Protein AF-A0A4J1X2Y8-F1 (afdb_monomer_lite)

pLDDT: mean 79.1, std 25.43, range [24.62, 98.62]

Organism: Streptococcus pneumoniae (NCBI:txid1313)

Secondary structure (DSSP, 8-state):
-------------PPPPPPHHHHHHHHHHHB-SEEEE-HHHHHH--TTSSTTTTBSS-EEGGGTT-TT-HHHHTBGGGGGS---SSSTT-PPPP-TT-TT---TTTEEEEEEEPGGGTT--HHHHHHHHHHH-SEEEEEEEEEEEEETTEEEEEEEEEEEEEEEEEPPP--HHHHHHHHHHHB-SEEEE-HHHHHH--TTSGGGTTBSS-EEGGGTT-TT-HHHHTBGGGGGS---SSSTT-PPPP-TT-TT---TTTEEEEEEEPGGGTT--HHHHHHHHHHH-SEEEEEEEEEEEEETTEEEEEEEEEEEEEEEEEP--------S-------------------------------------------------------------PPPP-------------------------PPP------

Sequence (427 aa):
MDNIVATKKVTININGLISKETVQKAVADNVKDSIDVPAAYLEKAKGEGPFTAGVNHVIPYELFAGDGMLTRLLLKASDKAPWSDNGDAKNPALSPLGENVKTKGQYFYQVALDGNVAGKEKQALIDQFRANGTQTYSATVNVYGNKDGKPDLDNIVATKKVTININGLISKETVQKAVADNVKDSIDVPAAYLEKAKGEGPFTAGVNHVIPYELFAGDGMLTRLLLKASDKAPWSDNGDAKNPALSPLGENVKTKGQYFYQVALDGNVAGKEKQALIDQFRANGTQTYSATVNVYGNKDGKPDLDNIVATKKVTIKINVKETSDTANGSLSPSNSGSGVTPMNHNHATGTTDSMPADTMTSSTNTMAGENMVASANKMSDTMMSEDKAMLPNTGEAQTSMASIGFLGLALAGLLGGLGLKNKKEEN

Radius of gyration: 33.76 Å; chains: 1; bounding box: 85×74×116 Å

InterPro domains:
  IPR019931 LPXTG cell wall anchor motif [PF00746] (391-427)
  IPR019931 LPXTG cell wall anchor motif [PS50847] (391-427)
  IPR021021 Fibronectin-binding repeat, SSURE [PF11966] (21-169)
  IPR021021 Fibronectin-binding repeat, SSURE [PF11966] (173-320)

Foldseek 3Di:
DDPDPDDDDDDDDDADADDLVLVQCLCVPWFDQEFEAAQLLLVLAALVFQACPQELDKDQQLCALWASYVRVRRTPVSLQFFHASGRPVRGHGAHSSGPPRDCGLFKMKHKAWDDPLGNPGGHRNSVVPQVVAWDKTKIKIWMAGHDPSDGPPVGTSYIHIHIYTYHYDDDLVLVQCLCVPWFDQEFEADQVLLVLAALQFQQFAQELDKAFLLLALFASYVRVRRTPVSVVFDHDSRLQVQGHGDHSSGPPRDNGLFKIKHKAWDDPLGNPGGHRNSVVDQVVAFDKTKIKIWMAGDGSSDGPPVGTSYIHIHIYTHHHDDDPPPPDDDDDDDDDDDDDDDDDDDDDDDDDDDDDDDDDDDDDDDDDDDDDDDDDDDDDPPDPPPPLDDRRDSSHDPPPDSPSRPDDDDDDDDDDDDDDDDDDDDD

Structure (mmCIF, N/CA/C/O backbone):
data_AF-A0A4J1X2Y8-F1
#
_entry.id   AF-A0A4J1X2Y8-F1
#
loop_
_atom_site.group_PDB
_atom_site.id
_atom_site.type_symbol
_atom_site.label_atom_id
_atom_site.label_alt_id
_atom_site.label_comp_id
_atom_site.label_asym_id
_atom_site.label_entity_id
_atom_site.label_seq_id
_atom_site.pdbx_PDB_ins_code
_atom_site.Cartn_x
_atom_site.Cartn_y
_atom_site.Cartn_z
_atom_site.occupancy
_atom_site.B_iso_or_equiv
_atom_site.auth_seq_id
_atom_site.auth_comp_id
_atom_site.auth_asym_id
_atom_site.auth_atom_id
_atom_site.pdbx_PDB_model_num
ATOM 1 N N . MET A 1 1 ? -10.265 -32.147 66.195 1.00 46.28 1 MET A N 1
ATOM 2 C CA . MET A 1 1 ? -9.763 -32.603 64.885 1.00 46.28 1 MET A CA 1
ATOM 3 C C . MET A 1 1 ? -10.776 -32.147 63.859 1.00 46.28 1 MET A C 1
ATOM 5 O O . MET A 1 1 ? -11.924 -32.562 63.956 1.00 46.28 1 MET A O 1
ATOM 9 N N . ASP A 1 2 ? -10.387 -31.235 62.975 1.00 60.78 2 ASP A N 1
ATOM 10 C CA . ASP A 1 2 ? -11.302 -30.633 62.004 1.00 60.78 2 ASP A CA 1
ATOM 11 C C . ASP A 1 2 ? -11.503 -31.572 60.807 1.00 60.78 2 ASP A C 1
ATOM 13 O O . ASP A 1 2 ? -10.556 -31.907 60.096 1.00 60.78 2 ASP A O 1
ATOM 17 N N . ASN A 1 3 ? -12.749 -32.008 60.594 1.00 66.25 3 ASN A N 1
ATOM 18 C CA . ASN A 1 3 ? -13.173 -32.844 59.465 1.00 66.25 3 ASN A CA 1
ATOM 19 C C . ASN A 1 3 ? -13.341 -31.992 58.191 1.00 66.25 3 ASN A C 1
ATOM 21 O O . ASN A 1 3 ? -14.457 -31.708 57.757 1.00 66.25 3 ASN A O 1
ATOM 25 N N . ILE A 1 4 ? -12.233 -31.568 57.580 1.00 73.75 4 ILE A N 1
ATOM 26 C CA . ILE A 1 4 ? -12.248 -30.958 56.241 1.00 73.75 4 ILE A CA 1
ATOM 27 C C . ILE A 1 4 ? -12.295 -32.077 55.193 1.00 73.75 4 ILE A C 1
ATOM 29 O O . ILE A 1 4 ? -11.365 -32.871 55.083 1.00 73.75 4 ILE A O 1
ATOM 33 N N . VAL A 1 5 ? -13.381 -32.132 54.416 1.00 74.44 5 VAL A N 1
ATOM 34 C CA . VAL A 1 5 ? -13.665 -33.231 53.468 1.00 74.44 5 VAL A CA 1
ATOM 35 C C . VAL A 1 5 ? -13.173 -32.946 52.040 1.00 74.44 5 VAL A C 1
ATOM 37 O O . VAL A 1 5 ? -12.997 -33.874 51.256 1.00 74.44 5 VAL A O 1
ATOM 40 N N . ALA A 1 6 ? -12.927 -31.676 51.690 1.00 66.88 6 ALA A N 1
ATOM 41 C CA . ALA A 1 6 ? -12.302 -31.270 50.429 1.00 66.88 6 ALA A CA 1
ATOM 42 C C . ALA A 1 6 ? -11.780 -29.826 50.497 1.00 66.88 6 ALA A C 1
ATOM 44 O O . ALA A 1 6 ? -12.439 -28.944 51.046 1.00 66.88 6 ALA A O 1
ATOM 45 N N . THR A 1 7 ? -10.641 -29.571 49.849 1.00 74.19 7 THR A N 1
ATOM 46 C CA . THR A 1 7 ? -10.061 -28.229 49.704 1.00 74.19 7 THR A CA 1
ATOM 47 C C . THR A 1 7 ? -9.739 -27.975 48.237 1.00 74.19 7 THR A C 1
ATOM 49 O O . THR A 1 7 ? -9.026 -28.758 47.611 1.00 74.19 7 THR A O 1
ATOM 52 N N . LYS A 1 8 ? -10.219 -26.856 47.685 1.00 82.69 8 LYS A N 1
ATOM 53 C CA . LYS A 1 8 ? -9.840 -26.379 46.348 1.00 82.69 8 LYS A CA 1
ATOM 54 C C . LYS A 1 8 ? -9.042 -25.092 46.487 1.00 82.69 8 LYS A C 1
ATOM 56 O O . LYS A 1 8 ? -9.551 -24.098 46.995 1.00 82.69 8 LYS A O 1
ATOM 61 N N . LYS A 1 9 ? -7.796 -25.099 46.012 1.00 77.56 9 LYS A N 1
ATOM 62 C CA . LYS A 1 9 ? -7.013 -23.867 45.884 1.00 77.56 9 LYS A CA 1
ATOM 63 C C . LYS A 1 9 ? -7.588 -23.041 44.734 1.00 77.56 9 LYS A C 1
ATOM 65 O O . LYS A 1 9 ? -7.699 -23.534 43.613 1.00 77.56 9 LYS A O 1
ATOM 70 N N . VAL A 1 10 ? -7.966 -21.801 45.029 1.00 81.62 10 VAL A N 1
ATOM 71 C CA . VAL A 1 10 ? -8.429 -20.822 44.043 1.00 81.62 10 VAL A CA 1
ATOM 72 C C . VAL A 1 10 ? -7.386 -19.718 43.955 1.00 81.62 10 VAL A C 1
ATOM 74 O O . VAL A 1 10 ? -7.007 -19.139 44.970 1.00 81.62 10 VAL A O 1
ATOM 77 N N . THR A 1 11 ? -6.927 -19.423 42.744 1.00 78.31 11 THR A N 1
ATOM 78 C CA . THR A 1 11 ? -6.081 -18.259 42.469 1.00 78.31 11 THR A CA 1
ATOM 79 C C . THR A 1 11 ? -6.975 -17.105 42.033 1.00 78.31 11 THR A C 1
ATOM 81 O O . THR A 1 11 ? -7.679 -17.216 41.030 1.00 78.31 11 THR A O 1
ATOM 84 N N . ILE A 1 12 ? -6.953 -16.004 42.785 1.00 78.62 12 ILE A N 1
ATOM 85 C CA . ILE A 1 12 ? -7.685 -14.774 42.463 1.00 78.62 12 ILE A CA 1
ATOM 86 C C . ILE A 1 12 ? -6.682 -13.758 41.919 1.00 78.62 12 ILE A C 1
ATOM 88 O O . ILE A 1 12 ? -5.741 -13.383 42.612 1.00 78.62 12 ILE A O 1
ATOM 92 N N . ASN A 1 13 ? -6.894 -13.304 40.684 1.00 69.81 13 ASN A N 1
ATOM 93 C CA . ASN A 1 13 ? -6.105 -12.238 40.069 1.00 69.81 13 ASN A CA 1
ATOM 94 C C . ASN A 1 13 ? -6.901 -10.928 40.136 1.00 69.81 13 ASN A C 1
ATOM 96 O O . ASN A 1 13 ? -7.956 -10.828 39.510 1.00 69.81 13 ASN A O 1
ATOM 100 N N . ILE A 1 14 ? -6.399 -9.934 40.872 1.00 72.69 14 ILE A N 1
ATOM 101 C CA . ILE A 1 14 ? -7.014 -8.603 40.983 1.00 72.69 14 ILE A CA 1
ATOM 102 C C . ILE A 1 14 ? -6.279 -7.651 40.033 1.00 72.69 14 ILE A C 1
ATOM 104 O O . ILE A 1 14 ? -5.061 -7.506 40.118 1.00 72.69 14 ILE A O 1
ATOM 108 N N . ASN A 1 15 ? -7.008 -7.019 39.113 1.00 72.06 15 ASN A N 1
ATOM 109 C CA . ASN A 1 15 ? -6.450 -5.982 38.244 1.00 72.06 15 ASN A CA 1
ATOM 110 C C . ASN A 1 15 ? -6.452 -4.632 38.979 1.00 72.06 15 ASN A C 1
ATOM 112 O O . ASN A 1 15 ? -7.402 -4.328 39.698 1.00 72.06 15 ASN A O 1
ATOM 116 N N . GLY A 1 16 ? -5.412 -3.819 38.779 1.00 76.25 16 GLY A N 1
ATOM 117 C CA . GLY A 1 16 ? -5.372 -2.449 39.297 1.00 76.25 16 GLY A CA 1
ATOM 118 C C . GLY A 1 16 ? -6.396 -1.542 38.605 1.00 76.25 16 GLY A C 1
ATOM 119 O O . GLY A 1 16 ? -6.703 -1.735 37.426 1.00 76.25 16 GLY A O 1
ATOM 120 N N . LEU A 1 17 ? -6.914 -0.553 39.336 1.00 82.81 17 LEU A N 1
ATOM 121 C CA . LEU A 1 17 ? -7.827 0.451 38.791 1.00 82.81 17 LEU A CA 1
ATOM 122 C C . LEU A 1 17 ? -7.037 1.470 37.957 1.00 82.81 17 LEU A C 1
ATOM 124 O O . LEU A 1 17 ? -6.062 2.041 38.443 1.00 82.81 17 LEU A O 1
ATOM 128 N N . ILE A 1 18 ? -7.458 1.706 36.717 1.00 87.69 18 ILE A N 1
ATOM 129 C CA . ILE A 1 18 ? -6.877 2.742 35.853 1.00 87.69 18 ILE A CA 1
ATOM 130 C C . ILE A 1 18 ? -7.757 3.988 35.941 1.00 87.69 18 ILE A C 1
ATOM 132 O O . ILE A 1 18 ? -8.970 3.895 35.750 1.00 87.69 18 ILE A O 1
ATOM 136 N N . SER A 1 19 ? -7.165 5.149 36.229 1.00 90.38 19 SER A N 1
ATOM 137 C CA . SER A 1 19 ? -7.926 6.392 36.402 1.00 90.38 19 SER A CA 1
ATOM 138 C C . SER A 1 19 ? -8.450 6.939 35.069 1.00 90.38 19 SER A C 1
ATOM 140 O O . SER A 1 19 ? -7.876 6.682 34.004 1.00 90.38 19 SER A O 1
ATOM 142 N N . LYS A 1 20 ? -9.529 7.732 35.127 1.00 91.81 20 LYS A N 1
ATOM 143 C CA . LYS A 1 20 ? -10.104 8.393 33.944 1.00 91.81 20 LYS A CA 1
ATOM 144 C C . LYS A 1 20 ? -9.081 9.312 33.273 1.00 91.81 20 LYS A C 1
ATOM 146 O O . LYS A 1 20 ? -8.969 9.318 32.051 1.00 91.81 20 LYS A O 1
ATOM 151 N N . GLU A 1 21 ? -8.287 10.022 34.068 1.00 93.81 21 GLU A N 1
ATOM 152 C CA . GLU A 1 21 ? -7.248 10.951 33.614 1.00 93.81 21 GLU A CA 1
ATOM 153 C C . GLU A 1 21 ? -6.136 10.213 32.856 1.00 93.81 21 GLU A C 1
ATOM 155 O O . GLU A 1 21 ? -5.676 10.681 31.813 1.00 93.81 21 GLU A O 1
ATOM 160 N N . THR A 1 22 ? -5.734 9.024 33.327 1.00 93.38 22 THR A N 1
ATOM 161 C CA . THR A 1 22 ? -4.767 8.179 32.607 1.00 93.38 22 THR A CA 1
ATOM 162 C C . THR A 1 22 ? -5.311 7.759 31.242 1.00 93.38 22 THR A C 1
ATOM 164 O O . THR A 1 22 ? -4.593 7.835 30.245 1.00 93.38 22 THR A O 1
ATOM 167 N N . VAL A 1 23 ? -6.586 7.362 31.170 1.00 94.31 23 VAL A N 1
ATOM 168 C CA . VAL A 1 23 ? -7.240 6.980 29.908 1.00 94.31 23 VAL A CA 1
ATOM 169 C C . VAL A 1 23 ? -7.344 8.164 28.948 1.00 94.31 23 VAL A C 1
ATOM 171 O O . VAL A 1 23 ? -6.995 8.024 27.777 1.00 94.31 23 VAL A O 1
ATOM 174 N N . GLN A 1 24 ? -7.768 9.333 29.431 1.00 95.88 24 GLN A N 1
ATOM 175 C CA . GLN A 1 24 ? -7.845 10.564 28.639 1.00 95.88 24 GLN A CA 1
ATOM 176 C C . GLN A 1 24 ? -6.498 10.924 28.020 1.00 95.88 24 GLN A C 1
ATOM 178 O O . GLN A 1 24 ? -6.408 11.126 26.807 1.00 95.88 24 GLN A O 1
ATOM 183 N N . LYS A 1 25 ? -5.442 10.935 28.841 1.00 96.25 25 LYS A N 1
ATOM 184 C CA . LYS A 1 25 ? -4.084 11.223 28.382 1.00 96.25 25 LYS A CA 1
ATOM 185 C C . LYS A 1 25 ? -3.606 10.201 27.351 1.00 96.25 25 LYS A C 1
ATOM 187 O O . LYS A 1 25 ? -3.093 10.584 26.307 1.00 96.25 25 LYS A O 1
ATOM 192 N N . ALA A 1 26 ? -3.829 8.913 27.602 1.00 94.50 26 ALA A N 1
ATOM 193 C CA . ALA A 1 26 ? -3.446 7.846 26.684 1.00 94.50 26 ALA A CA 1
ATOM 194 C C . ALA A 1 26 ? -4.143 7.954 25.318 1.00 94.50 26 ALA A C 1
ATOM 196 O O . ALA A 1 26 ? -3.507 7.768 24.282 1.00 94.50 26 ALA A O 1
ATOM 197 N N . VAL A 1 27 ? -5.436 8.286 25.293 1.00 96.19 27 VAL A N 1
ATOM 198 C CA . VAL A 1 27 ? -6.179 8.497 24.041 1.00 96.19 27 VAL A CA 1
ATOM 199 C C . VAL A 1 27 ? -5.649 9.720 23.295 1.00 96.19 27 VAL A C 1
ATOM 201 O O . VAL A 1 27 ? -5.397 9.632 22.095 1.00 96.19 27 VAL A O 1
ATOM 204 N N . ALA A 1 28 ? -5.429 10.837 23.990 1.00 96.88 28 ALA A N 1
ATOM 205 C CA . ALA A 1 28 ? -4.898 12.052 23.377 1.00 96.88 28 ALA A CA 1
ATOM 206 C C . ALA A 1 28 ? -3.505 11.827 22.762 1.00 96.88 28 ALA A C 1
ATOM 208 O O . ALA A 1 28 ? -3.280 12.183 21.600 1.00 96.88 28 ALA A O 1
ATOM 209 N N . ASP A 1 29 ? -2.610 11.184 23.517 1.00 96.31 29 ASP A N 1
ATOM 210 C CA . ASP A 1 29 ? -1.196 11.049 23.171 1.00 96.31 29 ASP A CA 1
ATOM 211 C C . ASP A 1 29 ? -0.917 9.916 22.179 1.00 96.31 29 ASP A C 1
ATOM 213 O O . ASP A 1 29 ? -0.025 10.057 21.341 1.00 96.31 29 ASP A O 1
ATOM 217 N N . ASN A 1 30 ? -1.639 8.792 22.259 1.00 96.19 30 ASN A N 1
ATOM 218 C CA . ASN A 1 30 ? -1.248 7.556 21.564 1.00 96.19 30 ASN A CA 1
ATOM 219 C C . ASN A 1 30 ? -2.149 7.172 20.387 1.00 96.19 30 ASN A C 1
ATOM 221 O O . ASN A 1 30 ? -1.740 6.351 19.561 1.00 96.19 30 ASN A O 1
ATOM 225 N N . VAL A 1 31 ? -3.330 7.779 20.260 1.00 97.19 31 VAL A N 1
ATOM 226 C CA . VAL A 1 31 ? -4.158 7.667 19.052 1.00 97.19 31 VAL A CA 1
ATOM 227 C C . VAL A 1 31 ? -3.662 8.690 18.024 1.00 97.19 31 VAL A C 1
ATOM 229 O O . VAL A 1 31 ? -3.381 9.837 18.365 1.00 97.19 31 VAL A O 1
ATOM 232 N N . LYS A 1 32 ? -3.516 8.288 16.766 1.00 97.94 32 LYS A N 1
ATOM 233 C CA . LYS A 1 32 ? -3.126 9.145 15.640 1.00 97.94 32 LYS A CA 1
ATOM 234 C C . LYS A 1 32 ? -4.279 10.066 15.243 1.00 97.94 32 LYS A C 1
ATOM 236 O O . LYS A 1 32 ? -5.440 9.715 15.415 1.00 97.94 32 LYS A O 1
ATOM 241 N N . ASP A 1 33 ? -3.957 11.215 14.661 1.00 98.12 33 ASP A N 1
ATOM 242 C CA . ASP A 1 33 ? -4.977 12.147 14.156 1.00 98.12 33 ASP A CA 1
ATOM 243 C C . ASP A 1 33 ? -5.531 11.704 12.796 1.00 98.12 33 ASP A C 1
ATOM 245 O O . ASP A 1 33 ? -6.667 12.011 12.441 1.00 98.12 33 ASP A O 1
ATOM 249 N N . SER A 1 34 ? -4.742 10.944 12.031 1.00 97.88 34 SER A N 1
ATOM 250 C CA . SER A 1 34 ? -5.196 10.320 10.796 1.00 97.88 34 SER A CA 1
ATOM 251 C C . SER A 1 34 ? -4.519 8.979 10.541 1.00 97.88 34 SER A C 1
ATOM 253 O O . SER A 1 34 ? -3.422 8.714 11.040 1.00 97.88 34 SER A O 1
ATOM 255 N N . ILE A 1 35 ? -5.189 8.137 9.760 1.00 96.88 35 ILE A N 1
ATOM 256 C CA . ILE A 1 35 ? -4.650 6.880 9.245 1.00 96.88 35 ILE A CA 1
ATOM 257 C C . ILE A 1 35 ? -4.912 6.765 7.749 1.00 96.88 35 ILE A C 1
ATOM 259 O O . ILE A 1 35 ? -5.876 7.322 7.220 1.00 96.88 35 ILE A O 1
ATOM 263 N N . ASP A 1 36 ? -4.054 6.007 7.083 1.00 93.81 36 ASP A N 1
ATOM 264 C CA . ASP A 1 36 ? -4.176 5.675 5.672 1.00 93.81 36 ASP A CA 1
ATOM 265 C C . ASP A 1 36 ? -4.176 4.155 5.529 1.00 93.81 36 ASP A C 1
ATOM 267 O O . ASP A 1 36 ? -3.197 3.492 5.872 1.00 93.81 36 ASP A O 1
ATOM 271 N N . VAL A 1 37 ? -5.319 3.608 5.125 1.00 94.44 37 VAL A N 1
ATOM 272 C CA . VAL A 1 37 ? -5.617 2.177 5.163 1.00 94.44 37 VAL A CA 1
ATOM 273 C C . VAL A 1 37 ? -5.312 1.576 3.794 1.00 94.44 37 VAL A C 1
ATOM 275 O O . VAL A 1 37 ? -5.973 1.949 2.817 1.00 94.44 37 VAL A O 1
ATOM 278 N N . PRO A 1 38 ? -4.337 0.654 3.693 1.00 92.69 38 PRO A N 1
ATOM 279 C CA . PRO A 1 38 ? -4.014 -0.027 2.446 1.00 92.69 38 PRO A CA 1
ATOM 280 C C . PRO A 1 38 ? -5.225 -0.727 1.828 1.00 92.69 38 PRO A C 1
ATOM 282 O O . PRO A 1 38 ? -6.036 -1.334 2.532 1.00 92.69 38 PRO A O 1
ATOM 285 N N . ALA A 1 39 ? -5.310 -0.703 0.498 1.00 93.75 39 ALA A N 1
ATOM 286 C CA . ALA A 1 39 ? -6.395 -1.353 -0.234 1.00 93.75 39 ALA A CA 1
ATOM 287 C C . ALA A 1 39 ? -6.406 -2.879 -0.010 1.00 93.75 39 ALA A C 1
ATOM 289 O O . ALA A 1 39 ? -7.477 -3.469 0.126 1.00 93.75 39 ALA A O 1
ATOM 290 N N . ALA A 1 40 ? -5.234 -3.509 0.148 1.00 92.31 40 ALA A N 1
ATOM 291 C CA . ALA A 1 40 ? -5.126 -4.940 0.459 1.00 92.31 40 ALA A CA 1
ATOM 292 C C . ALA A 1 40 ? -5.901 -5.351 1.726 1.00 92.31 40 ALA A C 1
ATOM 294 O O . ALA A 1 40 ? -6.508 -6.421 1.756 1.00 92.31 40 ALA A O 1
ATOM 295 N N . TYR A 1 41 ? -5.960 -4.489 2.748 1.00 93.19 41 TYR A N 1
ATOM 296 C CA . TYR A 1 41 ? -6.674 -4.816 3.988 1.00 93.19 41 TYR A CA 1
ATOM 297 C C . TYR A 1 41 ? -8.187 -4.895 3.743 1.00 93.19 41 TYR A C 1
ATOM 299 O O . TYR A 1 41 ? -8.862 -5.787 4.254 1.00 93.19 41 TYR A O 1
ATOM 307 N N . LEU A 1 42 ? -8.723 -4.008 2.894 1.00 93.56 42 LEU A N 1
ATOM 308 C CA . LEU A 1 42 ? -10.126 -4.045 2.474 1.00 93.56 42 LEU A CA 1
ATOM 309 C C . LEU A 1 42 ? -10.423 -5.220 1.523 1.00 93.56 42 LEU A C 1
ATOM 311 O O . LEU A 1 42 ? -11.531 -5.769 1.535 1.00 93.56 42 LEU A O 1
ATOM 315 N N . GLU A 1 43 ? -9.447 -5.623 0.706 1.00 92.81 43 GLU A N 1
ATOM 316 C CA . GLU A 1 43 ? -9.570 -6.758 -0.216 1.00 92.81 43 GLU A CA 1
ATOM 317 C C . GLU A 1 43 ? -9.833 -8.058 0.548 1.00 92.81 43 GLU A C 1
ATOM 319 O O . GLU A 1 43 ? -10.725 -8.826 0.188 1.00 92.81 43 GLU A O 1
ATOM 324 N N . LYS A 1 44 ? -9.099 -8.276 1.645 1.00 89.75 44 LYS A N 1
ATOM 325 C CA . LYS A 1 44 ? -9.206 -9.488 2.469 1.00 89.75 44 LYS A CA 1
ATOM 326 C C . LYS A 1 44 ? -10.301 -9.422 3.537 1.00 89.75 44 LYS A C 1
ATOM 328 O O . LYS A 1 44 ? -10.682 -10.466 4.071 1.00 89.75 44 LYS A O 1
ATOM 333 N N . ALA A 1 45 ? -10.838 -8.235 3.827 1.00 93.44 45 ALA A N 1
ATOM 334 C CA . ALA A 1 45 ? -11.863 -8.043 4.846 1.00 93.44 45 ALA A CA 1
ATOM 335 C C . ALA A 1 45 ? -13.146 -8.852 4.567 1.00 93.44 45 ALA A C 1
ATOM 337 O O . ALA A 1 45 ? -13.678 -8.884 3.453 1.00 93.44 45 ALA A O 1
ATOM 338 N N . LYS A 1 46 ? -13.693 -9.464 5.619 1.00 94.00 46 LYS A N 1
ATOM 339 C CA . LYS A 1 46 ? -14.969 -10.196 5.611 1.00 94.00 46 LYS A CA 1
ATOM 340 C C . LYS A 1 46 ? -15.807 -9.762 6.808 1.00 94.00 46 LYS A C 1
ATOM 342 O O . LYS A 1 46 ? -15.244 -9.406 7.838 1.00 94.00 46 LYS A O 1
ATOM 347 N N . GLY A 1 47 ? -17.132 -9.824 6.701 1.00 93.44 47 GLY A N 1
ATOM 348 C CA . GLY A 1 47 ? -18.040 -9.378 7.762 1.00 93.44 47 GLY A CA 1
ATOM 349 C C . GLY A 1 47 ? -17.930 -10.154 9.077 1.00 93.44 47 GLY A C 1
ATOM 350 O O . GLY A 1 47 ? -18.202 -9.589 10.132 1.00 93.44 47 GLY A O 1
ATOM 351 N N . GLU A 1 48 ? -17.516 -11.420 9.025 1.00 92.62 48 GLU A N 1
ATOM 352 C CA . GLU A 1 48 ? -17.213 -12.233 10.215 1.00 92.62 48 GLU A CA 1
ATOM 353 C C . GLU A 1 48 ? -15.779 -12.025 10.732 1.00 92.62 48 GLU A C 1
ATOM 355 O O . GLU A 1 48 ? -15.440 -12.481 11.820 1.00 92.62 48 GLU A O 1
ATOM 360 N N . GLY A 1 49 ? -14.934 -11.350 9.949 1.00 92.94 49 GLY A N 1
ATOM 361 C CA . GLY A 1 49 ? -13.540 -11.084 10.280 1.00 92.94 49 GLY A CA 1
ATOM 362 C C . GLY A 1 49 ? -13.350 -9.868 11.195 1.00 92.94 49 GLY A C 1
ATOM 363 O O . GLY A 1 49 ? -14.285 -9.102 11.448 1.00 92.94 49 GLY A O 1
ATOM 364 N N . PRO A 1 50 ? -12.114 -9.642 11.672 1.00 94.69 50 PRO A N 1
ATOM 365 C CA . PRO A 1 50 ? -11.820 -8.621 12.676 1.00 94.69 50 PRO A CA 1
ATOM 366 C C . PRO A 1 50 ? -11.808 -7.192 12.122 1.00 94.69 50 PRO A C 1
ATOM 368 O O . PRO A 1 50 ? -11.859 -6.247 12.903 1.00 94.69 50 PRO A O 1
ATOM 371 N N . PHE A 1 51 ? -11.753 -7.003 10.799 1.00 96.19 51 PHE A N 1
ATOM 372 C CA . PHE A 1 51 ? -11.473 -5.703 10.175 1.00 96.19 51 PHE A CA 1
ATOM 373 C C . PHE A 1 51 ? -12.320 -4.549 10.725 1.00 96.19 51 PHE A C 1
ATOM 375 O O . PHE A 1 51 ? -11.783 -3.497 11.065 1.00 96.19 51 PHE A O 1
ATOM 382 N N . THR A 1 52 ? -13.629 -4.750 10.880 1.00 96.25 52 THR A N 1
ATOM 383 C CA . THR A 1 52 ? -14.547 -3.711 11.373 1.00 96.25 52 THR A CA 1
ATOM 384 C C . THR A 1 52 ? -14.828 -3.787 12.875 1.00 96.25 52 THR A C 1
ATOM 386 O O . THR A 1 52 ? -15.715 -3.082 13.349 1.00 96.25 52 THR A O 1
ATOM 389 N N . ALA A 1 53 ? -14.151 -4.652 13.637 1.00 94.44 53 ALA A N 1
ATOM 390 C CA . ALA A 1 53 ? -14.361 -4.767 15.080 1.00 94.44 53 ALA A CA 1
ATOM 391 C C . ALA A 1 53 ? -14.072 -3.425 15.788 1.00 94.44 53 ALA A C 1
ATOM 393 O O . ALA A 1 53 ? -13.115 -2.729 15.463 1.00 94.44 53 ALA A O 1
ATOM 394 N N . GLY A 1 54 ? -14.932 -3.027 16.725 1.00 92.94 54 GLY A N 1
ATOM 395 C CA . GLY A 1 54 ? -14.916 -1.720 17.385 1.00 92.94 54 GLY A CA 1
ATOM 396 C C . GLY A 1 54 ? -15.327 -0.528 16.514 1.00 92.94 54 GLY A C 1
ATOM 397 O O . GLY A 1 54 ? -15.268 0.600 16.997 1.00 92.94 54 GLY A O 1
ATOM 398 N N . VAL A 1 55 ? -15.725 -0.730 15.251 1.00 97.69 55 VAL A N 1
ATOM 399 C CA . VAL A 1 55 ? -16.157 0.345 14.342 1.00 97.69 55 VAL A CA 1
ATOM 400 C C . VAL A 1 55 ? -17.680 0.392 14.282 1.00 97.69 55 VAL A C 1
ATOM 402 O O . VAL A 1 55 ? -18.324 -0.623 14.023 1.00 97.69 55 VAL A O 1
ATOM 405 N N . ASN A 1 56 ? -18.255 1.563 14.555 1.00 97.25 56 ASN A N 1
ATOM 406 C CA . ASN A 1 56 ? -19.686 1.818 14.759 1.00 97.25 56 ASN A CA 1
ATOM 407 C C . ASN A 1 56 ? -20.354 1.019 15.890 1.00 97.25 56 ASN A C 1
ATOM 409 O O . ASN A 1 56 ? -21.493 1.313 16.231 1.00 97.25 56 ASN A O 1
ATOM 413 N N . HIS A 1 57 ? -19.629 0.132 16.569 1.00 93.75 57 HIS A N 1
ATOM 414 C CA . HIS A 1 57 ? -20.104 -0.628 17.720 1.00 93.75 57 HIS A CA 1
ATOM 415 C C . HIS A 1 57 ? -19.126 -0.558 18.887 1.00 93.75 57 HIS A C 1
ATOM 417 O O . HIS A 1 57 ? -17.918 -0.389 18.710 1.00 93.75 57 HIS A O 1
ATOM 423 N N . VAL A 1 58 ? -19.668 -0.705 20.091 1.00 95.38 58 VAL A N 1
ATOM 424 C CA . VAL A 1 58 ? -18.901 -0.637 21.332 1.00 95.38 58 VAL A CA 1
ATOM 425 C C . VAL A 1 58 ? -18.336 -2.016 21.678 1.00 95.38 58 VAL A C 1
ATOM 427 O O . VAL A 1 58 ? -19.069 -3.005 21.682 1.00 95.38 58 VAL A O 1
ATOM 430 N N . ILE A 1 59 ? -17.047 -2.083 22.009 1.00 94.31 59 ILE A N 1
ATOM 431 C CA . ILE A 1 59 ? -16.356 -3.300 22.461 1.00 94.31 59 ILE A CA 1
ATOM 432 C C . ILE A 1 59 ? -15.640 -3.073 23.799 1.00 94.31 59 ILE A C 1
ATOM 434 O O . ILE A 1 59 ? -15.306 -1.932 24.123 1.00 94.31 59 ILE A O 1
ATOM 438 N N . PRO A 1 60 ? -15.377 -4.127 24.591 1.00 93.38 60 PRO A N 1
ATOM 439 C CA . PRO A 1 60 ? -14.483 -4.033 25.740 1.00 93.38 60 PRO A CA 1
ATOM 440 C C . PRO A 1 60 ? -13.115 -3.475 25.339 1.00 93.38 60 PRO A C 1
ATOM 442 O O . PRO A 1 60 ? -12.575 -3.834 24.290 1.00 93.38 60 PRO A O 1
ATOM 445 N N . TYR A 1 61 ? -12.547 -2.605 26.174 1.00 89.19 61 TYR A N 1
ATOM 446 C CA . TYR A 1 61 ? -11.289 -1.916 25.873 1.00 89.19 61 TYR A CA 1
ATOM 447 C C . TYR A 1 61 ? -10.127 -2.885 25.613 1.00 89.19 61 TYR A C 1
ATOM 449 O O . TYR A 1 61 ? -9.273 -2.620 24.777 1.00 89.19 61 TYR A O 1
ATOM 457 N N . GLU A 1 62 ? -10.097 -4.031 26.292 1.00 86.75 62 GLU A N 1
ATOM 458 C CA . GLU A 1 62 ? -9.071 -5.064 26.117 1.00 86.75 62 GLU A CA 1
ATOM 459 C C . GLU A 1 62 ? -9.106 -5.770 24.751 1.00 86.75 62 GLU A C 1
ATOM 461 O O . GLU A 1 62 ? -8.146 -6.453 24.401 1.00 86.75 62 GLU A O 1
ATOM 466 N N . LEU A 1 63 ? -10.199 -5.628 23.995 1.00 90.50 63 LEU A N 1
ATOM 467 C CA . LEU A 1 63 ? -10.336 -6.158 22.636 1.00 90.50 63 LEU A CA 1
ATOM 468 C C . LEU A 1 63 ? -10.042 -5.095 21.569 1.00 90.50 63 LEU A C 1
ATOM 470 O O . LEU A 1 63 ? -10.076 -5.390 20.376 1.00 90.50 63 LEU A O 1
ATOM 474 N N . PHE A 1 64 ? -9.781 -3.851 21.979 1.00 91.56 64 PHE A N 1
ATOM 475 C CA . PHE A 1 64 ? -9.458 -2.772 21.061 1.00 91.56 64 PHE A CA 1
ATOM 476 C C . PHE A 1 64 ? -8.116 -3.023 20.369 1.00 91.56 64 PHE A C 1
ATOM 478 O O . PHE A 1 64 ? -7.175 -3.522 20.980 1.00 91.56 64 PHE A O 1
ATOM 485 N N . ALA A 1 65 ? -8.022 -2.641 19.091 1.00 94.31 65 ALA A N 1
ATOM 486 C CA . ALA A 1 65 ? -6.771 -2.701 18.328 1.00 94.31 65 ALA A CA 1
ATOM 487 C C . ALA A 1 65 ? -6.111 -4.101 18.294 1.00 94.31 65 ALA A C 1
ATOM 489 O O . ALA A 1 65 ? -4.880 -4.238 18.243 1.00 94.31 65 ALA A O 1
ATOM 490 N N . GLY A 1 66 ? -6.948 -5.141 18.284 1.00 94.19 66 GLY A N 1
ATOM 491 C CA . GLY A 1 66 ? -6.566 -6.520 17.997 1.00 94.19 66 GLY A CA 1
ATOM 492 C C . GLY A 1 66 ? -6.016 -6.712 16.582 1.00 94.19 66 GLY A C 1
ATOM 493 O O . GLY A 1 66 ? -5.981 -5.791 15.761 1.00 94.19 66 GLY A O 1
ATOM 494 N N . ASP A 1 67 ? -5.534 -7.919 16.313 1.00 94.12 67 ASP A N 1
ATOM 495 C CA . ASP A 1 67 ? -4.940 -8.272 15.027 1.00 94.12 67 ASP A CA 1
ATOM 496 C C . ASP A 1 67 ? -5.951 -8.176 13.872 1.00 94.12 67 ASP A C 1
ATOM 498 O O . ASP A 1 67 ? -7.112 -8.557 14.019 1.00 94.12 67 ASP A O 1
ATOM 502 N N . GLY A 1 68 ? -5.522 -7.620 12.739 1.00 92.88 68 GLY A N 1
ATOM 503 C CA . GLY A 1 68 ? -6.370 -7.395 11.562 1.00 92.88 68 GLY A CA 1
ATOM 504 C C . GLY A 1 68 ? -7.503 -6.371 11.722 1.00 92.88 68 GLY A C 1
ATOM 505 O O . GLY A 1 68 ? -8.312 -6.221 10.810 1.00 92.88 68 GLY A O 1
ATOM 506 N N . MET A 1 69 ? -7.597 -5.653 12.848 1.00 96.19 69 MET A N 1
ATOM 507 C CA . MET A 1 69 ? -8.640 -4.642 13.085 1.00 96.19 69 MET A CA 1
ATOM 508 C C . MET A 1 69 ? -8.253 -3.273 12.505 1.00 96.19 69 MET A C 1
ATOM 510 O O . MET A 1 69 ? -7.150 -2.788 12.754 1.00 96.19 69 MET A O 1
ATOM 514 N N . LEU A 1 70 ? -9.185 -2.565 11.854 1.00 96.31 70 LEU A N 1
ATOM 515 C CA . LEU A 1 70 ? -9.007 -1.164 11.426 1.00 96.31 70 LEU A CA 1
ATOM 516 C C . LEU A 1 70 ? -8.544 -0.277 12.592 1.00 96.31 70 LEU A C 1
ATOM 518 O O . LEU A 1 70 ? -7.664 0.571 12.448 1.00 96.31 70 LEU A O 1
ATOM 522 N N . THR A 1 71 ? -9.105 -0.509 13.779 1.00 96.38 71 THR A N 1
ATOM 523 C CA . THR A 1 71 ? -8.792 0.266 14.979 1.00 96.38 71 THR A CA 1
ATOM 524 C C . THR A 1 71 ? -7.346 0.103 15.444 1.00 96.38 71 THR A C 1
ATOM 526 O O . THR A 1 71 ? -6.843 0.963 16.161 1.00 96.38 71 THR A O 1
ATOM 529 N N . ARG A 1 72 ? -6.653 -0.973 15.042 1.00 95.81 72 ARG A N 1
ATOM 530 C CA . ARG A 1 72 ? -5.224 -1.172 15.325 1.00 95.81 72 ARG A CA 1
ATOM 531 C C . ARG A 1 72 ? -4.391 -0.059 14.716 1.00 95.81 72 ARG A C 1
ATOM 533 O O . ARG A 1 72 ? -3.513 0.480 15.383 1.00 95.81 72 ARG A O 1
ATOM 540 N N . LEU A 1 73 ? -4.724 0.331 13.487 1.00 96.12 73 LEU A N 1
ATOM 541 C CA . LEU A 1 73 ? -4.004 1.351 12.727 1.00 96.12 73 LEU A CA 1
ATOM 542 C C . LEU A 1 73 ? -4.078 2.730 13.385 1.00 96.12 73 LEU A C 1
ATOM 544 O O . LEU A 1 73 ? -3.167 3.537 13.200 1.00 96.12 73 LEU A O 1
ATOM 548 N N . LEU A 1 74 ? -5.121 2.985 14.186 1.00 97.12 74 LEU A N 1
ATOM 549 C CA . LEU A 1 74 ? -5.308 4.244 14.910 1.00 97.12 74 LEU A CA 1
ATOM 550 C C . LEU A 1 74 ? -4.231 4.493 15.965 1.00 97.12 74 LEU A C 1
ATOM 552 O O . LEU A 1 74 ? -4.072 5.632 16.385 1.00 97.12 74 LEU A O 1
ATOM 556 N N . LEU A 1 75 ? -3.486 3.482 16.415 1.00 96.31 75 LEU A N 1
ATOM 557 C CA . LEU A 1 75 ? -2.480 3.659 17.463 1.00 96.31 75 LEU A CA 1
ATOM 558 C C . LEU A 1 75 ? -1.096 3.920 16.886 1.00 96.31 75 LEU A C 1
ATOM 560 O O . LEU A 1 75 ? -0.673 3.236 15.960 1.00 96.31 75 LEU A O 1
ATOM 564 N N . LYS A 1 76 ? -0.334 4.844 17.484 1.00 95.12 76 LYS A N 1
ATOM 565 C CA . LYS A 1 76 ? 1.081 5.093 17.131 1.00 95.12 76 LYS A CA 1
ATOM 566 C C . LYS A 1 76 ? 1.938 3.824 17.214 1.00 95.12 76 LYS A C 1
ATOM 568 O O . LYS A 1 76 ? 2.809 3.605 16.385 1.00 95.12 76 LYS A O 1
ATOM 573 N N . ALA A 1 77 ? 1.635 2.938 18.163 1.00 92.88 77 ALA A N 1
ATOM 574 C CA . ALA A 1 77 ? 2.313 1.649 18.299 1.00 92.88 77 ALA A CA 1
ATOM 575 C C . ALA A 1 77 ? 2.158 0.734 17.065 1.00 92.88 77 ALA A C 1
ATOM 577 O O . ALA A 1 77 ? 2.992 -0.145 16.860 1.00 92.88 77 ALA A O 1
ATOM 578 N N . SER A 1 78 ? 1.133 0.945 16.226 1.00 93.69 78 SER A N 1
ATOM 579 C CA . SER A 1 78 ? 0.914 0.122 15.029 1.00 93.69 78 SER A CA 1
ATOM 580 C C . SER A 1 78 ? 1.998 0.269 13.969 1.00 93.69 78 SER A C 1
ATOM 582 O O . SER A 1 78 ? 2.207 -0.674 13.219 1.00 93.69 78 SER A O 1
ATOM 584 N N . ASP A 1 79 ? 2.749 1.375 13.957 1.00 90.88 79 ASP A N 1
ATOM 585 C CA . ASP A 1 79 ? 3.810 1.617 12.964 1.00 90.88 79 ASP A CA 1
ATOM 586 C C . ASP A 1 79 ? 4.943 0.581 13.040 1.00 90.88 79 ASP A C 1
ATOM 588 O O . ASP A 1 79 ? 5.704 0.400 12.092 1.00 90.88 79 ASP A O 1
ATOM 592 N N . LYS A 1 80 ? 5.060 -0.105 14.183 1.00 89.69 80 LYS A N 1
ATOM 593 C CA . LYS A 1 80 ? 6.064 -1.144 14.443 1.00 89.69 80 LYS A CA 1
ATOM 594 C C . LYS A 1 80 ? 5.444 -2.513 14.710 1.00 89.69 80 LYS A C 1
ATOM 596 O O . LYS A 1 80 ? 6.172 -3.461 14.990 1.00 89.69 80 LYS A O 1
ATOM 601 N N . ALA A 1 81 ? 4.118 -2.611 14.698 1.00 90.00 81 ALA A N 1
ATOM 602 C CA . ALA A 1 81 ? 3.425 -3.822 15.096 1.00 90.00 81 ALA A CA 1
ATOM 603 C C . ALA A 1 81 ? 3.103 -4.686 13.872 1.00 90.00 81 ALA A C 1
ATOM 605 O O . ALA A 1 81 ? 2.709 -4.146 12.838 1.00 90.00 81 ALA A O 1
ATOM 606 N N . PRO A 1 82 ? 3.194 -6.021 13.986 1.00 90.62 82 PRO A N 1
ATOM 607 C CA . PRO A 1 82 ? 2.750 -6.908 12.924 1.00 90.62 82 PRO A CA 1
ATOM 608 C C . PRO A 1 82 ? 1.265 -6.742 12.629 1.00 90.62 82 PRO A C 1
ATOM 610 O O . PRO A 1 82 ? 0.463 -6.384 13.504 1.00 90.62 82 PRO A O 1
ATOM 613 N N . TRP A 1 83 ? 0.944 -6.995 11.367 1.00 89.12 83 TRP A N 1
ATOM 614 C CA . TRP A 1 83 ? -0.393 -7.012 10.805 1.00 89.12 83 TRP A CA 1
ATOM 615 C C . TRP A 1 83 ? -0.675 -8.407 10.250 1.00 89.12 83 TRP A C 1
ATOM 617 O O . TRP A 1 83 ? 0.235 -9.057 9.735 1.00 89.12 83 TRP A O 1
ATOM 627 N N . SER A 1 84 ? -1.926 -8.848 10.344 1.00 89.62 84 SER A N 1
ATOM 628 C CA . SER A 1 84 ? -2.446 -9.953 9.547 1.00 89.62 84 SER A CA 1
ATOM 629 C C . SER A 1 84 ? -3.771 -9.557 8.921 1.00 89.62 84 SER A C 1
ATOM 631 O O . SER A 1 84 ? -4.592 -8.880 9.543 1.00 89.62 84 SER A O 1
ATOM 633 N N . ASP A 1 85 ? -3.990 -9.985 7.683 1.00 83.12 85 ASP A N 1
ATOM 634 C CA . ASP A 1 85 ? -5.146 -9.540 6.901 1.00 83.12 85 ASP A CA 1
ATOM 635 C C . ASP A 1 85 ? -6.496 -10.033 7.452 1.00 83.12 85 ASP A C 1
ATOM 637 O O . ASP A 1 85 ? -7.545 -9.455 7.165 1.00 83.12 85 ASP A O 1
ATOM 641 N N . ASN A 1 86 ? -6.485 -11.098 8.254 1.00 83.75 86 ASN A N 1
ATOM 642 C CA . ASN A 1 86 ? -7.687 -11.752 8.770 1.00 83.75 86 ASN A CA 1
ATOM 643 C C . ASN A 1 86 ? -7.648 -12.067 10.276 1.00 83.75 86 ASN A C 1
ATOM 645 O O . ASN A 1 86 ? -8.602 -12.650 10.787 1.00 83.75 86 ASN A O 1
ATOM 649 N N . GLY A 1 87 ? -6.594 -11.670 10.995 1.00 87.00 87 GLY A N 1
ATOM 650 C CA . GLY A 1 87 ? -6.431 -11.950 12.425 1.00 87.00 87 GLY A CA 1
ATOM 651 C C . GLY A 1 87 ? -5.875 -13.341 12.756 1.00 87.00 87 GLY A C 1
ATOM 652 O O . GLY A 1 87 ? -5.687 -13.647 13.936 1.00 87.00 87 GLY A O 1
ATOM 653 N N . ASP A 1 88 ? -5.582 -14.188 11.761 1.00 89.44 88 ASP A N 1
ATOM 654 C CA . ASP A 1 88 ? -5.145 -15.573 11.998 1.00 89.44 88 ASP A CA 1
ATOM 655 C C . ASP A 1 88 ? -3.744 -15.664 12.613 1.00 89.44 88 ASP A C 1
ATOM 657 O O . ASP A 1 88 ? -3.437 -16.640 13.304 1.00 89.44 88 ASP A O 1
ATOM 661 N N . ALA A 1 89 ? -2.908 -14.637 12.421 1.00 90.75 89 ALA A N 1
ATOM 662 C CA . ALA A 1 89 ? -1.587 -14.573 13.045 1.00 90.75 89 ALA A CA 1
ATOM 663 C C . ALA A 1 89 ? -1.661 -14.356 14.567 1.00 90.75 89 ALA A C 1
ATOM 665 O O . ALA A 1 89 ? -0.673 -14.588 15.264 1.00 90.75 89 ALA A O 1
ATOM 666 N N . LYS A 1 90 ? -2.830 -13.954 15.096 1.00 92.12 90 LYS A N 1
ATOM 667 C CA . LYS A 1 90 ? -3.095 -13.748 16.529 1.00 92.12 90 LYS A CA 1
ATOM 668 C C . LYS A 1 90 ? -2.065 -12.832 17.187 1.00 92.12 90 LYS A C 1
ATOM 670 O O . LYS A 1 90 ? -1.655 -13.061 18.329 1.00 92.12 90 LYS A O 1
ATOM 675 N N . ASN A 1 91 ? -1.655 -11.784 16.473 1.00 91.56 91 ASN A N 1
ATOM 676 C CA . ASN A 1 91 ? -0.768 -10.778 17.041 1.00 91.56 91 ASN A CA 1
ATOM 677 C C . ASN A 1 91 ? -1.411 -10.160 18.300 1.00 91.56 91 ASN A C 1
ATOM 679 O O . ASN A 1 91 ? -2.625 -9.929 18.319 1.00 91.56 91 ASN A O 1
ATOM 683 N N . PRO A 1 92 ? -0.629 -9.842 19.347 1.00 91.00 92 PRO A N 1
ATOM 684 C CA . PRO A 1 92 ? -1.170 -9.206 20.541 1.00 91.00 92 PRO A CA 1
ATOM 685 C C . PRO A 1 92 ? -1.922 -7.909 20.217 1.00 91.00 92 PRO A C 1
ATOM 687 O O . PRO A 1 92 ? -1.503 -7.125 19.352 1.00 91.00 92 PRO A O 1
ATOM 690 N N . ALA A 1 93 ? -3.030 -7.681 20.924 1.00 91.62 93 ALA A N 1
ATOM 691 C CA . ALA A 1 93 ? -3.767 -6.427 20.845 1.00 91.62 93 ALA A CA 1
ATOM 692 C C . ALA A 1 93 ? -2.890 -5.265 21.327 1.00 91.62 93 ALA A C 1
ATOM 694 O O . ALA A 1 93 ? -2.140 -5.394 22.298 1.00 91.62 93 ALA A O 1
ATOM 695 N N . LEU A 1 94 ? -2.982 -4.131 20.636 1.00 92.56 94 LEU A N 1
ATOM 696 C CA . LEU A 1 94 ? -2.304 -2.907 21.048 1.00 92.56 94 LEU A CA 1
ATOM 697 C C . LEU A 1 94 ? -3.190 -2.128 22.020 1.00 92.56 94 LEU A C 1
ATOM 699 O O . LEU A 1 94 ? -4.410 -2.129 21.903 1.00 92.56 94 LEU A O 1
ATOM 703 N N . SER A 1 95 ? -2.573 -1.411 22.953 1.00 91.31 95 SER A N 1
ATOM 704 C CA . SER A 1 95 ? -3.293 -0.581 23.917 1.00 91.31 95 SER A CA 1
ATOM 705 C C . SER A 1 95 ? -2.784 0.857 23.871 1.00 91.31 95 SER A C 1
ATOM 707 O O . SER A 1 95 ? -1.565 1.063 23.881 1.00 91.31 95 SER A O 1
ATOM 709 N N . PRO A 1 96 ? -3.673 1.872 23.893 1.00 88.44 96 PRO A N 1
ATOM 710 C CA . PRO A 1 96 ? -3.256 3.259 24.078 1.00 88.44 96 PRO A CA 1
ATOM 711 C C . PRO A 1 96 ? -2.547 3.472 25.421 1.00 88.44 96 PRO A C 1
ATOM 713 O O . PRO A 1 96 ? -1.793 4.425 25.561 1.00 88.44 96 PRO A O 1
ATOM 716 N N . LEU A 1 97 ? -2.782 2.607 26.411 1.00 89.00 97 LEU A N 1
ATOM 717 C CA . LEU A 1 97 ? -2.186 2.700 27.747 1.00 89.00 97 LEU A CA 1
ATOM 718 C C . LEU A 1 97 ? -0.782 2.082 27.827 1.00 89.00 97 LEU A C 1
ATOM 720 O O . LEU A 1 97 ? -0.155 2.139 28.881 1.00 89.00 97 LEU A O 1
ATOM 724 N N . GLY A 1 98 ? -0.285 1.505 26.731 1.00 83.38 98 GLY A N 1
ATOM 725 C CA . GLY A 1 98 ? 0.985 0.790 26.694 1.00 83.38 98 GLY A CA 1
ATOM 726 C C . GLY A 1 98 ? 0.850 -0.702 26.995 1.00 83.38 98 GLY A C 1
ATOM 727 O O . GLY A 1 98 ? -0.243 -1.243 27.181 1.00 83.38 98 GLY A O 1
ATOM 728 N N . GLU A 1 99 ? 1.989 -1.385 26.991 1.00 78.94 99 GLU A N 1
ATOM 729 C CA . GLU A 1 99 ? 2.057 -2.834 27.162 1.00 78.94 99 GLU A CA 1
ATOM 730 C C . GLU A 1 99 ? 1.705 -3.262 28.593 1.00 78.94 99 GLU A C 1
ATOM 732 O O . GLU A 1 99 ? 1.983 -2.562 29.564 1.00 78.94 99 GLU A O 1
ATOM 737 N N . ASN A 1 100 ? 1.112 -4.452 28.730 1.00 73.12 100 ASN A N 1
ATOM 738 C CA . ASN A 1 100 ? 0.793 -5.099 30.011 1.00 73.12 100 ASN A CA 1
ATOM 739 C C . ASN A 1 100 ? -0.208 -4.359 30.923 1.00 73.12 100 ASN A C 1
ATOM 741 O O . ASN A 1 100 ? -0.455 -4.807 32.047 1.00 73.12 100 ASN A O 1
ATOM 745 N N . VAL A 1 101 ? -0.848 -3.284 30.452 1.00 78.31 101 VAL A N 1
ATOM 746 C CA . VAL A 1 101 ? -1.915 -2.607 31.201 1.00 78.31 101 VAL A CA 1
ATOM 747 C C . VAL A 1 101 ? -3.225 -3.383 31.071 1.00 78.31 101 VAL A C 1
ATOM 749 O O . VAL A 1 101 ? -3.795 -3.507 29.989 1.00 78.31 101 VAL A O 1
ATOM 752 N N . LYS A 1 102 ? -3.727 -3.909 32.194 1.00 78.69 102 LYS A N 1
ATOM 753 C CA . LYS A 1 102 ? -4.972 -4.687 32.244 1.00 78.69 102 LYS A CA 1
ATOM 754 C C . LYS A 1 102 ? -6.171 -3.789 32.532 1.00 78.69 102 LYS A C 1
ATOM 756 O O . LYS A 1 102 ? -6.419 -3.424 33.676 1.00 78.69 102 LYS A O 1
ATOM 761 N N . THR A 1 103 ? -6.971 -3.519 31.510 1.00 80.56 103 THR A N 1
ATOM 762 C CA . THR A 1 103 ? -8.223 -2.747 31.612 1.00 80.56 103 THR A CA 1
ATOM 763 C C . THR A 1 103 ? -9.480 -3.607 31.607 1.00 80.56 103 THR A C 1
ATOM 765 O O . THR A 1 103 ? -10.577 -3.063 31.506 1.00 80.56 103 THR A O 1
ATOM 768 N N . LYS A 1 104 ? -9.337 -4.936 31.719 1.00 85.31 104 LYS A N 1
ATOM 769 C CA . LYS A 1 104 ? -10.450 -5.883 31.588 1.00 85.31 104 LYS A CA 1
ATOM 770 C C . LYS A 1 104 ? -11.640 -5.461 32.447 1.00 85.31 104 LYS A C 1
ATOM 772 O O . LYS A 1 104 ? -11.527 -5.424 33.673 1.00 85.31 104 LYS A O 1
ATOM 777 N N . GLY A 1 105 ? -12.759 -5.168 31.786 1.00 84.25 105 GLY A N 1
ATOM 778 C CA . GLY A 1 105 ? -13.997 -4.753 32.440 1.00 84.25 105 GLY A CA 1
ATOM 779 C C . GLY A 1 105 ? -13.931 -3.395 33.144 1.00 84.25 105 GLY A C 1
ATOM 780 O O . GLY A 1 105 ? -14.702 -3.179 34.067 1.00 84.25 105 GLY A O 1
ATOM 781 N N . GLN A 1 106 ? -13.032 -2.483 32.773 1.00 91.19 106 GLN A N 1
ATOM 782 C CA . GLN A 1 106 ? -13.009 -1.115 33.322 1.00 91.19 106 GLN A CA 1
ATOM 783 C C . GLN A 1 106 ? -13.572 -0.085 32.340 1.00 91.19 106 GLN A C 1
ATOM 785 O O . GLN A 1 106 ? -14.262 0.844 32.752 1.00 91.19 106 GLN A O 1
ATOM 790 N N . TYR A 1 107 ? -13.305 -0.272 31.046 1.00 94.69 107 TYR A N 1
ATOM 791 C CA . TYR A 1 107 ? -13.655 0.678 29.996 1.00 94.69 107 TYR A CA 1
ATOM 792 C C . TYR A 1 107 ? -14.128 -0.044 28.734 1.00 94.69 107 TYR A C 1
ATOM 794 O O . TYR A 1 107 ? -13.838 -1.224 28.524 1.00 94.69 107 TYR A O 1
ATOM 802 N N . PHE A 1 108 ? -14.815 0.698 27.874 1.00 96.00 108 PHE A N 1
ATOM 803 C CA . PHE A 1 108 ? -15.280 0.246 26.567 1.00 96.00 108 PHE A CA 1
ATOM 804 C C . PHE A 1 108 ? -14.908 1.262 25.492 1.00 96.00 108 PHE A C 1
ATOM 806 O O . PHE A 1 108 ? -14.721 2.437 25.794 1.00 96.00 108 PHE A O 1
ATOM 813 N N . TYR A 1 109 ? -14.802 0.818 24.244 1.00 95.25 109 TYR A N 1
ATOM 814 C CA . TYR A 1 109 ? -14.318 1.623 23.130 1.00 95.25 109 TYR A CA 1
ATOM 815 C C . TYR A 1 109 ? -15.240 1.526 21.919 1.00 95.25 109 TYR A C 1
ATOM 817 O O . TYR A 1 109 ? -15.764 0.453 21.627 1.00 95.25 109 TYR A O 1
ATOM 825 N N . GLN A 1 110 ? -15.376 2.625 21.185 1.00 96.62 110 GLN A N 1
ATOM 826 C CA . GLN A 1 110 ? -16.029 2.673 19.879 1.00 96.62 110 GLN A CA 1
ATOM 827 C C . GLN A 1 110 ? -15.279 3.641 18.968 1.00 96.62 110 GLN A C 1
ATOM 829 O O . GLN A 1 110 ? -14.840 4.705 19.400 1.00 96.62 110 GLN A O 1
ATOM 834 N N . VAL A 1 111 ? -15.179 3.296 17.691 1.00 98.06 111 VAL A N 1
ATOM 835 C CA . VAL A 1 111 ? -14.813 4.215 16.614 1.00 98.06 111 VAL A CA 1
ATOM 836 C C . VAL A 1 111 ? -16.072 4.479 15.802 1.00 98.06 111 VAL A C 1
ATOM 838 O O . VAL A 1 111 ? -16.467 3.656 14.982 1.00 98.06 111 VAL A O 1
ATOM 841 N N . ALA A 1 112 ? -16.743 5.593 16.068 1.00 98.00 112 ALA A N 1
ATOM 842 C CA . ALA A 1 112 ? -17.951 5.988 15.356 1.00 98.00 112 ALA A CA 1
ATOM 843 C C . ALA A 1 112 ? -17.565 6.693 14.051 1.00 98.00 112 ALA A C 1
ATOM 845 O O . ALA A 1 112 ? -16.916 7.734 14.092 1.00 98.00 112 ALA A O 1
ATOM 846 N N . LEU A 1 113 ? -17.927 6.115 12.908 1.00 98.31 113 LEU A N 1
ATOM 847 C CA . LEU A 1 113 ? -17.762 6.741 11.598 1.00 98.31 113 LEU A CA 1
ATOM 848 C C . LEU A 1 113 ? -18.936 7.676 11.303 1.00 98.31 113 LEU A C 1
ATOM 850 O O . LEU A 1 113 ? -20.087 7.346 11.588 1.00 98.31 113 LEU A O 1
ATOM 854 N N . ASP A 1 114 ? -18.638 8.794 10.650 1.00 97.19 114 ASP A N 1
ATOM 855 C CA . ASP A 1 114 ? -19.639 9.760 10.207 1.00 97.19 114 ASP A CA 1
ATOM 856 C C . ASP A 1 114 ? -20.129 9.469 8.770 1.00 97.19 114 ASP A C 1
ATOM 858 O O . ASP A 1 114 ? -19.580 8.642 8.036 1.00 97.19 114 ASP A O 1
ATOM 862 N N . GLY A 1 115 ? -21.161 10.191 8.326 1.00 95.94 115 GLY A N 1
ATOM 863 C CA . GLY A 1 115 ? -21.611 10.185 6.930 1.00 95.94 115 GLY A CA 1
ATOM 864 C C . GLY A 1 115 ? -22.363 8.917 6.508 1.00 95.94 115 GLY A C 1
ATOM 865 O O . GLY A 1 115 ? -23.118 8.333 7.281 1.00 95.94 115 GLY A O 1
ATOM 866 N N . ASN A 1 116 ? -22.190 8.491 5.251 1.00 95.75 116 ASN A N 1
ATOM 867 C CA . ASN A 1 116 ? -22.957 7.385 4.650 1.00 95.75 116 ASN A CA 1
ATOM 868 C C . ASN A 1 116 ? -22.597 5.984 5.187 1.00 95.75 116 ASN A C 1
ATOM 870 O O . ASN A 1 116 ? -23.270 5.005 4.861 1.00 95.75 116 ASN A O 1
ATOM 874 N N . VAL A 1 117 ? -21.546 5.888 5.999 1.00 97.25 117 VAL A N 1
ATOM 875 C CA . VAL A 1 117 ? -21.102 4.665 6.679 1.00 97.25 117 VAL A CA 1
ATOM 876 C C . VAL A 1 117 ? -21.516 4.627 8.152 1.00 97.25 117 VAL A C 1
ATOM 878 O O . VAL A 1 117 ? -21.292 3.611 8.809 1.00 97.25 117 VAL A O 1
ATOM 881 N N . ALA A 1 118 ? -22.131 5.693 8.676 1.00 97.31 118 ALA A N 1
ATOM 882 C CA . ALA A 1 118 ? -22.563 5.765 10.067 1.00 97.31 118 ALA A CA 1
ATOM 883 C C . ALA A 1 118 ? -23.535 4.628 10.414 1.00 97.31 118 ALA A C 1
ATOM 885 O O . ALA A 1 118 ? -24.453 4.312 9.654 1.00 97.31 118 ALA A O 1
ATOM 886 N N . GLY A 1 119 ? -23.303 3.979 11.557 1.00 95.62 119 GLY A N 1
ATOM 887 C CA . GLY A 1 119 ? -24.128 2.870 12.051 1.00 95.62 119 GLY A CA 1
ATOM 888 C C . GLY A 1 119 ? -24.065 1.575 11.228 1.00 95.62 119 GLY A C 1
ATOM 889 O O . GLY A 1 119 ? -24.692 0.591 11.610 1.00 95.62 119 GLY A O 1
ATOM 890 N N . LYS A 1 120 ? -23.317 1.528 10.115 1.00 97.94 120 LYS A N 1
ATOM 891 C CA . LYS A 1 120 ? -23.092 0.279 9.374 1.00 97.94 120 LYS A CA 1
ATOM 892 C C . LYS A 1 120 ? -22.034 -0.555 10.083 1.00 97.94 120 LYS A C 1
ATOM 894 O O . LYS A 1 120 ? -20.998 -0.034 10.487 1.00 97.94 120 LYS A O 1
ATOM 899 N N . GLU A 1 121 ? -22.254 -1.859 10.159 1.00 96.31 121 GLU A N 1
ATOM 900 C CA . GLU A 1 121 ? -21.334 -2.800 10.797 1.00 96.31 121 GLU A CA 1
ATOM 901 C C . GLU A 1 121 ? -21.014 -3.974 9.867 1.00 96.31 121 GLU A C 1
ATOM 903 O O . GLU A 1 121 ? -21.767 -4.277 8.935 1.00 96.31 121 GLU A O 1
ATOM 908 N N . LYS A 1 122 ? -19.911 -4.674 10.158 1.00 96.25 122 LYS A N 1
ATOM 909 C CA . LYS A 1 122 ? -19.554 -5.955 9.530 1.00 96.25 122 LYS A CA 1
ATOM 910 C C . LYS A 1 122 ? -19.572 -5.860 7.999 1.00 96.25 122 LYS A C 1
ATOM 912 O O . LYS A 1 122 ? -19.003 -4.936 7.420 1.00 96.25 122 LYS A O 1
ATOM 917 N N . GLN A 1 123 ? -20.235 -6.812 7.339 1.00 97.62 123 GLN A N 1
ATOM 918 C CA . GLN A 1 123 ? -20.269 -6.912 5.884 1.00 97.62 123 GLN A CA 1
ATOM 919 C C . GLN A 1 123 ? -20.874 -5.665 5.233 1.00 97.62 123 GLN A C 1
ATOM 921 O O . GLN A 1 123 ? -20.327 -5.178 4.253 1.00 97.62 123 GLN A O 1
ATOM 926 N N . ALA A 1 124 ? -21.922 -5.084 5.823 1.00 98.12 124 ALA A N 1
ATOM 927 C CA . ALA A 1 124 ? -22.563 -3.892 5.272 1.00 98.12 124 ALA A CA 1
ATOM 928 C C . ALA A 1 124 ? -21.627 -2.672 5.259 1.00 98.12 124 ALA A C 1
ATOM 930 O O . ALA A 1 124 ? -21.693 -1.853 4.342 1.00 98.12 124 ALA A O 1
ATOM 931 N N . LEU A 1 125 ? -20.748 -2.543 6.260 1.00 98.25 125 LEU A N 1
ATOM 932 C CA . LEU A 1 125 ? -19.727 -1.495 6.279 1.00 98.25 125 LEU A CA 1
ATOM 933 C C . LEU A 1 125 ? -18.633 -1.759 5.236 1.00 98.25 125 LEU A C 1
ATOM 935 O O . LEU A 1 125 ? -18.246 -0.851 4.504 1.00 98.25 125 LEU A O 1
ATOM 939 N N . ILE A 1 126 ? -18.167 -3.006 5.136 1.00 97.94 126 ILE A N 1
ATOM 940 C CA . ILE A 1 126 ? -17.145 -3.416 4.162 1.00 97.94 126 ILE A CA 1
ATOM 941 C C . ILE A 1 126 ? -17.634 -3.191 2.726 1.00 97.94 126 ILE A C 1
ATOM 943 O O . ILE A 1 126 ? -16.907 -2.627 1.910 1.00 97.94 126 ILE A O 1
ATOM 947 N N . ASP A 1 127 ? -18.865 -3.593 2.420 1.00 98.19 127 ASP A N 1
ATOM 948 C CA . ASP A 1 127 ? -19.462 -3.415 1.096 1.00 98.19 127 ASP A CA 1
ATOM 949 C C . ASP A 1 127 ? -19.596 -1.932 0.753 1.00 98.19 127 ASP A C 1
ATOM 951 O O . ASP A 1 127 ? -19.288 -1.529 -0.368 1.00 98.19 127 ASP A O 1
ATOM 955 N N . GLN A 1 128 ? -19.962 -1.098 1.734 1.00 98.31 128 GLN A N 1
ATOM 956 C CA . GLN A 1 128 ? -20.016 0.348 1.541 1.00 98.31 128 GLN A CA 1
ATOM 957 C C . GLN A 1 128 ? -18.628 0.944 1.266 1.00 98.31 128 GLN A C 1
ATOM 959 O O . GLN A 1 128 ? -18.506 1.786 0.379 1.00 98.31 128 GLN A O 1
ATOM 964 N N . PHE A 1 129 ? -17.576 0.507 1.968 1.00 97.50 129 PHE A N 1
ATOM 965 C CA . PHE A 1 129 ? -16.207 0.944 1.673 1.00 97.50 129 PHE A CA 1
ATOM 966 C C . PHE A 1 129 ? -15.775 0.567 0.255 1.00 97.50 129 PHE A C 1
ATOM 968 O O . PHE A 1 129 ? -15.218 1.401 -0.453 1.00 97.50 129 PHE A O 1
ATOM 975 N N . ARG A 1 130 ? -16.075 -0.660 -0.188 1.00 96.62 130 ARG A N 1
ATOM 976 C CA . ARG A 1 130 ? -15.767 -1.114 -1.553 1.00 96.62 130 ARG A CA 1
ATOM 977 C C . ARG A 1 130 ? -16.525 -0.309 -2.604 1.00 96.62 130 ARG A C 1
ATOM 979 O O . ARG A 1 130 ? -15.925 0.092 -3.594 1.00 96.62 130 ARG A O 1
ATOM 986 N N . ALA A 1 131 ? -17.809 -0.045 -2.371 1.00 97.19 131 ALA A N 1
ATOM 987 C CA . ALA A 1 131 ? -18.645 0.739 -3.274 1.00 97.19 131 ALA A CA 1
ATOM 988 C C . ALA A 1 131 ? -18.203 2.208 -3.368 1.00 97.19 131 ALA A C 1
ATOM 990 O O . ALA A 1 131 ? -18.241 2.789 -4.448 1.00 97.19 131 ALA A O 1
ATOM 991 N N . ASN A 1 132 ? -17.765 2.802 -2.254 1.00 95.94 132 ASN A N 1
ATOM 992 C CA . ASN A 1 132 ? -17.292 4.187 -2.228 1.00 95.94 132 ASN A CA 1
ATOM 993 C C . ASN A 1 132 ? -15.910 4.356 -2.889 1.00 95.94 132 ASN A C 1
ATOM 995 O O . ASN A 1 132 ? -15.561 5.464 -3.285 1.00 95.94 132 ASN A O 1
ATOM 999 N N . GLY A 1 133 ? -15.121 3.283 -3.003 1.00 93.69 133 GLY A N 1
ATOM 1000 C CA . GLY A 1 133 ? -13.754 3.349 -3.512 1.00 93.69 133 GLY A CA 1
ATOM 1001 C C . GLY A 1 133 ? -12.824 4.138 -2.583 1.00 93.69 133 GLY A C 1
ATOM 1002 O O . GLY A 1 133 ? -12.986 4.131 -1.361 1.00 93.69 133 GLY A O 1
ATOM 1003 N N . THR A 1 134 ? -11.821 4.803 -3.162 1.00 93.75 134 THR A N 1
ATOM 1004 C CA . THR A 1 134 ? -10.884 5.634 -2.394 1.00 93.75 134 THR A CA 1
ATOM 1005 C C . THR A 1 134 ? -11.611 6.845 -1.820 1.00 93.75 134 THR A C 1
ATOM 1007 O O . THR A 1 134 ? -11.997 7.742 -2.565 1.00 93.75 134 THR A O 1
ATOM 1010 N N . GLN A 1 135 ? -11.749 6.898 -0.497 1.00 95.12 135 GLN A N 1
ATOM 1011 C CA . GLN A 1 135 ? -12.506 7.942 0.186 1.00 95.12 135 GLN A CA 1
ATOM 1012 C C . GLN A 1 135 ? -11.941 8.211 1.582 1.00 95.12 135 GLN A C 1
ATOM 1014 O O . GLN A 1 135 ? -11.459 7.313 2.277 1.00 95.12 135 GLN A O 1
ATOM 1019 N N . THR A 1 136 ? -12.050 9.465 2.008 1.00 97.12 136 THR A N 1
ATOM 1020 C CA . THR A 1 136 ? -11.722 9.908 3.362 1.00 97.12 136 THR A CA 1
ATOM 1021 C C . THR A 1 136 ? -12.986 10.012 4.209 1.00 97.12 136 THR A C 1
ATOM 1023 O O . THR A 1 136 ? -13.987 10.577 3.763 1.00 97.12 136 THR A O 1
ATOM 1026 N N . TYR A 1 137 ? -12.917 9.506 5.438 1.00 98.12 137 TYR A N 1
ATOM 1027 C CA . TYR A 1 137 ? -13.988 9.533 6.430 1.00 98.12 137 TYR A CA 1
ATOM 1028 C C . TYR A 1 137 ? -13.531 10.270 7.686 1.00 98.12 137 TYR A C 1
ATOM 1030 O O . TYR A 1 137 ? -12.389 10.124 8.126 1.00 98.12 137 TYR A O 1
ATOM 1038 N N . SER A 1 138 ? -14.440 11.024 8.295 1.00 98.19 138 SER A N 1
ATOM 1039 C CA . SER A 1 138 ? -14.284 11.474 9.676 1.00 98.19 138 SER A CA 1
ATOM 1040 C C . SER A 1 138 ? -14.813 10.402 10.621 1.00 98.19 138 SER A C 1
ATOM 1042 O O . SER A 1 138 ? -15.811 9.736 10.331 1.00 98.19 138 SER A O 1
ATOM 1044 N N . ALA A 1 139 ? -14.113 10.213 11.735 1.00 98.44 139 ALA A N 1
ATOM 1045 C CA . ALA A 1 139 ? -14.539 9.321 12.795 1.00 98.44 139 ALA A CA 1
ATOM 1046 C C . ALA A 1 139 ? -14.269 9.939 14.166 1.00 98.44 139 ALA A C 1
ATOM 1048 O O . ALA A 1 139 ? -13.350 10.744 14.344 1.00 98.44 139 ALA A O 1
ATOM 1049 N N . THR A 1 140 ? -15.039 9.505 15.155 1.00 98.38 140 THR A N 1
ATOM 1050 C CA . THR A 1 140 ? -14.827 9.840 16.557 1.00 98.38 140 THR A CA 1
ATOM 1051 C C . THR A 1 140 ? -14.521 8.572 17.338 1.00 98.38 140 THR A C 1
ATOM 1053 O O . THR A 1 140 ? -15.316 7.638 17.417 1.00 98.38 140 THR A O 1
ATOM 1056 N N . VAL A 1 141 ? -13.337 8.552 17.927 1.00 98.25 141 VAL A N 1
ATOM 1057 C CA . VAL A 1 141 ? -12.916 7.595 18.938 1.00 98.25 141 VAL A CA 1
ATOM 1058 C C . VAL A 1 141 ? -13.576 7.979 20.260 1.00 98.25 141 VAL A C 1
ATOM 1060 O O . VAL A 1 141 ? -13.357 9.090 20.736 1.00 98.25 141 VAL A O 1
ATOM 1063 N N . ASN A 1 142 ? -14.339 7.071 20.865 1.00 97.50 142 ASN A N 1
ATOM 1064 C CA . ASN A 1 142 ? -14.979 7.257 22.166 1.00 97.50 142 ASN A CA 1
ATOM 1065 C C . ASN A 1 142 ? -14.555 6.158 23.138 1.00 97.50 142 ASN A C 1
ATOM 1067 O O . ASN A 1 142 ? -14.539 4.976 22.787 1.00 97.50 142 ASN A O 1
ATOM 1071 N N . VAL A 1 143 ? -14.270 6.558 24.377 1.00 97.25 143 VAL A N 1
ATOM 1072 C CA . VAL A 1 143 ? -14.053 5.649 25.503 1.00 97.25 143 VAL A CA 1
ATOM 1073 C C . VAL A 1 143 ? -15.137 5.870 26.537 1.00 97.25 143 VAL A C 1
ATOM 1075 O O . VAL A 1 143 ? -15.309 6.988 27.014 1.00 97.25 143 VAL A O 1
ATOM 1078 N N . TYR A 1 144 ? -15.825 4.801 26.910 1.00 97.31 144 TYR A N 1
ATOM 1079 C CA . TYR A 1 144 ? -16.914 4.812 27.879 1.00 97.31 144 TYR A CA 1
ATOM 1080 C C . TYR A 1 144 ? -16.479 4.149 29.182 1.00 97.31 144 TYR A C 1
ATOM 1082 O O . TYR A 1 144 ? -15.667 3.216 29.179 1.00 97.31 144 TYR A O 1
ATOM 1090 N N . GLY A 1 145 ? -17.037 4.617 30.297 1.00 95.69 145 GLY A N 1
ATOM 1091 C CA . GLY A 1 145 ? -16.935 3.922 31.578 1.00 95.69 145 GLY A CA 1
ATOM 1092 C C . GLY A 1 145 ? -17.698 2.594 31.585 1.00 95.69 145 GLY A C 1
ATOM 1093 O O . GLY A 1 145 ? -18.438 2.270 30.654 1.00 95.69 145 GLY A O 1
ATOM 1094 N N . ASN A 1 146 ? -17.523 1.821 32.654 1.00 94.19 146 ASN A N 1
ATOM 1095 C CA . ASN A 1 146 ? -18.307 0.616 32.912 1.00 94.19 146 ASN A CA 1
ATOM 1096 C C . ASN A 1 146 ? -19.470 0.918 33.872 1.00 94.19 146 ASN A C 1
ATOM 1098 O O . ASN A 1 146 ? -19.261 1.503 34.935 1.00 94.19 146 ASN A O 1
ATOM 1102 N N . LYS A 1 147 ? -20.664 0.437 33.519 1.00 94.12 147 LYS A N 1
ATOM 1103 C CA . LYS A 1 147 ? -21.814 0.273 34.407 1.00 94.12 147 LYS A CA 1
ATOM 1104 C C . LYS A 1 147 ? -22.295 -1.179 34.330 1.00 94.12 147 LYS A C 1
ATOM 1106 O O . LYS A 1 147 ? -22.729 -1.642 33.278 1.00 94.12 147 LYS A O 1
ATOM 1111 N N . ASP A 1 148 ? -22.179 -1.912 35.435 1.00 91.25 148 ASP A N 1
ATOM 1112 C CA . ASP A 1 148 ? -22.664 -3.296 35.583 1.00 91.25 148 ASP A CA 1
ATOM 1113 C C . ASP A 1 148 ? -22.132 -4.299 34.536 1.00 91.25 148 ASP A C 1
ATOM 1115 O O . ASP A 1 148 ? -22.842 -5.188 34.060 1.00 91.25 148 ASP A O 1
ATOM 1119 N N . GLY A 1 149 ? -20.861 -4.161 34.151 1.00 88.75 149 GLY A N 1
ATOM 1120 C CA . GLY A 1 149 ? -20.215 -5.009 33.143 1.00 88.75 149 GLY A CA 1
ATOM 1121 C C . GLY A 1 149 ? -20.540 -4.624 31.697 1.00 88.75 149 GLY A C 1
ATOM 1122 O O . GLY A 1 149 ? -20.217 -5.385 30.786 1.00 88.75 149 GLY A O 1
ATOM 1123 N N . LYS A 1 150 ? -21.173 -3.467 31.477 1.00 93.50 150 LYS A N 1
ATOM 1124 C CA . LYS A 1 150 ? -21.590 -2.944 30.170 1.00 93.50 150 LYS A CA 1
ATOM 1125 C C . LYS A 1 150 ? -21.066 -1.519 29.965 1.00 93.50 150 LYS A C 1
ATOM 1127 O O . LYS A 1 150 ? -20.723 -0.850 30.943 1.00 93.50 150 LYS A O 1
ATOM 1132 N N . PRO A 1 151 ? -20.993 -1.037 28.713 1.00 95.38 151 PRO A N 1
ATOM 1133 C CA . PRO A 1 151 ? -20.631 0.349 28.457 1.00 95.38 151 PRO A CA 1
ATOM 1134 C C . PRO A 1 151 ? -21.668 1.312 29.038 1.00 95.38 151 PRO A C 1
ATOM 1136 O O . PRO A 1 151 ? -22.868 1.162 28.810 1.00 95.38 151 PRO A O 1
ATOM 1139 N N . ASP A 1 152 ? -21.183 2.323 29.749 1.00 96.31 152 ASP A N 1
ATOM 1140 C CA . ASP A 1 152 ? -21.969 3.459 30.220 1.00 96.31 152 ASP A CA 1
ATOM 1141 C C . ASP A 1 152 ? -21.928 4.578 29.170 1.00 96.31 152 ASP A C 1
ATOM 1143 O O . ASP A 1 152 ? -21.000 5.389 29.146 1.00 96.31 152 ASP A O 1
ATOM 1147 N N . LEU A 1 153 ? -22.900 4.579 28.250 1.00 95.12 153 LEU A N 1
ATOM 1148 C CA . LEU A 1 153 ? -22.926 5.501 27.105 1.00 95.12 153 LEU A CA 1
ATOM 1149 C C . LEU A 1 153 ? -23.083 6.976 27.512 1.00 95.12 153 LEU A C 1
ATOM 1151 O O . LEU A 1 153 ? -22.689 7.853 26.745 1.00 95.12 153 LEU A O 1
ATOM 1155 N N . ASP A 1 154 ? -23.577 7.240 28.726 1.00 96.06 154 ASP A N 1
ATOM 1156 C CA . ASP A 1 154 ? -23.712 8.587 29.295 1.00 96.06 154 ASP A CA 1
ATOM 1157 C C . ASP A 1 154 ? -22.403 9.086 29.945 1.00 96.06 154 ASP A C 1
ATOM 1159 O O . ASP A 1 154 ? -22.252 10.269 30.250 1.00 96.06 154 ASP A O 1
ATOM 1163 N N . ASN A 1 155 ? -21.424 8.198 30.145 1.00 95.88 155 ASN A N 1
ATOM 1164 C CA . ASN A 1 155 ? -20.149 8.477 30.807 1.00 95.88 155 ASN A CA 1
ATOM 1165 C C . ASN A 1 155 ? -18.987 8.306 29.822 1.00 95.88 155 ASN A C 1
ATOM 1167 O O . ASN A 1 155 ? -18.212 7.343 29.881 1.00 95.88 155 ASN A O 1
ATOM 1171 N N . ILE A 1 156 ? -18.860 9.276 28.916 1.00 96.88 156 ILE A N 1
ATOM 1172 C CA . ILE A 1 156 ? -17.708 9.391 28.020 1.00 96.88 156 ILE A CA 1
ATOM 1173 C C . ILE A 1 156 ? -16.492 9.828 28.840 1.00 96.88 156 ILE A C 1
ATOM 1175 O O . ILE A 1 156 ? -16.427 10.933 29.375 1.00 96.88 156 ILE A O 1
ATOM 1179 N N . VAL A 1 157 ? -15.509 8.941 28.925 1.00 96.81 157 VAL A N 1
ATOM 1180 C CA . VAL A 1 157 ? -14.245 9.152 29.631 1.00 96.81 157 VAL A CA 1
ATOM 1181 C C . VAL A 1 157 ? -13.273 9.921 28.753 1.00 96.81 157 VAL A C 1
ATOM 1183 O O . VAL A 1 157 ? -12.625 10.841 29.238 1.00 96.81 157 VAL A O 1
ATOM 1186 N N . ALA A 1 158 ? -13.171 9.567 27.472 1.00 97.31 158 ALA A N 1
ATOM 1187 C CA . ALA A 1 158 ? -12.273 10.216 26.525 1.00 97.31 158 ALA A CA 1
ATOM 1188 C C . ALA A 1 158 ? -12.884 10.231 25.124 1.00 97.31 158 ALA A C 1
ATOM 1190 O O . ALA A 1 158 ? -13.618 9.316 24.749 1.00 97.31 158 ALA A O 1
ATOM 1191 N N . THR A 1 159 ? -12.540 11.253 24.342 1.00 97.88 159 THR A N 1
ATOM 1192 C CA . THR A 1 159 ? -12.949 11.365 22.943 1.00 97.88 159 THR A CA 1
ATOM 1193 C C . THR A 1 159 ? -11.819 11.933 22.093 1.00 97.88 159 THR A C 1
ATOM 1195 O O . THR A 1 159 ? -11.038 12.762 22.569 1.00 97.88 159 THR A O 1
ATOM 1198 N N . LYS A 1 160 ? -11.711 11.485 20.842 1.00 98.19 160 LYS A N 1
ATOM 1199 C CA . LYS A 1 160 ? -10.768 12.038 19.866 1.00 98.19 160 LYS A CA 1
ATOM 1200 C C . LYS A 1 160 ? -11.329 11.939 18.452 1.00 98.19 160 LYS A C 1
ATOM 1202 O O . LYS A 1 160 ? -11.777 10.878 18.031 1.00 98.19 160 LYS A O 1
ATOM 1207 N N . LYS A 1 161 ? -11.270 13.035 17.695 1.00 98.19 161 LYS A N 1
ATOM 1208 C CA . LYS A 1 161 ? -11.578 13.012 16.260 1.00 98.19 161 LYS A CA 1
ATOM 1209 C C . LYS A 1 161 ? -10.381 12.497 15.477 1.00 98.19 161 LYS A C 1
ATOM 1211 O O . LYS A 1 161 ? -9.250 12.879 15.769 1.00 98.19 161 LYS A O 1
ATOM 1216 N N . VAL A 1 162 ? -10.647 11.659 14.485 1.00 98.25 162 VAL A N 1
ATOM 1217 C CA . VAL A 1 162 ? -9.635 11.084 13.603 1.00 98.25 162 VAL A CA 1
ATOM 1218 C C . VAL A 1 162 ? -10.120 11.090 12.157 1.00 98.25 162 VAL A C 1
ATOM 1220 O O . VAL A 1 162 ? -11.319 10.999 11.883 1.00 98.25 162 VAL A O 1
ATOM 1223 N N . THR A 1 163 ? -9.176 11.170 11.228 1.00 98.50 163 THR A N 1
ATOM 1224 C CA . THR A 1 163 ? -9.432 11.064 9.789 1.00 98.50 163 THR A CA 1
ATOM 1225 C C . THR A 1 163 ? -8.981 9.696 9.283 1.00 98.50 163 THR A C 1
ATOM 1227 O O . THR A 1 163 ? -7.838 9.296 9.495 1.00 98.50 163 THR A O 1
ATOM 1230 N N . ILE A 1 164 ? -9.857 8.967 8.597 1.00 98.12 164 ILE A N 1
ATOM 1231 C CA . ILE A 1 164 ? -9.575 7.627 8.072 1.00 98.12 164 ILE A CA 1
ATOM 1232 C C . ILE A 1 164 ? -9.623 7.680 6.549 1.00 98.12 164 ILE A C 1
ATOM 1234 O O . ILE A 1 164 ? -10.689 7.862 5.965 1.00 98.12 164 ILE A O 1
ATOM 1238 N N . ASN A 1 165 ? -8.474 7.504 5.901 1.00 96.69 165 ASN A N 1
ATOM 1239 C CA . ASN A 1 165 ? -8.396 7.369 4.450 1.00 96.69 165 ASN A CA 1
ATOM 1240 C C . ASN A 1 165 ? -8.474 5.884 4.092 1.00 96.69 165 ASN A C 1
ATOM 1242 O O . ASN A 1 165 ? -7.594 5.115 4.470 1.00 96.69 165 ASN A O 1
ATOM 1246 N N . ILE A 1 166 ? -9.524 5.472 3.384 1.00 95.56 166 ILE A N 1
ATOM 1247 C CA . ILE A 1 166 ? -9.653 4.117 2.840 1.00 95.56 166 ILE A CA 1
ATOM 1248 C C . ILE A 1 166 ? -9.231 4.162 1.376 1.00 95.56 166 ILE A C 1
ATOM 1250 O O . ILE A 1 166 ? -9.791 4.943 0.607 1.00 95.56 166 ILE A O 1
ATOM 1254 N N . ASN A 1 167 ? -8.264 3.332 0.982 1.00 93.81 167 ASN A N 1
ATOM 1255 C CA . ASN A 1 167 ? -7.902 3.167 -0.425 1.00 93.81 167 ASN A CA 1
ATOM 1256 C C . ASN A 1 167 ? -8.810 2.119 -1.083 1.00 93.81 167 ASN A C 1
ATOM 1258 O O . ASN A 1 167 ? -9.012 1.029 -0.546 1.00 93.81 167 ASN A O 1
ATOM 1262 N N . GLY A 1 168 ? -9.371 2.469 -2.241 1.00 93.12 168 GLY A N 1
ATOM 1263 C CA . GLY A 1 168 ? -10.252 1.603 -3.017 1.00 93.12 168 GLY A CA 1
ATOM 1264 C C . GLY A 1 168 ? -9.503 0.459 -3.697 1.00 93.12 168 GLY A C 1
ATOM 1265 O O . GLY A 1 168 ? -8.299 0.533 -3.934 1.00 93.12 168 GLY A O 1
ATOM 1266 N N . LEU A 1 169 ? -10.237 -0.604 -4.024 1.00 94.31 169 LEU A N 1
ATOM 1267 C CA . LEU A 1 169 ? -9.687 -1.777 -4.699 1.00 94.31 169 LEU A CA 1
ATOM 1268 C C . LEU A 1 169 ? -9.567 -1.531 -6.203 1.00 94.31 169 LEU A C 1
ATOM 1270 O O . LEU A 1 169 ? -10.513 -1.065 -6.835 1.00 94.31 169 LEU A O 1
ATOM 1274 N N . ILE A 1 170 ? -8.441 -1.935 -6.783 1.00 93.62 170 ILE A N 1
ATOM 1275 C CA . ILE A 1 170 ? -8.254 -2.048 -8.228 1.00 93.62 170 ILE A CA 1
ATOM 1276 C C . ILE A 1 170 ? -8.254 -3.532 -8.591 1.00 93.62 170 ILE A C 1
ATOM 1278 O O . ILE A 1 170 ? -7.555 -4.333 -7.971 1.00 93.62 170 ILE A O 1
ATOM 1282 N N . SER A 1 171 ? -9.058 -3.916 -9.583 1.00 93.81 171 SER A N 1
ATOM 1283 C CA . SER A 1 171 ? -9.170 -5.319 -9.996 1.00 93.81 171 SER A CA 1
ATOM 1284 C C . SER A 1 171 ? -7.891 -5.823 -10.674 1.00 93.81 171 SER A C 1
ATOM 1286 O O . SER A 1 171 ? -7.162 -5.046 -11.302 1.00 93.81 171 SER A O 1
ATOM 1288 N N . LYS A 1 172 ? -7.641 -7.135 -10.592 1.00 94.88 172 LYS A N 1
ATOM 1289 C CA . LYS A 1 172 ? -6.495 -7.772 -11.259 1.00 94.88 172 LYS A CA 1
ATOM 1290 C C . LYS A 1 172 ? -6.563 -7.575 -12.772 1.00 94.88 172 LYS A C 1
ATOM 1292 O O . LYS A 1 172 ? -5.549 -7.300 -13.406 1.00 94.88 172 LYS A O 1
ATOM 1297 N N . GLU A 1 173 ? -7.764 -7.639 -13.334 1.00 96.25 173 GLU A N 1
ATOM 1298 C CA . GLU A 1 173 ? -8.047 -7.456 -14.754 1.00 96.25 173 GLU A CA 1
ATOM 1299 C C . GLU A 1 173 ? -7.692 -6.032 -15.208 1.00 96.25 173 GLU A C 1
ATOM 1301 O O . GLU A 1 173 ? -7.084 -5.842 -16.263 1.00 96.25 173 GLU A O 1
ATOM 1306 N N . THR A 1 174 ? -8.005 -5.020 -14.389 1.00 95.56 174 THR A N 1
ATOM 1307 C CA . THR A 1 174 ? -7.604 -3.628 -14.648 1.00 95.56 174 THR A CA 1
ATOM 1308 C C . THR A 1 174 ? -6.083 -3.487 -14.674 1.00 95.56 174 THR A C 1
ATOM 1310 O O . THR A 1 174 ? -5.551 -2.841 -15.576 1.00 95.56 174 THR A O 1
ATOM 1313 N N . VAL A 1 175 ? -5.376 -4.115 -13.729 1.00 96.38 175 VAL A N 1
ATOM 1314 C CA . VAL A 1 175 ? -3.905 -4.098 -13.675 1.00 96.38 175 VAL A CA 1
ATOM 1315 C C . VAL A 1 175 ? -3.293 -4.799 -14.885 1.00 96.38 175 VAL A C 1
ATOM 1317 O O . VAL A 1 175 ? -2.419 -4.234 -15.539 1.00 96.38 175 VAL A O 1
ATOM 1320 N N . GLN A 1 176 ? -3.775 -5.994 -15.230 1.00 97.50 176 GLN A N 1
ATOM 1321 C CA . GLN A 1 176 ? -3.325 -6.748 -16.404 1.00 97.50 176 GLN A CA 1
ATOM 1322 C C . GLN A 1 176 ? -3.454 -5.931 -17.686 1.00 97.50 176 GLN A C 1
ATOM 1324 O O . GLN A 1 176 ? -2.485 -5.793 -18.435 1.00 97.50 176 GLN A O 1
ATOM 1329 N N . LYS A 1 177 ? -4.632 -5.338 -17.904 1.00 97.75 177 LYS A N 1
ATOM 1330 C CA . LYS A 1 177 ? -4.896 -4.492 -19.067 1.00 97.75 177 LYS A CA 1
ATOM 1331 C C . LYS A 1 177 ? -3.982 -3.266 -19.089 1.00 97.75 177 LYS A C 1
ATOM 1333 O O . LYS A 1 177 ? -3.399 -2.959 -20.120 1.00 97.75 177 LYS A O 1
ATOM 1338 N N . ALA A 1 178 ? -3.816 -2.593 -17.953 1.00 96.31 178 ALA A N 1
ATOM 1339 C CA . ALA A 1 178 ? -2.952 -1.424 -17.838 1.00 96.31 178 ALA A CA 1
ATOM 1340 C C . ALA A 1 178 ? -1.482 -1.736 -18.151 1.00 96.31 178 ALA A C 1
ATOM 1342 O O . ALA A 1 178 ? -0.834 -0.982 -18.875 1.00 96.31 178 ALA A O 1
ATOM 1343 N N . VAL A 1 179 ? -0.954 -2.860 -17.660 1.00 97.25 179 VAL A N 1
ATOM 1344 C CA . VAL A 1 179 ? 0.412 -3.297 -17.979 1.00 97.25 179 VAL A CA 1
ATOM 1345 C C . VAL A 1 179 ? 0.544 -3.616 -19.467 1.00 97.25 179 VAL A C 1
ATOM 1347 O O . VAL A 1 179 ? 1.477 -3.137 -20.108 1.00 97.25 179 VAL A O 1
ATOM 1350 N N . ALA A 1 180 ? -0.393 -4.378 -20.034 1.00 98.00 180 ALA A N 1
ATOM 1351 C CA . ALA A 1 180 ? -0.367 -4.732 -21.450 1.00 98.00 180 ALA A CA 1
ATOM 1352 C C . ALA A 1 180 ? -0.396 -3.489 -22.356 1.00 98.00 180 ALA A C 1
ATOM 1354 O O . ALA A 1 180 ? 0.432 -3.366 -23.267 1.00 98.00 180 ALA A O 1
ATOM 1355 N N . ASP A 1 181 ? -1.300 -2.553 -22.058 1.00 97.62 181 ASP A N 1
ATOM 1356 C CA . ASP A 1 181 ? -1.596 -1.409 -22.914 1.00 97.62 181 ASP A CA 1
ATOM 1357 C C . ASP A 1 181 ? -0.623 -0.242 -22.730 1.00 97.62 181 ASP A C 1
ATOM 1359 O O . ASP A 1 181 ? -0.350 0.462 -23.703 1.00 97.62 181 ASP A O 1
ATOM 1363 N N . ASN A 1 182 ? -0.097 -0.011 -21.522 1.00 97.44 182 ASN A N 1
ATOM 1364 C CA . ASN A 1 182 ? 0.615 1.235 -21.198 1.00 97.44 182 ASN A CA 1
ATOM 1365 C C . ASN A 1 182 ? 2.122 1.074 -20.979 1.00 97.44 182 ASN A C 1
ATOM 1367 O O . ASN A 1 182 ? 2.846 2.073 -21.021 1.00 97.44 182 ASN A O 1
ATOM 1371 N N . VAL A 1 183 ? 2.620 -0.152 -20.809 1.00 98.19 183 VAL A N 1
ATOM 1372 C CA . VAL A 1 183 ? 4.061 -0.438 -20.830 1.00 98.19 183 VAL A CA 1
ATOM 1373 C C . VAL A 1 183 ? 4.512 -0.599 -22.288 1.00 98.19 183 VAL A C 1
ATOM 1375 O O . VAL A 1 183 ? 3.821 -1.219 -23.095 1.00 98.19 183 VAL A O 1
ATOM 1378 N N . LYS A 1 184 ? 5.652 -0.018 -22.660 1.00 98.44 184 LYS A N 1
ATOM 1379 C CA . LYS A 1 184 ? 6.270 -0.127 -23.991 1.00 98.44 184 LYS A CA 1
ATOM 1380 C C . LYS A 1 184 ? 6.905 -1.504 -24.183 1.00 98.44 184 LYS A C 1
ATOM 1382 O O . LYS A 1 184 ? 7.340 -2.121 -23.218 1.00 98.44 184 LYS A O 1
ATOM 1387 N N . ASP A 1 185 ? 7.012 -1.957 -25.427 1.00 98.50 185 ASP A N 1
ATOM 1388 C CA . ASP A 1 185 ? 7.683 -3.228 -25.743 1.00 98.50 185 ASP A CA 1
ATOM 1389 C C . ASP A 1 185 ? 9.212 -3.077 -25.766 1.00 98.50 185 ASP A C 1
ATOM 1391 O O . ASP A 1 185 ? 9.948 -4.021 -25.478 1.00 98.50 185 ASP A O 1
ATOM 1395 N N . SER A 1 186 ? 9.705 -1.872 -26.062 1.00 98.31 186 SER A N 1
ATOM 1396 C CA . SER A 1 186 ? 11.126 -1.548 -26.010 1.00 98.31 186 SER A CA 1
ATOM 1397 C C . SER A 1 186 ? 11.386 -0.090 -25.656 1.00 98.31 186 SER A C 1
ATOM 1399 O O . SER A 1 186 ? 10.582 0.783 -25.988 1.00 98.31 186 SER A O 1
ATOM 1401 N N . ILE A 1 187 ? 12.539 0.176 -25.047 1.00 98.44 187 ILE A N 1
ATOM 1402 C CA . ILE A 1 187 ? 13.039 1.527 -24.773 1.00 98.44 187 ILE A CA 1
ATOM 1403 C C . ILE A 1 187 ? 14.504 1.657 -25.194 1.00 98.44 187 ILE A C 1
ATOM 1405 O O . ILE A 1 187 ? 15.262 0.688 -25.121 1.00 98.44 187 ILE A O 1
ATOM 1409 N N . ASP A 1 188 ? 14.895 2.862 -25.608 1.00 98.12 188 ASP A N 1
ATOM 1410 C CA . ASP A 1 188 ? 16.283 3.229 -25.898 1.00 98.12 188 ASP A CA 1
ATOM 1411 C C . ASP A 1 188 ? 16.728 4.297 -24.890 1.00 98.12 188 ASP A C 1
ATOM 1413 O O . ASP A 1 188 ? 16.227 5.421 -24.899 1.00 98.12 188 ASP A O 1
ATOM 1417 N N . VAL A 1 189 ? 17.595 3.914 -23.953 1.00 97.75 189 VAL A N 1
ATOM 1418 C CA . VAL A 1 189 ? 17.993 4.735 -22.805 1.00 97.75 189 VAL A CA 1
ATOM 1419 C C . VAL A 1 189 ? 19.217 5.573 -23.177 1.00 97.75 189 VAL A C 1
ATOM 1421 O O . VAL A 1 189 ? 20.276 5.004 -23.467 1.00 97.75 189 VAL A O 1
ATOM 1424 N N . PRO A 1 190 ? 19.126 6.915 -23.149 1.00 96.00 190 PRO A N 1
ATOM 1425 C CA . PRO A 1 190 ? 20.246 7.792 -23.473 1.00 96.00 190 PRO A CA 1
ATOM 1426 C C . PRO A 1 190 ? 21.474 7.562 -22.585 1.00 96.00 190 PRO A C 1
ATOM 1428 O O . PRO A 1 190 ? 21.356 7.396 -21.371 1.00 96.00 190 PRO A O 1
ATOM 1431 N N . ALA A 1 191 ? 22.668 7.671 -23.175 1.00 96.06 191 ALA A N 1
ATOM 1432 C CA . ALA A 1 191 ? 23.934 7.528 -22.450 1.00 96.06 191 ALA A CA 1
ATOM 1433 C C . ALA A 1 191 ? 24.088 8.523 -21.289 1.00 96.06 191 ALA A C 1
ATOM 1435 O O . ALA A 1 191 ? 24.639 8.179 -20.244 1.00 96.06 191 ALA A O 1
ATOM 1436 N N . ALA A 1 192 ? 23.536 9.731 -21.446 1.00 95.19 192 ALA A N 1
ATOM 1437 C CA . ALA A 1 192 ? 23.559 10.770 -20.419 1.00 95.19 192 ALA A CA 1
ATOM 1438 C C . ALA A 1 192 ? 22.872 10.342 -19.108 1.00 95.19 192 ALA A C 1
ATOM 1440 O O . ALA A 1 192 ? 23.268 10.798 -18.036 1.00 95.19 192 ALA A O 1
ATOM 1441 N N . TYR A 1 193 ? 21.869 9.457 -19.174 1.00 95.50 193 TYR A N 1
ATOM 1442 C CA . TYR A 1 193 ? 21.153 9.001 -17.980 1.00 95.50 193 TYR A CA 1
ATOM 1443 C C . TYR A 1 193 ? 22.023 8.038 -17.165 1.00 95.50 193 TYR A C 1
ATOM 1445 O O . TYR A 1 193 ? 22.151 8.196 -15.953 1.00 95.50 193 TYR A O 1
ATOM 1453 N N . LEU A 1 194 ? 22.706 7.093 -17.825 1.00 95.31 194 LEU A N 1
ATOM 1454 C CA . LEU A 1 194 ? 23.639 6.181 -17.155 1.00 95.31 194 LEU A CA 1
ATOM 1455 C C . LEU A 1 194 ? 24.912 6.897 -16.657 1.00 95.31 194 LEU A C 1
ATOM 1457 O O . LEU A 1 194 ? 25.457 6.535 -15.610 1.00 95.31 194 LEU A O 1
ATOM 1461 N N . GLU A 1 195 ? 25.386 7.917 -17.383 1.00 94.06 195 GLU A N 1
ATOM 1462 C CA . GLU A 1 195 ? 26.536 8.748 -16.983 1.00 94.06 195 GLU A CA 1
ATOM 1463 C C . GLU A 1 195 ? 26.293 9.409 -15.619 1.00 94.06 195 GLU A C 1
ATOM 1465 O O . GLU A 1 195 ? 27.182 9.430 -14.770 1.00 94.06 195 GLU A O 1
ATOM 1470 N N . LYS A 1 196 ? 25.065 9.878 -15.372 1.00 92.81 196 LYS A N 1
ATOM 1471 C CA . LYS A 1 196 ? 24.683 10.563 -14.129 1.00 92.81 196 LYS A CA 1
ATOM 1472 C C . LYS A 1 196 ? 24.129 9.634 -13.046 1.00 92.81 196 LYS A C 1
ATOM 1474 O O . LYS A 1 196 ? 24.028 10.051 -11.891 1.00 92.81 196 LYS A O 1
ATOM 1479 N N . ALA A 1 197 ? 23.811 8.385 -13.389 1.00 94.25 197 ALA A N 1
ATOM 1480 C CA . ALA A 1 197 ? 23.297 7.400 -12.447 1.00 94.25 197 ALA A CA 1
ATOM 1481 C C . ALA A 1 197 ? 24.310 7.078 -11.333 1.00 94.25 197 ALA A C 1
ATOM 1483 O O . ALA A 1 197 ? 25.508 6.881 -11.567 1.00 94.25 197 ALA A O 1
ATOM 1484 N N . LYS A 1 198 ? 23.806 6.969 -10.104 1.00 92.50 198 LYS A N 1
ATOM 1485 C CA . LYS A 1 198 ? 24.563 6.589 -8.902 1.00 92.50 198 LYS A CA 1
ATOM 1486 C C . LYS A 1 198 ? 23.798 5.505 -8.153 1.00 92.50 198 LYS A C 1
ATOM 1488 O O . LYS A 1 198 ? 22.573 5.488 -8.212 1.00 92.50 198 LYS A O 1
ATOM 1493 N N . GLY A 1 199 ? 24.496 4.638 -7.423 1.00 89.56 199 GLY A N 1
ATOM 1494 C CA . GLY A 1 199 ? 23.879 3.519 -6.705 1.00 89.56 199 GLY A CA 1
ATOM 1495 C C . GLY A 1 199 ? 22.877 3.919 -5.621 1.00 89.56 199 GLY A C 1
ATOM 1496 O O . GLY A 1 199 ? 21.946 3.166 -5.361 1.00 89.56 199 GLY A O 1
ATOM 1497 N N . GLU A 1 200 ? 23.042 5.099 -5.019 1.00 88.69 200 GLU A N 1
ATOM 1498 C CA . GLU A 1 200 ? 22.080 5.681 -4.064 1.00 88.69 200 GLU A CA 1
ATOM 1499 C C . GLU A 1 200 ? 20.944 6.464 -4.752 1.00 88.69 200 GLU A C 1
ATOM 1501 O O . GLU A 1 200 ? 19.975 6.873 -4.110 1.00 88.69 200 GLU A O 1
ATOM 1506 N N . GLY A 1 201 ? 21.075 6.702 -6.060 1.00 90.56 201 GLY A N 1
ATOM 1507 C CA . GLY A 1 201 ? 20.095 7.411 -6.874 1.00 90.56 201 GLY A CA 1
ATOM 1508 C C . GLY A 1 201 ? 18.948 6.511 -7.349 1.00 90.56 201 GLY A C 1
ATOM 1509 O O . GLY A 1 201 ? 19.016 5.284 -7.242 1.00 90.56 201 GLY A O 1
ATOM 1510 N N . PRO A 1 202 ? 17.893 7.105 -7.929 1.00 94.31 202 PRO A N 1
ATOM 1511 C CA . PRO A 1 202 ? 16.661 6.392 -8.265 1.00 94.31 202 PRO A CA 1
ATOM 1512 C C . PRO A 1 202 ? 16.769 5.511 -9.515 1.00 94.31 202 PRO A C 1
ATOM 1514 O O . PRO A 1 202 ? 15.899 4.678 -9.750 1.00 94.31 202 PRO A O 1
ATOM 1517 N N . PHE A 1 203 ? 17.827 5.656 -10.321 1.00 96.25 203 PHE A N 1
ATOM 1518 C CA . PHE A 1 203 ? 17.923 5.050 -11.654 1.00 96.25 203 PHE A CA 1
ATOM 1519 C C . PHE A 1 203 ? 17.589 3.553 -11.691 1.00 96.25 203 PHE A C 1
ATOM 1521 O O . PHE A 1 203 ? 16.845 3.111 -12.563 1.00 96.25 203 PHE A O 1
ATOM 1528 N N . THR A 1 204 ? 18.077 2.770 -10.728 1.00 95.00 204 THR A N 1
ATOM 1529 C CA . THR A 1 204 ? 17.844 1.316 -10.670 1.00 95.00 204 THR A CA 1
ATOM 1530 C C . THR A 1 204 ? 16.711 0.900 -9.727 1.00 95.00 204 THR A C 1
ATOM 1532 O O . THR A 1 204 ? 16.547 -0.290 -9.466 1.00 95.00 204 THR A O 1
ATOM 1535 N N . ALA A 1 205 ? 15.943 1.835 -9.163 1.00 92.25 205 ALA A N 1
ATOM 1536 C CA . ALA A 1 205 ? 14.866 1.499 -8.236 1.00 92.25 205 ALA A CA 1
ATOM 1537 C C . ALA A 1 205 ? 13.776 0.663 -8.937 1.00 92.25 205 ALA A C 1
ATOM 1539 O O . ALA A 1 205 ? 13.326 0.988 -10.037 1.00 92.25 205 ALA A O 1
ATOM 1540 N N . GLY A 1 206 ? 13.370 -0.445 -8.307 1.00 89.94 206 GLY A N 1
ATOM 1541 C CA . GLY A 1 206 ? 12.414 -1.402 -8.880 1.00 89.94 206 GLY A CA 1
ATOM 1542 C C . GLY A 1 206 ? 12.978 -2.305 -9.987 1.00 89.94 206 GLY A C 1
ATOM 1543 O O . GLY A 1 206 ? 12.225 -3.074 -10.586 1.00 89.94 206 GLY A O 1
ATOM 1544 N N . VAL A 1 207 ? 14.281 -2.224 -10.281 1.00 96.12 207 VAL A N 1
ATOM 1545 C CA . VAL A 1 207 ? 14.974 -3.113 -11.223 1.00 96.12 207 VAL A CA 1
ATOM 1546 C C . VAL A 1 207 ? 15.647 -4.230 -10.433 1.00 96.12 207 VAL A C 1
ATOM 1548 O O . VAL A 1 207 ? 16.367 -3.956 -9.478 1.00 96.12 207 VAL A O 1
ATOM 1551 N N . ASN A 1 208 ? 15.370 -5.483 -10.791 1.00 95.38 208 ASN A N 1
ATOM 1552 C CA . ASN A 1 208 ? 15.718 -6.713 -10.066 1.00 95.38 208 ASN A CA 1
ATOM 1553 C C . ASN A 1 208 ? 15.181 -6.817 -8.625 1.00 95.38 208 ASN A C 1
ATOM 1555 O O . ASN A 1 208 ? 15.174 -7.910 -8.071 1.00 95.38 208 ASN A O 1
ATOM 1559 N N . HIS A 1 209 ? 14.597 -5.750 -8.083 1.00 91.75 209 HIS A N 1
ATOM 1560 C CA . HIS A 1 209 ? 13.999 -5.672 -6.754 1.00 91.75 209 HIS A CA 1
ATOM 1561 C C . HIS A 1 209 ? 12.495 -5.386 -6.852 1.00 91.75 209 HIS A C 1
ATOM 1563 O O . HIS A 1 209 ? 12.059 -4.543 -7.636 1.00 91.75 209 HIS A O 1
ATOM 1569 N N . VAL A 1 210 ? 11.698 -6.088 -6.049 1.00 93.75 210 VAL A N 1
ATOM 1570 C CA . VAL A 1 210 ? 10.254 -5.879 -5.921 1.00 93.75 210 VAL A CA 1
ATOM 1571 C C . VAL A 1 210 ? 9.959 -4.670 -5.027 1.00 93.75 210 VAL A C 1
ATOM 1573 O O . VAL A 1 210 ? 10.400 -4.623 -3.882 1.00 93.75 210 VAL A O 1
ATOM 1576 N N . ILE A 1 211 ? 9.172 -3.716 -5.521 1.00 92.75 211 ILE A N 1
ATOM 1577 C CA . ILE A 1 211 ? 8.771 -2.500 -4.796 1.00 92.75 211 ILE A CA 1
ATOM 1578 C C . ILE A 1 211 ? 7.244 -2.360 -4.758 1.00 92.75 211 ILE A C 1
ATOM 1580 O O . ILE A 1 211 ? 6.568 -2.928 -5.617 1.00 92.75 211 ILE A O 1
ATOM 1584 N N . PRO A 1 212 ? 6.664 -1.618 -3.797 1.00 92.81 212 PRO A N 1
ATOM 1585 C CA . PRO A 1 212 ? 5.250 -1.250 -3.847 1.00 92.81 212 PRO A CA 1
ATOM 1586 C C . PRO A 1 212 ? 4.892 -0.594 -5.183 1.00 92.81 212 PRO A C 1
ATOM 1588 O O . PRO A 1 212 ? 5.657 0.217 -5.705 1.00 92.81 212 PRO A O 1
ATOM 1591 N N . TYR A 1 213 ? 3.737 -0.946 -5.745 1.00 92.19 213 TYR A N 1
ATOM 1592 C CA . TYR A 1 213 ? 3.332 -0.483 -7.074 1.00 92.19 213 TYR A CA 1
ATOM 1593 C C . TYR A 1 213 ? 3.200 1.043 -7.147 1.00 92.19 213 TYR A C 1
ATOM 1595 O O . TYR A 1 213 ? 3.505 1.643 -8.171 1.00 92.19 213 TYR A O 1
ATOM 1603 N N . GLU A 1 214 ? 2.791 1.688 -6.056 1.00 88.31 214 GLU A N 1
ATOM 1604 C CA . GLU A 1 214 ? 2.690 3.146 -5.949 1.00 88.31 214 GLU A CA 1
ATOM 1605 C C . GLU A 1 214 ? 4.036 3.880 -6.029 1.00 88.31 214 GLU A C 1
ATOM 1607 O O . GLU A 1 214 ? 4.040 5.084 -6.238 1.00 88.31 214 GLU A O 1
ATOM 1612 N N . LEU A 1 215 ? 5.154 3.168 -5.865 1.00 90.25 215 LEU A N 1
ATOM 1613 C CA . LEU A 1 215 ? 6.512 3.706 -5.985 1.00 90.25 215 LEU A CA 1
ATOM 1614 C C . LEU A 1 215 ? 7.118 3.460 -7.376 1.00 90.25 215 LEU A C 1
ATOM 1616 O O . LEU A 1 215 ? 8.299 3.718 -7.610 1.00 90.25 215 LEU A O 1
ATOM 1620 N N . PHE A 1 216 ? 6.347 2.867 -8.287 1.00 90.88 216 PHE A N 1
ATOM 1621 C CA . PHE A 1 216 ? 6.804 2.555 -9.629 1.00 90.88 216 PHE A CA 1
ATOM 1622 C C . PHE A 1 216 ? 6.940 3.823 -10.479 1.00 90.88 216 PHE A C 1
ATOM 1624 O O . PHE A 1 216 ? 6.102 4.716 -10.410 1.00 90.88 216 PHE A O 1
ATOM 1631 N N . ALA A 1 217 ? 7.961 3.864 -11.343 1.00 93.69 217 ALA A N 1
ATOM 1632 C CA . ALA A 1 217 ? 8.135 4.925 -12.338 1.00 93.69 217 ALA A CA 1
ATOM 1633 C C . ALA A 1 217 ? 8.177 6.363 -11.766 1.00 93.69 217 ALA A C 1
ATOM 1635 O O . ALA A 1 217 ? 7.786 7.333 -12.435 1.00 93.69 217 ALA A O 1
ATOM 1636 N N . GLY A 1 218 ? 8.716 6.497 -10.554 1.00 93.38 218 GLY A N 1
ATOM 1637 C CA . GLY A 1 218 ? 9.143 7.756 -9.953 1.00 93.38 218 GLY A CA 1
ATOM 1638 C C . GLY A 1 218 ? 10.230 8.477 -10.758 1.00 93.38 218 GLY A C 1
ATOM 1639 O O . GLY A 1 218 ? 10.692 8.018 -11.812 1.00 93.38 218 GLY A O 1
ATOM 1640 N N . ASP A 1 219 ? 10.600 9.668 -10.302 1.00 94.50 219 ASP A N 1
ATOM 1641 C CA . ASP A 1 219 ? 11.488 10.560 -11.043 1.00 94.50 219 ASP A CA 1
ATOM 1642 C C . ASP A 1 219 ? 12.914 10.000 -11.163 1.00 94.50 219 ASP A C 1
ATOM 1644 O O . ASP A 1 219 ? 13.509 9.523 -10.198 1.00 94.50 219 ASP A O 1
ATOM 1648 N N . GLY A 1 220 ? 13.468 10.046 -12.374 1.00 94.25 220 GLY A N 1
ATOM 1649 C CA . GLY A 1 220 ? 14.804 9.526 -12.679 1.00 94.25 220 GLY A CA 1
ATOM 1650 C C . GLY A 1 220 ? 14.978 8.009 -12.625 1.00 94.25 220 GLY A C 1
ATOM 1651 O O . GLY A 1 220 ? 16.099 7.525 -12.776 1.00 94.25 220 GLY A O 1
ATOM 1652 N N . MET A 1 221 ? 13.905 7.235 -12.443 1.00 96.19 221 MET A N 1
ATOM 1653 C CA . MET A 1 221 ? 13.955 5.769 -12.469 1.00 96.19 221 MET A CA 1
ATOM 1654 C C . MET A 1 221 ? 13.983 5.232 -13.910 1.00 96.19 221 MET A C 1
ATOM 1656 O O . MET A 1 221 ? 13.208 5.675 -14.757 1.00 96.19 221 MET A O 1
ATOM 1660 N N . LEU A 1 222 ? 14.776 4.190 -14.192 1.00 96.88 222 LEU A N 1
ATOM 1661 C CA . LEU A 1 222 ? 14.739 3.462 -15.475 1.00 96.88 222 LEU A CA 1
ATOM 1662 C C . LEU A 1 222 ? 13.325 2.952 -15.789 1.00 96.88 222 LEU A C 1
ATOM 1664 O O . LEU A 1 222 ? 12.867 2.986 -16.930 1.00 96.88 222 LEU A O 1
ATOM 1668 N N . THR A 1 223 ? 12.612 2.518 -14.753 1.00 96.19 223 THR A N 1
ATOM 1669 C CA . THR A 1 223 ? 11.241 2.018 -14.852 1.00 96.19 223 THR A CA 1
ATOM 1670 C C . THR A 1 223 ? 10.248 3.064 -15.362 1.00 96.19 223 THR A C 1
ATOM 1672 O O . THR A 1 223 ? 9.279 2.703 -16.027 1.00 96.19 223 THR A O 1
ATOM 1675 N N . ARG A 1 224 ? 10.518 4.361 -15.152 1.00 96.12 224 ARG A N 1
ATOM 1676 C CA . ARG A 1 224 ? 9.724 5.468 -15.703 1.00 96.12 224 ARG A CA 1
ATOM 1677 C C . ARG A 1 224 ? 9.693 5.438 -17.220 1.00 96.12 224 ARG A C 1
ATOM 1679 O O . ARG A 1 224 ? 8.634 5.625 -17.810 1.00 96.12 224 ARG A O 1
ATOM 1686 N N . LEU A 1 225 ? 10.834 5.150 -17.846 1.00 97.31 225 LEU A N 1
ATOM 1687 C CA . LEU A 1 225 ? 10.982 5.138 -19.302 1.00 97.31 225 LEU A CA 1
ATOM 1688 C C . LEU A 1 225 ? 10.169 4.022 -19.964 1.00 97.31 225 LEU A C 1
ATOM 1690 O O . LEU A 1 225 ? 9.792 4.159 -21.128 1.00 97.31 225 LEU A O 1
ATOM 1694 N N . LEU A 1 226 ? 9.858 2.949 -19.225 1.00 97.75 226 LEU A N 1
ATOM 1695 C CA . LEU A 1 226 ? 9.051 1.830 -19.715 1.00 97.75 226 LEU A CA 1
ATOM 1696 C C . LEU A 1 226 ? 7.600 2.219 -20.010 1.00 97.75 226 LEU A C 1
ATOM 1698 O O . LEU A 1 226 ? 6.916 1.478 -20.709 1.00 97.75 226 LEU A O 1
ATOM 1702 N N . LEU A 1 227 ? 7.102 3.349 -19.507 1.00 97.44 227 LEU A N 1
ATOM 1703 C CA . LEU A 1 227 ? 5.714 3.755 -19.712 1.00 97.44 227 LEU A CA 1
ATOM 1704 C C . LEU A 1 227 ? 5.543 4.633 -20.947 1.00 97.44 227 LEU A C 1
ATOM 1706 O O . LEU A 1 227 ? 6.324 5.547 -21.188 1.00 97.44 227 LEU A O 1
ATOM 1710 N N . LYS A 1 228 ? 4.454 4.427 -21.696 1.00 96.94 228 LYS A N 1
ATOM 1711 C CA . LYS A 1 228 ? 4.043 5.310 -22.808 1.00 96.94 228 LYS A CA 1
ATOM 1712 C C . LYS A 1 228 ? 3.867 6.763 -22.361 1.00 96.94 228 LYS A C 1
ATOM 1714 O O . LYS A 1 228 ? 4.223 7.684 -23.085 1.00 96.94 228 LYS A O 1
ATOM 1719 N N . ALA A 1 229 ? 3.387 6.975 -21.136 1.00 95.06 229 ALA A N 1
ATOM 1720 C CA . ALA A 1 229 ? 3.253 8.309 -20.553 1.00 95.06 229 ALA A CA 1
ATOM 1721 C C . ALA A 1 229 ? 4.599 9.048 -20.402 1.00 95.06 229 ALA A C 1
ATOM 1723 O O . ALA A 1 229 ? 4.613 10.277 -20.352 1.00 95.06 229 ALA A O 1
ATOM 1724 N N . SER A 1 230 ? 5.730 8.329 -20.372 1.00 95.81 230 SER A N 1
ATOM 1725 C CA . SER A 1 230 ? 7.050 8.936 -20.194 1.00 95.81 230 SER A CA 1
ATOM 1726 C C . SER A 1 230 ? 7.468 9.821 -21.364 1.00 95.81 230 SER A C 1
ATOM 1728 O O . SER A 1 230 ? 8.286 10.708 -21.169 1.00 95.81 230 SER A O 1
ATOM 1730 N N . ASP A 1 231 ? 6.907 9.617 -22.560 1.00 95.12 231 ASP A N 1
ATOM 1731 C CA . ASP A 1 231 ? 7.279 10.370 -23.770 1.00 95.12 231 ASP A CA 1
ATOM 1732 C C . ASP A 1 231 ? 6.946 11.865 -23.664 1.00 95.12 231 ASP A C 1
ATOM 1734 O O . ASP A 1 231 ? 7.494 12.687 -24.393 1.00 95.12 231 ASP A O 1
ATOM 1738 N N . LYS A 1 232 ? 6.033 12.219 -22.754 1.00 93.69 232 LYS A N 1
ATOM 1739 C CA . LYS A 1 232 ? 5.599 13.598 -22.495 1.00 93.69 232 LYS A CA 1
ATOM 1740 C C . LYS A 1 232 ? 5.974 14.083 -21.099 1.00 93.69 232 LYS A C 1
ATOM 1742 O O . LYS A 1 232 ? 5.679 15.224 -20.753 1.00 93.69 232 LYS A O 1
ATOM 1747 N N . ALA A 1 233 ? 6.558 13.213 -20.283 1.00 93.31 233 ALA A N 1
ATOM 1748 C CA . ALA A 1 233 ? 6.842 13.514 -18.896 1.00 93.31 233 ALA A CA 1
ATOM 1749 C C . ALA A 1 233 ? 8.246 14.120 -18.754 1.00 93.31 233 ALA A C 1
ATOM 1751 O O . ALA A 1 233 ? 9.166 13.711 -19.464 1.00 93.31 233 ALA A O 1
ATOM 1752 N N . PRO A 1 234 ? 8.448 15.053 -17.811 1.00 93.81 234 PRO A N 1
ATOM 1753 C CA . PRO A 1 234 ? 9.785 15.514 -17.473 1.00 93.81 234 PRO A CA 1
ATOM 1754 C C . PRO A 1 234 ? 10.634 14.369 -16.901 1.00 93.81 234 PRO A C 1
ATOM 1756 O O . PRO A 1 234 ? 10.115 13.400 -16.323 1.00 93.81 234 PRO A O 1
ATOM 1759 N N . TRP A 1 235 ? 11.946 14.522 -17.074 1.00 93.69 235 TRP A N 1
ATOM 1760 C CA . TRP A 1 235 ? 12.986 13.627 -16.579 1.00 93.69 235 TRP A CA 1
ATOM 1761 C C . TRP A 1 235 ? 13.919 14.377 -15.624 1.00 93.69 235 TRP A C 1
ATOM 1763 O O . TRP A 1 235 ? 14.265 15.533 -15.871 1.00 93.69 235 TRP A O 1
ATOM 1773 N N . SER A 1 236 ? 14.361 13.697 -14.569 1.00 92.62 236 SER A N 1
ATOM 1774 C CA . SER A 1 236 ? 15.459 14.118 -13.703 1.00 92.62 236 SER A CA 1
ATOM 1775 C C . SER A 1 236 ? 16.540 13.051 -13.692 1.00 92.62 236 SER A C 1
ATOM 1777 O O . SER A 1 236 ? 16.242 11.872 -13.580 1.00 92.62 236 SER A O 1
ATOM 1779 N N . ASP A 1 237 ? 17.806 13.447 -13.747 1.00 88.94 237 ASP A N 1
ATOM 1780 C CA . ASP A 1 237 ? 18.907 12.479 -13.751 1.00 88.94 237 ASP A CA 1
ATOM 1781 C C . ASP A 1 237 ? 19.159 11.830 -12.381 1.00 88.94 237 ASP A C 1
ATOM 1783 O O . ASP A 1 237 ? 19.783 10.774 -12.295 1.00 88.94 237 ASP A O 1
ATOM 1787 N N . ASN A 1 238 ? 18.693 12.460 -11.301 1.00 85.00 238 ASN A N 1
ATOM 1788 C CA . ASN A 1 238 ? 18.929 12.023 -9.926 1.00 85.00 238 ASN A CA 1
ATOM 1789 C C . ASN A 1 238 ? 17.676 12.057 -9.034 1.00 85.00 238 ASN A C 1
ATOM 1791 O O . ASN A 1 238 ? 17.776 11.739 -7.852 1.00 85.00 238 ASN A O 1
ATOM 1795 N N . GLY A 1 239 ? 16.514 12.415 -9.588 1.00 87.00 239 GLY A N 1
ATOM 1796 C CA . GLY A 1 239 ? 15.256 12.531 -8.848 1.00 87.00 239 GLY A CA 1
ATOM 1797 C C . GLY A 1 239 ? 15.102 13.834 -8.057 1.00 87.00 239 GLY A C 1
ATOM 1798 O O . GLY A 1 239 ? 14.094 14.024 -7.387 1.00 87.00 239 GLY A O 1
ATOM 1799 N N . ASP A 1 240 ? 16.051 14.772 -8.131 1.00 89.88 240 ASP A N 1
ATOM 1800 C CA . ASP A 1 240 ? 15.960 16.020 -7.358 1.00 89.88 240 ASP A CA 1
ATOM 1801 C C . ASP A 1 240 ? 14.847 16.949 -7.858 1.00 89.88 240 ASP A C 1
ATOM 1803 O O . ASP A 1 240 ? 14.359 17.791 -7.100 1.00 89.88 240 ASP A O 1
ATOM 1807 N N . ALA A 1 241 ? 14.419 16.792 -9.117 1.00 91.44 241 ALA A N 1
ATOM 1808 C CA . ALA A 1 241 ? 13.317 17.578 -9.669 1.00 91.44 241 ALA A CA 1
ATOM 1809 C C . ALA A 1 241 ? 11.956 17.164 -9.088 1.00 91.44 241 ALA A C 1
ATOM 1811 O O . ALA A 1 241 ? 11.003 17.939 -9.177 1.00 91.44 241 ALA A O 1
ATOM 1812 N N . LYS A 1 242 ? 11.872 15.983 -8.455 1.00 90.62 242 LYS A N 1
ATOM 1813 C CA . LYS A 1 242 ? 10.677 15.474 -7.774 1.00 90.62 242 LYS A CA 1
ATOM 1814 C C . LYS A 1 242 ? 9.440 15.482 -8.661 1.00 90.62 242 LYS A C 1
ATOM 1816 O O . LYS A 1 242 ? 8.337 15.801 -8.207 1.00 90.62 242 LYS A O 1
ATOM 1821 N N . ASN A 1 243 ? 9.624 15.131 -9.933 1.00 91.81 243 ASN A N 1
ATOM 1822 C CA . ASN A 1 243 ? 8.507 14.976 -10.850 1.00 91.81 243 ASN A CA 1
ATOM 1823 C C . ASN A 1 243 ? 7.539 13.900 -10.320 1.00 91.81 243 ASN A C 1
ATOM 1825 O O . ASN A 1 243 ? 7.992 12.893 -9.773 1.00 91.81 243 ASN A O 1
ATOM 1829 N N . PRO A 1 244 ? 6.217 14.059 -10.504 1.00 90.56 244 PRO A N 1
ATOM 1830 C CA . PRO A 1 244 ? 5.258 13.047 -10.077 1.00 90.56 244 PRO A CA 1
ATOM 1831 C C . PRO A 1 244 ? 5.539 11.668 -10.687 1.00 90.56 244 PRO A C 1
ATOM 1833 O O . PRO A 1 244 ? 5.962 11.562 -11.850 1.00 90.56 244 PRO A O 1
ATOM 1836 N N . ALA A 1 245 ? 5.258 10.622 -9.907 1.00 90.62 245 ALA A N 1
ATOM 1837 C CA . ALA A 1 245 ? 5.265 9.236 -10.360 1.00 90.62 245 ALA A CA 1
ATOM 1838 C C . ALA A 1 245 ? 4.360 9.056 -11.582 1.00 90.62 245 ALA A C 1
ATOM 1840 O O . ALA A 1 245 ? 3.275 9.642 -11.658 1.00 90.62 245 ALA A O 1
ATOM 1841 N N . LEU A 1 246 ? 4.776 8.210 -12.520 1.00 92.56 246 LEU A N 1
ATOM 1842 C CA . LEU A 1 246 ? 3.889 7.739 -13.580 1.00 92.56 246 LEU A CA 1
ATOM 1843 C C . LEU A 1 246 ? 3.293 6.389 -13.186 1.00 92.56 246 LEU A C 1
ATOM 1845 O O . LEU A 1 246 ? 3.951 5.566 -12.565 1.00 92.56 246 LEU A O 1
ATOM 1849 N N . SER A 1 247 ? 2.061 6.122 -13.609 1.00 92.25 247 SER A N 1
ATOM 1850 C CA . SER A 1 247 ? 1.409 4.837 -13.360 1.00 92.25 247 SER A CA 1
ATOM 1851 C C . SER A 1 247 ? 0.888 4.234 -14.660 1.00 92.25 247 SER A C 1
ATOM 1853 O O . SER A 1 247 ? 0.269 4.951 -15.455 1.00 92.25 247 SER A O 1
ATOM 1855 N N . PRO A 1 248 ? 1.041 2.909 -14.876 1.00 91.12 248 PRO A N 1
ATOM 1856 C CA . PRO A 1 248 ? 0.353 2.221 -15.966 1.00 91.12 248 PRO A CA 1
ATOM 1857 C C . PRO A 1 248 ? -1.169 2.360 -15.868 1.00 91.12 248 PRO A C 1
ATOM 1859 O O . PRO A 1 248 ? -1.856 2.227 -16.872 1.00 91.12 248 PRO A O 1
ATOM 1862 N N . LEU A 1 249 ? -1.710 2.607 -14.671 1.00 90.94 249 LEU A N 1
ATOM 1863 C CA . LEU A 1 249 ? -3.150 2.724 -14.432 1.00 90.94 249 LEU A CA 1
ATOM 1864 C C . LEU A 1 249 ? -3.705 4.117 -14.768 1.00 90.94 249 LEU A C 1
ATOM 1866 O O . LEU A 1 249 ? -4.914 4.314 -14.704 1.00 90.94 249 LEU A O 1
ATOM 1870 N N . GLY A 1 250 ? -2.842 5.062 -15.148 1.00 85.62 250 GLY A N 1
ATOM 1871 C CA . GLY A 1 250 ? -3.207 6.453 -15.391 1.00 85.62 250 GLY A CA 1
ATOM 1872 C C . GLY A 1 250 ? -3.037 7.341 -14.160 1.00 85.62 250 GLY A C 1
ATOM 1873 O O . GLY A 1 250 ? -2.591 6.911 -13.095 1.00 85.62 250 GLY A O 1
ATOM 1874 N N . GLU A 1 251 ? -3.362 8.618 -14.329 1.00 80.50 251 GLU A N 1
ATOM 1875 C CA . GLU A 1 251 ? -3.205 9.631 -13.287 1.00 80.50 251 GLU A CA 1
ATOM 1876 C C . GLU A 1 251 ? -4.215 9.438 -12.149 1.00 80.50 251 GLU A C 1
ATOM 1878 O O . GLU A 1 251 ? -5.359 9.042 -12.368 1.00 80.50 251 GLU A O 1
ATOM 1883 N N . ASN A 1 252 ? -3.800 9.760 -10.920 1.00 71.81 252 ASN A N 1
ATOM 1884 C CA . ASN A 1 252 ? -4.635 9.745 -9.709 1.00 71.81 252 ASN A CA 1
ATOM 1885 C C . ASN A 1 252 ? -5.205 8.375 -9.290 1.00 71.81 252 ASN A C 1
ATOM 1887 O O . ASN A 1 252 ? -5.997 8.308 -8.346 1.00 71.81 252 ASN A O 1
ATOM 1891 N N . VAL A 1 253 ? -4.787 7.272 -9.919 1.00 78.88 253 VAL A N 1
ATOM 1892 C CA . VAL A 1 253 ? -5.154 5.926 -9.464 1.00 78.88 253 VAL A CA 1
ATOM 1893 C C . VAL A 1 253 ? -4.269 5.522 -8.289 1.00 78.88 253 VAL A C 1
ATOM 1895 O O . VAL A 1 253 ? -3.064 5.333 -8.435 1.00 78.88 253 VAL A O 1
ATOM 1898 N N . LYS A 1 254 ? -4.879 5.371 -7.109 1.00 77.75 254 LYS A N 1
ATOM 1899 C CA . LYS A 1 254 ? -4.194 4.917 -5.893 1.00 77.75 254 LYS A CA 1
ATOM 1900 C C . LYS A 1 254 ? -4.310 3.404 -5.754 1.00 77.75 254 LYS A C 1
ATOM 1902 O O . LYS A 1 254 ? -5.410 2.881 -5.632 1.00 77.75 254 LYS A O 1
ATOM 1907 N N . THR A 1 255 ? -3.172 2.723 -5.704 1.00 79.25 255 THR A N 1
ATOM 1908 C CA . THR A 1 255 ? -3.067 1.270 -5.473 1.00 79.25 255 THR A CA 1
ATOM 1909 C C . THR A 1 255 ? -2.396 0.943 -4.147 1.00 79.25 255 THR A C 1
ATOM 1911 O O . THR A 1 255 ? -1.820 -0.135 -4.007 1.00 79.25 255 THR A O 1
ATOM 1914 N N . LYS A 1 256 ? -2.398 1.888 -3.197 1.00 87.81 256 LYS A N 1
ATOM 1915 C CA . LYS A 1 256 ? -1.519 1.844 -2.027 1.00 87.81 256 LYS A CA 1
ATOM 1916 C C . LYS A 1 256 ? -1.601 0.500 -1.305 1.00 87.81 256 LYS A C 1
ATOM 1918 O O . LYS A 1 256 ? -2.662 0.112 -0.802 1.00 87.81 256 LYS A O 1
ATOM 1923 N N . GLY A 1 257 ? -0.464 -0.191 -1.274 1.00 88.38 257 GLY A N 1
ATOM 1924 C CA . GLY A 1 257 ? -0.303 -1.492 -0.640 1.00 88.38 257 GLY A CA 1
ATOM 1925 C C . GLY A 1 257 ? -1.093 -2.650 -1.259 1.00 88.38 257 GLY A C 1
ATOM 1926 O O . GLY A 1 257 ? -1.113 -3.708 -0.646 1.00 88.38 257 GLY A O 1
ATOM 1927 N N . GLN A 1 258 ? -1.745 -2.513 -2.420 1.00 93.88 258 GLN A N 1
ATOM 1928 C CA . GLN A 1 258 ? -2.474 -3.627 -3.048 1.00 93.88 258 GLN A CA 1
ATOM 1929 C C . GLN A 1 258 ? -1.586 -4.517 -3.922 1.00 93.88 258 GLN A C 1
ATOM 1931 O O . GLN A 1 258 ? -1.737 -5.738 -3.923 1.00 93.88 258 GLN A O 1
ATOM 1936 N N . TYR A 1 259 ? -0.663 -3.904 -4.658 1.00 95.62 259 TYR A N 1
ATOM 1937 C CA . TYR A 1 259 ? 0.181 -4.588 -5.631 1.00 95.62 259 TYR A CA 1
ATOM 1938 C C . TYR A 1 259 ? 1.642 -4.192 -5.455 1.00 95.62 259 TYR A C 1
ATOM 1940 O O . TYR A 1 259 ? 1.960 -3.140 -4.897 1.00 95.62 259 TYR A O 1
ATOM 1948 N N . PHE A 1 260 ? 2.526 -5.027 -5.985 1.00 95.56 260 PHE A N 1
ATOM 1949 C CA . PHE A 1 260 ? 3.963 -4.788 -6.043 1.00 95.56 260 PHE A CA 1
ATOM 1950 C C . PHE A 1 260 ? 4.468 -4.970 -7.466 1.00 95.56 260 PHE A C 1
ATOM 1952 O O . PHE A 1 260 ? 3.871 -5.708 -8.244 1.00 95.56 260 PHE A O 1
ATOM 1959 N N . TYR A 1 261 ? 5.571 -4.318 -7.805 1.00 94.50 261 TYR A N 1
ATOM 1960 C CA . TYR A 1 261 ? 6.131 -4.299 -9.147 1.00 94.50 261 TYR A CA 1
ATOM 1961 C C . TYR A 1 261 ? 7.619 -4.650 -9.132 1.00 94.50 261 TYR A C 1
ATOM 1963 O O . TYR A 1 261 ? 8.341 -4.265 -8.214 1.00 94.50 261 TYR A O 1
ATOM 1971 N N . GLN A 1 262 ? 8.089 -5.336 -10.171 1.00 95.62 262 GLN A N 1
ATOM 1972 C CA . GLN A 1 262 ? 9.509 -5.571 -10.436 1.00 95.62 262 GLN A CA 1
ATOM 1973 C C . GLN A 1 262 ? 9.792 -5.516 -11.939 1.00 95.62 262 GLN A C 1
ATOM 1975 O O . GLN A 1 262 ? 9.015 -6.031 -12.742 1.00 95.62 262 GLN A O 1
ATOM 1980 N N . VAL A 1 263 ? 10.941 -4.958 -12.316 1.00 97.69 263 VAL A N 1
ATOM 1981 C CA . VAL A 1 263 ? 11.548 -5.152 -13.639 1.00 97.69 263 VAL A CA 1
ATOM 1982 C C . VAL A 1 263 ? 12.725 -6.104 -13.485 1.00 97.69 263 VAL A C 1
ATOM 1984 O O . VAL A 1 263 ? 13.800 -5.692 -13.064 1.00 97.69 263 VAL A O 1
ATOM 1987 N N . ALA A 1 264 ? 12.527 -7.382 -13.785 1.00 97.75 264 ALA A N 1
ATOM 1988 C CA . ALA A 1 264 ? 13.583 -8.386 -13.725 1.00 97.75 264 ALA A CA 1
ATOM 1989 C C . ALA A 1 264 ? 14.397 -8.358 -15.023 1.00 97.75 264 ALA A C 1
ATOM 1991 O O . ALA A 1 264 ? 13.845 -8.596 -16.093 1.00 97.75 264 ALA A O 1
ATOM 1992 N N . LEU A 1 265 ? 15.689 -8.046 -14.938 1.00 98.19 265 LEU A N 1
ATOM 1993 C CA . LEU A 1 265 ? 16.613 -8.136 -16.066 1.00 98.19 265 LEU A CA 1
ATOM 1994 C C . LEU A 1 265 ? 17.154 -9.561 -16.197 1.00 98.19 265 LEU A C 1
ATOM 1996 O O . LEU A 1 265 ? 17.468 -10.206 -15.198 1.00 98.19 265 LEU A O 1
ATOM 2000 N N . ASP A 1 266 ? 17.333 -10.009 -17.435 1.00 97.06 266 ASP A N 1
ATOM 2001 C CA . ASP A 1 266 ? 17.910 -11.316 -17.741 1.00 97.06 266 ASP A CA 1
ATOM 2002 C C . ASP A 1 266 ? 19.444 -11.247 -17.911 1.00 97.06 266 ASP A C 1
ATOM 2004 O O . ASP A 1 266 ? 20.050 -10.179 -18.030 1.00 97.06 266 ASP A O 1
ATOM 2008 N N . GLY A 1 267 ? 20.098 -12.410 -17.983 1.00 95.88 267 GLY A N 1
ATOM 2009 C CA . GLY A 1 267 ? 21.516 -12.515 -18.345 1.00 95.88 267 GLY A CA 1
ATOM 2010 C C . GLY A 1 267 ? 22.486 -12.097 -17.235 1.00 95.88 267 GLY A C 1
ATOM 2011 O O . GLY A 1 267 ? 22.254 -12.356 -16.057 1.00 95.88 267 GLY A O 1
ATOM 2012 N N . ASN A 1 268 ? 23.613 -11.476 -17.603 1.00 95.38 268 ASN A N 1
ATOM 2013 C CA . ASN A 1 268 ? 24.706 -11.160 -16.668 1.00 95.38 268 ASN A CA 1
ATOM 2014 C C . ASN A 1 268 ? 24.403 -10.004 -15.692 1.00 95.38 268 ASN A C 1
ATOM 2016 O O . ASN A 1 268 ? 25.191 -9.751 -14.781 1.00 95.38 268 ASN A O 1
ATOM 2020 N N . VAL A 1 269 ? 23.275 -9.314 -15.876 1.00 96.62 269 VAL A N 1
ATOM 2021 C CA . VAL A 1 269 ? 22.772 -8.245 -15.000 1.00 96.62 269 VAL A CA 1
ATOM 2022 C C . VAL A 1 269 ? 21.655 -8.719 -14.065 1.00 96.62 269 VAL A C 1
ATOM 2024 O O . VAL A 1 269 ? 21.219 -7.950 -13.209 1.00 96.62 269 VAL A O 1
ATOM 2027 N N . ALA A 1 270 ? 21.199 -9.970 -14.194 1.00 96.62 270 ALA A N 1
ATOM 2028 C CA . ALA A 1 270 ? 20.150 -10.532 -13.350 1.00 96.62 270 ALA A CA 1
ATOM 2029 C C . ALA A 1 270 ? 20.541 -10.488 -11.865 1.00 96.62 270 ALA A C 1
ATOM 2031 O O . ALA A 1 270 ? 21.674 -10.800 -11.493 1.00 96.62 270 ALA A O 1
ATOM 2032 N N . GLY A 1 271 ? 19.603 -10.065 -11.014 1.00 94.12 271 GLY A N 1
ATOM 2033 C CA . GLY A 1 271 ? 19.801 -9.965 -9.563 1.00 94.12 271 GLY A CA 1
ATOM 2034 C C . GLY A 1 271 ? 20.804 -8.897 -9.103 1.00 94.12 271 GLY A C 1
ATOM 2035 O O . GLY A 1 271 ? 20.997 -8.736 -7.902 1.00 94.12 271 GLY A O 1
ATOM 2036 N N . LYS A 1 272 ? 21.449 -8.152 -10.013 1.00 96.62 272 LYS A N 1
ATOM 2037 C CA . LYS A 1 272 ? 22.297 -7.012 -9.636 1.00 96.62 272 LYS A CA 1
ATOM 2038 C C . LYS A 1 272 ? 21.421 -5.805 -9.334 1.00 96.62 272 LYS A C 1
ATOM 2040 O O . LYS A 1 272 ? 20.504 -5.500 -10.093 1.00 96.62 272 LYS A O 1
ATOM 2045 N N . GLU A 1 273 ? 21.751 -5.080 -8.275 1.00 94.00 273 GLU A N 1
ATOM 2046 C CA . GLU A 1 273 ? 21.026 -3.884 -7.844 1.00 94.00 273 GLU A CA 1
ATOM 2047 C C . GLU A 1 273 ? 21.982 -2.707 -7.628 1.00 94.00 273 GLU A C 1
ATOM 2049 O O . GLU A 1 273 ? 23.199 -2.885 -7.499 1.00 94.0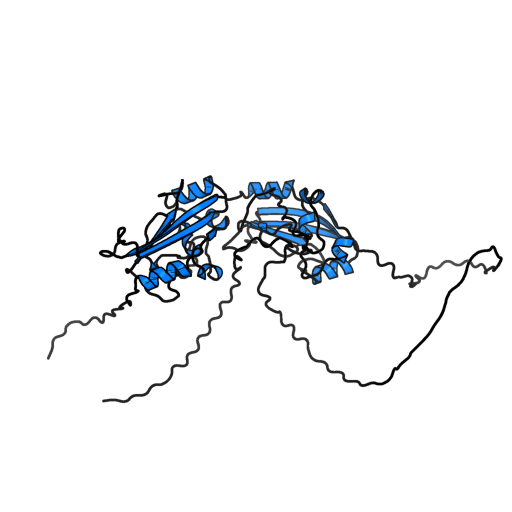0 273 GLU A O 1
ATOM 2054 N N . LYS A 1 274 ? 21.421 -1.494 -7.548 1.00 94.06 274 LYS A N 1
ATOM 2055 C CA . LYS A 1 274 ? 22.135 -0.267 -7.161 1.00 94.06 274 LYS A CA 1
ATOM 2056 C C . LYS A 1 274 ? 23.428 -0.081 -7.977 1.00 94.06 274 LYS A C 1
ATOM 2058 O O . LYS A 1 274 ? 23.432 -0.222 -9.202 1.00 94.06 274 LYS A O 1
ATOM 2063 N N . GLN A 1 275 ? 24.537 0.228 -7.301 1.00 95.81 275 GLN A N 1
ATOM 2064 C CA . GLN A 1 275 ? 25.826 0.511 -7.930 1.00 95.81 275 GLN A CA 1
ATOM 2065 C C . GLN A 1 275 ? 26.351 -0.674 -8.749 1.00 95.81 275 GLN A C 1
ATOM 2067 O O . GLN A 1 275 ? 26.854 -0.471 -9.848 1.00 95.81 275 GLN A O 1
ATOM 2072 N N . ALA A 1 276 ? 26.156 -1.908 -8.273 1.00 97.06 276 ALA A N 1
ATOM 2073 C CA . ALA A 1 276 ? 26.631 -3.100 -8.971 1.00 97.06 276 ALA A CA 1
ATOM 2074 C C . ALA A 1 276 ? 25.950 -3.292 -10.335 1.00 97.06 276 ALA A C 1
ATOM 2076 O O . ALA A 1 276 ? 26.586 -3.749 -11.285 1.00 97.06 276 ALA A O 1
ATOM 2077 N N . LEU A 1 277 ? 24.666 -2.936 -10.450 1.00 97.44 277 LEU A N 1
ATOM 2078 C CA . LEU A 1 277 ? 23.959 -2.957 -11.731 1.00 97.44 277 LEU A CA 1
ATOM 2079 C C . LEU A 1 277 ? 24.460 -1.850 -12.666 1.00 97.44 277 LEU A C 1
ATOM 2081 O O . LEU A 1 277 ? 24.717 -2.103 -13.841 1.00 97.44 277 LEU A O 1
ATOM 2085 N N . ILE A 1 278 ? 24.636 -0.638 -12.137 1.00 97.12 278 ILE A N 1
ATOM 2086 C CA . ILE A 1 278 ? 25.131 0.514 -12.903 1.00 97.12 278 ILE A CA 1
ATOM 2087 C C . ILE A 1 278 ? 26.534 0.240 -13.459 1.00 97.12 278 ILE A C 1
ATOM 2089 O O . ILE A 1 278 ? 26.787 0.485 -14.639 1.00 97.12 278 ILE A O 1
ATOM 2093 N N . ASP A 1 279 ? 27.436 -0.291 -12.637 1.00 97.69 279 ASP A N 1
ATOM 2094 C CA . ASP A 1 279 ? 28.801 -0.616 -13.052 1.00 97.69 279 ASP A CA 1
ATOM 2095 C C . ASP A 1 279 ? 28.810 -1.714 -14.115 1.00 97.69 279 ASP A C 1
ATOM 2097 O O . ASP A 1 279 ? 29.554 -1.615 -15.089 1.00 97.69 279 ASP A O 1
ATOM 2101 N N . GLN A 1 280 ? 27.927 -2.713 -13.992 1.00 98.00 280 GLN A N 1
ATOM 2102 C CA . GLN A 1 280 ? 27.783 -3.747 -15.014 1.00 98.00 280 GLN A CA 1
ATOM 2103 C C . GLN A 1 280 ? 27.283 -3.171 -16.345 1.00 98.00 280 GLN A C 1
ATOM 2105 O O . GLN A 1 280 ? 27.813 -3.539 -17.391 1.00 98.00 280 GLN A O 1
ATOM 2110 N N . PHE A 1 281 ? 26.315 -2.247 -16.332 1.00 97.44 281 PHE A N 1
ATOM 2111 C CA . PHE A 1 281 ? 25.875 -1.566 -17.554 1.00 97.44 281 PHE A CA 1
ATOM 2112 C C . PHE A 1 281 ? 27.012 -0.794 -18.222 1.00 97.44 281 PHE A C 1
ATOM 2114 O O . PHE A 1 281 ? 27.169 -0.877 -19.437 1.00 97.44 281 PHE A O 1
ATOM 2121 N N . ARG A 1 282 ? 27.833 -0.083 -17.439 1.00 96.69 282 ARG A N 1
ATOM 2122 C CA . ARG A 1 282 ? 29.004 0.644 -17.955 1.00 96.69 282 ARG A CA 1
ATOM 2123 C C . ARG A 1 282 ? 30.044 -0.307 -18.543 1.00 96.69 282 ARG A C 1
ATOM 2125 O O . ARG A 1 282 ? 30.537 -0.055 -19.635 1.00 96.69 282 ARG A O 1
ATOM 2132 N N . ALA A 1 283 ? 30.337 -1.405 -17.847 1.00 96.88 283 ALA A N 1
ATOM 2133 C CA . ALA A 1 283 ? 31.316 -2.402 -18.276 1.00 96.88 283 ALA A CA 1
ATOM 2134 C C . ALA A 1 283 ? 30.893 -3.154 -19.548 1.00 96.88 283 ALA A C 1
ATOM 2136 O O . ALA A 1 283 ? 31.739 -3.483 -20.374 1.00 96.88 283 ALA A O 1
ATOM 2137 N N . ASN A 1 284 ? 29.595 -3.413 -19.720 1.00 96.31 284 ASN A N 1
ATOM 2138 C CA . ASN A 1 284 ? 29.067 -4.091 -20.905 1.00 96.31 284 ASN A CA 1
ATOM 2139 C C . ASN A 1 284 ? 29.071 -3.200 -22.164 1.00 96.31 284 ASN A C 1
ATOM 2141 O O . ASN A 1 284 ? 28.956 -3.722 -23.273 1.00 96.31 284 ASN A O 1
ATOM 2145 N N . GLY A 1 285 ? 29.188 -1.876 -22.014 1.00 95.62 285 GLY A N 1
ATOM 2146 C CA . GLY A 1 285 ? 29.037 -0.933 -23.121 1.00 95.62 285 GLY A CA 1
ATOM 2147 C C . GLY A 1 285 ? 27.592 -0.841 -23.628 1.00 95.62 285 GLY A C 1
ATOM 2148 O O . GLY A 1 285 ? 26.648 -1.307 -22.984 1.00 95.62 285 GLY A O 1
ATOM 2149 N N . THR A 1 286 ? 27.406 -0.208 -24.790 1.00 97.50 286 THR A N 1
ATOM 2150 C CA . THR A 1 286 ? 26.078 -0.090 -25.408 1.00 97.50 286 THR A CA 1
ATOM 2151 C C . THR A 1 286 ? 25.540 -1.474 -25.762 1.00 97.50 286 THR A C 1
ATOM 2153 O O . THR A 1 286 ? 26.062 -2.148 -26.648 1.00 97.50 286 THR A O 1
ATOM 2156 N N . GLN A 1 287 ? 24.474 -1.895 -25.081 1.00 97.00 287 GLN A N 1
ATOM 2157 C CA . GLN A 1 287 ? 23.907 -3.233 -25.229 1.00 97.00 287 GLN A CA 1
ATOM 2158 C C . GLN A 1 287 ? 22.394 -3.225 -25.013 1.00 97.00 287 GLN A C 1
ATOM 2160 O O . GLN A 1 287 ? 21.824 -2.349 -24.364 1.00 97.00 287 GLN A O 1
ATOM 2165 N N . THR A 1 288 ? 21.740 -4.232 -25.584 1.00 98.31 288 THR A N 1
ATOM 2166 C CA . THR A 1 288 ? 20.317 -4.498 -25.407 1.00 98.31 288 THR A CA 1
ATOM 2167 C C . THR A 1 288 ? 20.100 -5.663 -24.447 1.00 98.31 288 THR A C 1
ATOM 2169 O O . THR A 1 288 ? 20.699 -6.724 -24.613 1.00 98.31 288 THR A O 1
ATOM 2172 N N . TYR A 1 289 ? 19.217 -5.466 -23.472 1.00 98.44 289 TYR A N 1
ATOM 2173 C CA . TYR A 1 289 ? 18.854 -6.432 -22.441 1.00 98.44 289 TYR A CA 1
ATOM 2174 C C . TYR A 1 289 ? 17.397 -6.862 -22.604 1.00 98.44 289 TYR A C 1
ATOM 2176 O O . TYR A 1 289 ? 16.525 -6.039 -22.891 1.00 98.44 289 TYR A O 1
ATOM 2184 N N . SER A 1 290 ? 17.132 -8.146 -22.380 1.00 98.19 290 SER A N 1
ATOM 2185 C CA . SER A 1 290 ? 15.775 -8.640 -22.143 1.00 98.19 290 SER A CA 1
ATOM 2186 C C . SER A 1 290 ? 15.406 -8.383 -20.686 1.00 98.19 290 SER A C 1
ATOM 2188 O O . SER A 1 290 ? 16.236 -8.558 -19.788 1.00 98.19 290 SER A O 1
ATOM 2190 N N . ALA A 1 291 ? 14.173 -7.945 -20.457 1.00 98.44 291 ALA A N 1
ATOM 2191 C CA . ALA A 1 291 ? 13.620 -7.791 -19.127 1.00 98.44 291 ALA A CA 1
ATOM 2192 C C . ALA A 1 291 ? 12.166 -8.259 -19.082 1.00 98.44 291 ALA A C 1
ATOM 2194 O O . ALA A 1 291 ? 11.436 -8.217 -20.076 1.00 98.44 291 ALA A O 1
ATOM 2195 N N . THR A 1 292 ? 11.724 -8.648 -17.895 1.00 98.38 292 THR A N 1
ATOM 2196 C CA . THR A 1 292 ? 10.333 -8.976 -17.610 1.00 98.38 292 THR A CA 1
ATOM 2197 C C . THR A 1 292 ? 9.798 -8.031 -16.545 1.00 98.38 292 THR A C 1
ATOM 2199 O O . THR A 1 292 ? 10.290 -7.974 -15.421 1.00 98.38 292 THR A O 1
ATOM 2202 N N . VAL A 1 293 ? 8.765 -7.287 -16.912 1.00 98.19 293 VAL A N 1
ATOM 2203 C CA . VAL A 1 293 ? 7.897 -6.557 -15.996 1.00 98.19 293 VAL A CA 1
ATOM 2204 C C . VAL A 1 293 ? 6.977 -7.561 -15.312 1.00 98.19 293 VAL A C 1
ATOM 2206 O O . VAL A 1 293 ? 6.234 -8.257 -16.002 1.00 98.19 293 VAL A O 1
ATOM 2209 N N . ASN A 1 294 ? 6.982 -7.598 -13.982 1.00 97.62 294 ASN A N 1
ATOM 2210 C CA . ASN A 1 294 ? 6.075 -8.411 -13.178 1.00 97.62 294 ASN A CA 1
ATOM 2211 C C . ASN A 1 294 ? 5.300 -7.537 -12.195 1.00 97.62 294 ASN A C 1
ATOM 2213 O O . ASN A 1 294 ? 5.870 -6.659 -11.544 1.00 97.62 294 ASN A O 1
ATOM 2217 N N . VAL A 1 295 ? 4.007 -7.829 -12.059 1.00 97.69 295 VAL A N 1
ATOM 2218 C CA . VAL A 1 295 ? 3.150 -7.285 -11.005 1.00 97.69 295 VAL A CA 1
ATOM 2219 C C . VAL A 1 295 ? 2.684 -8.425 -10.121 1.00 97.69 295 VAL A C 1
ATOM 2221 O O . VAL A 1 295 ? 2.121 -9.395 -10.623 1.00 97.69 295 VAL A O 1
ATOM 2224 N N . TYR A 1 296 ? 2.883 -8.288 -8.818 1.00 97.31 296 TYR A N 1
ATOM 2225 C CA . TYR A 1 296 ? 2.527 -9.274 -7.804 1.00 97.31 296 TYR A CA 1
ATOM 2226 C C . TYR A 1 296 ? 1.383 -8.757 -6.932 1.00 97.31 296 TYR A C 1
ATOM 2228 O O . TYR A 1 296 ? 1.235 -7.546 -6.735 1.00 97.31 296 TYR A O 1
ATOM 2236 N N . GLY A 1 297 ? 0.581 -9.672 -6.390 1.00 95.31 297 GLY A N 1
ATOM 2237 C CA . GLY A 1 297 ? -0.391 -9.351 -5.345 1.00 95.31 297 GLY A CA 1
ATOM 2238 C C . GLY A 1 297 ? 0.263 -9.049 -3.992 1.00 95.31 297 GLY A C 1
ATOM 2239 O O . GLY A 1 297 ? 1.481 -9.140 -3.831 1.00 95.31 297 GLY A O 1
ATOM 2240 N N . ASN A 1 298 ? -0.566 -8.710 -3.006 1.00 92.56 298 ASN A N 1
ATOM 2241 C CA . ASN A 1 298 ? -0.159 -8.524 -1.614 1.00 92.56 298 ASN A CA 1
ATOM 2242 C C . ASN A 1 298 ? -0.540 -9.735 -0.746 1.00 92.56 298 ASN A C 1
ATOM 2244 O O . ASN A 1 298 ? -1.624 -10.311 -0.900 1.00 92.56 298 ASN A O 1
ATOM 2248 N N . LYS A 1 299 ? 0.342 -10.064 0.199 1.00 88.38 299 LYS A N 1
ATOM 2249 C CA . LYS A 1 299 ? 0.083 -10.951 1.331 1.00 88.38 299 LYS A CA 1
ATOM 2250 C C . LYS A 1 299 ? 0.688 -10.345 2.597 1.00 88.38 299 LYS A C 1
ATOM 2252 O O . LYS A 1 299 ? 1.905 -10.174 2.670 1.00 88.38 299 LYS A O 1
ATOM 2257 N N . ASP A 1 300 ? -0.151 -10.009 3.579 1.00 83.25 300 ASP A N 1
ATOM 2258 C CA . ASP A 1 300 ? 0.266 -9.468 4.882 1.00 83.25 300 ASP A CA 1
ATOM 2259 C C . ASP A 1 300 ? 1.200 -8.242 4.773 1.00 83.25 300 ASP A C 1
ATOM 2261 O O . ASP A 1 300 ? 2.194 -8.106 5.493 1.00 83.25 300 ASP A O 1
ATOM 2265 N N . GLY A 1 301 ? 0.918 -7.348 3.820 1.00 82.50 301 GLY A N 1
ATOM 2266 C CA . GLY A 1 301 ? 1.718 -6.141 3.596 1.00 82.50 301 GLY A CA 1
ATOM 2267 C C . GLY A 1 301 ? 3.001 -6.360 2.784 1.00 82.50 301 GLY A C 1
ATOM 2268 O O . GLY A 1 301 ? 3.778 -5.420 2.639 1.00 82.50 301 GLY A O 1
ATOM 2269 N N . LYS A 1 302 ? 3.239 -7.564 2.253 1.00 87.25 302 LYS A N 1
ATOM 2270 C CA . LYS A 1 302 ? 4.430 -7.941 1.469 1.00 87.25 302 LYS A CA 1
ATOM 2271 C C . LYS A 1 302 ? 4.048 -8.432 0.068 1.00 87.25 302 LYS A C 1
ATOM 2273 O O . LYS A 1 302 ? 2.897 -8.822 -0.139 1.00 87.25 302 LYS A O 1
ATOM 2278 N N . PRO A 1 303 ? 4.988 -8.430 -0.896 1.00 92.25 303 PRO A N 1
ATOM 2279 C CA . PRO A 1 303 ? 4.737 -9.017 -2.205 1.00 92.25 303 PRO A CA 1
ATOM 2280 C C . PRO A 1 303 ? 4.484 -10.521 -2.094 1.00 92.25 303 PRO A C 1
ATOM 2282 O O . PRO A 1 303 ? 5.258 -11.254 -1.479 1.00 92.25 303 PRO A O 1
ATOM 2285 N N . ASP A 1 304 ? 3.413 -10.975 -2.733 1.00 93.88 304 ASP A N 1
ATOM 2286 C CA . ASP A 1 304 ? 3.084 -12.387 -2.896 1.00 93.88 304 ASP A CA 1
ATOM 2287 C C . ASP A 1 304 ? 3.685 -12.893 -4.215 1.00 93.88 304 ASP A C 1
ATOM 2289 O O . ASP A 1 304 ? 3.061 -12.795 -5.274 1.00 93.88 304 ASP A O 1
ATOM 2293 N N . LEU A 1 305 ? 4.934 -13.372 -4.161 1.00 94.75 305 LEU A N 1
ATOM 2294 C CA . LEU A 1 305 ? 5.701 -13.779 -5.350 1.00 94.75 305 LEU A CA 1
ATOM 2295 C C . LEU A 1 305 ? 5.082 -14.972 -6.096 1.00 94.75 305 LEU A C 1
ATOM 2297 O O . LEU A 1 305 ? 5.350 -15.148 -7.283 1.00 94.75 305 LEU A O 1
ATOM 2301 N N . ASP A 1 306 ? 4.213 -15.737 -5.431 1.00 95.69 306 ASP A N 1
ATOM 2302 C CA . ASP A 1 306 ? 3.470 -16.853 -6.026 1.00 95.69 306 ASP A CA 1
ATOM 2303 C C . ASP A 1 306 ? 2.195 -16.386 -6.762 1.00 95.69 306 ASP A C 1
ATOM 2305 O O . ASP A 1 306 ? 1.594 -17.134 -7.533 1.00 95.69 306 ASP A O 1
ATOM 2309 N N . ASN A 1 307 ? 1.772 -15.135 -6.555 1.00 95.19 307 ASN A N 1
ATOM 2310 C CA . ASN A 1 307 ? 0.563 -14.543 -7.126 1.00 95.19 307 ASN A CA 1
ATOM 2311 C C . ASN A 1 307 ? 0.931 -13.432 -8.117 1.00 95.19 307 ASN A C 1
ATOM 2313 O O . ASN A 1 307 ? 0.747 -12.238 -7.858 1.00 95.19 307 ASN A O 1
ATOM 2317 N N . ILE A 1 308 ? 1.442 -13.844 -9.277 1.00 96.94 308 ILE A N 1
ATOM 2318 C CA . ILE A 1 308 ? 1.687 -12.945 -10.407 1.00 96.94 308 ILE A CA 1
ATOM 2319 C C . ILE A 1 308 ? 0.342 -12.511 -10.995 1.00 96.94 308 ILE A C 1
ATOM 2321 O O . ILE A 1 308 ? -0.444 -13.315 -11.492 1.00 96.94 308 ILE A O 1
ATOM 2325 N N . VAL A 1 309 ? 0.092 -11.208 -10.947 1.00 97.50 309 VAL A N 1
ATOM 2326 C CA . VAL A 1 309 ? -1.109 -10.558 -11.469 1.00 97.50 309 VAL A CA 1
ATOM 2327 C C . VAL A 1 309 ? -0.932 -10.226 -12.942 1.00 97.50 309 VAL A C 1
ATOM 2329 O O . VAL A 1 309 ? -1.825 -10.511 -13.729 1.00 97.50 309 VAL A O 1
ATOM 2332 N N . ALA A 1 310 ? 0.207 -9.651 -13.328 1.00 98.06 310 ALA A N 1
ATOM 2333 C CA . ALA A 1 310 ? 0.494 -9.277 -14.709 1.00 98.06 310 ALA A CA 1
ATOM 2334 C C . ALA A 1 310 ? 1.968 -9.509 -15.040 1.00 98.06 310 ALA A C 1
ATOM 2336 O O . ALA A 1 310 ? 2.834 -9.366 -14.176 1.00 98.06 310 ALA 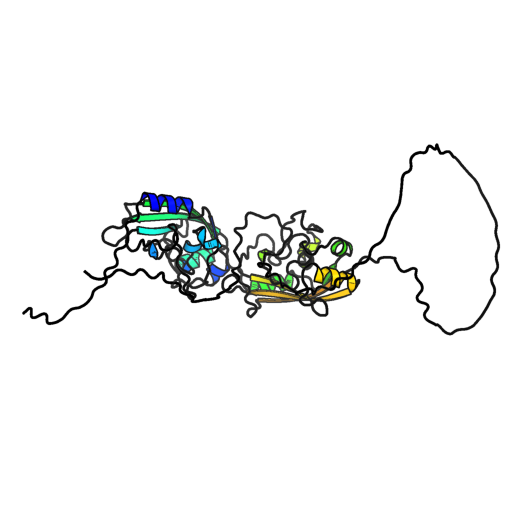A O 1
ATOM 2337 N N . THR A 1 311 ? 2.250 -9.825 -16.302 1.00 98.12 311 THR A N 1
ATOM 2338 C CA . THR A 1 311 ? 3.616 -9.966 -16.806 1.00 98.12 311 THR A CA 1
ATOM 2339 C C . THR A 1 311 ? 3.732 -9.389 -18.211 1.00 98.12 311 THR A C 1
ATOM 2341 O O . THR A 1 311 ? 2.805 -9.511 -19.016 1.00 98.12 311 THR A O 1
ATOM 2344 N N . LYS A 1 312 ? 4.860 -8.743 -18.512 1.00 98.38 312 LYS A N 1
ATOM 2345 C CA . LYS A 1 312 ? 5.171 -8.254 -19.857 1.00 98.38 312 LYS A CA 1
ATOM 2346 C C . LYS A 1 312 ? 6.671 -8.311 -20.123 1.00 98.38 312 LYS A C 1
ATOM 2348 O O . LYS A 1 312 ? 7.465 -7.790 -19.347 1.00 98.38 312 LYS A O 1
ATOM 2353 N N . LYS A 1 313 ? 7.062 -8.912 -21.246 1.00 98.31 313 LYS A N 1
ATOM 2354 C CA . LYS A 1 313 ? 8.450 -8.868 -21.719 1.00 98.31 313 LYS A CA 1
ATOM 2355 C C . LYS A 1 313 ? 8.729 -7.539 -22.403 1.00 98.31 313 LYS A C 1
ATOM 2357 O O . LYS A 1 313 ? 7.902 -7.065 -23.180 1.00 98.31 313 LYS A O 1
ATOM 2362 N N . VAL A 1 314 ? 9.896 -6.975 -22.126 1.00 98.50 314 VAL A N 1
ATOM 2363 C CA . VAL A 1 314 ? 10.358 -5.715 -22.701 1.00 98.50 314 VAL A CA 1
ATOM 2364 C C . VAL A 1 314 ? 11.830 -5.816 -23.083 1.00 98.50 314 VAL A C 1
ATOM 2366 O O . VAL A 1 314 ? 12.587 -6.610 -22.525 1.00 98.50 314 VAL A O 1
ATOM 2369 N N . THR A 1 315 ? 12.238 -4.993 -24.039 1.00 98.56 315 THR A N 1
ATOM 2370 C CA . THR A 1 315 ? 13.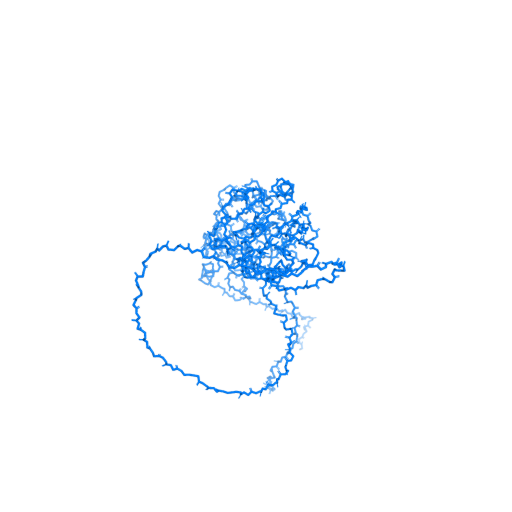628 -4.890 -24.489 1.00 98.56 315 THR A CA 1
ATOM 2371 C C . THR A 1 315 ? 14.201 -3.532 -24.096 1.00 98.56 315 THR A C 1
ATOM 2373 O O . THR A 1 315 ? 13.642 -2.493 -24.439 1.00 98.56 315 THR A O 1
ATOM 2376 N N . ILE A 1 316 ? 15.317 -3.512 -23.375 1.00 98.62 316 ILE A N 1
ATOM 2377 C CA . ILE A 1 316 ? 15.930 -2.281 -22.869 1.00 98.62 316 ILE A CA 1
ATOM 2378 C C . ILE A 1 316 ? 17.297 -2.120 -23.515 1.00 98.62 316 ILE A C 1
ATOM 2380 O O . ILE A 1 316 ? 18.226 -2.861 -23.200 1.00 98.62 316 ILE A O 1
ATOM 2384 N N . LYS A 1 317 ? 17.441 -1.139 -24.403 1.00 98.56 317 LYS A N 1
ATOM 2385 C CA . LYS A 1 317 ? 18.749 -0.739 -24.916 1.00 98.56 317 LYS A CA 1
ATOM 2386 C C . LYS A 1 317 ? 19.342 0.315 -23.990 1.00 98.56 317 LYS A C 1
ATOM 2388 O O . LYS A 1 317 ? 18.748 1.369 -23.793 1.00 98.56 317 LYS A O 1
ATOM 2393 N N . ILE A 1 318 ? 20.499 0.020 -23.410 1.00 98.19 318 ILE A N 1
ATOM 2394 C CA . ILE A 1 318 ? 21.270 0.962 -22.600 1.00 98.19 318 ILE A CA 1
ATOM 2395 C C . ILE A 1 318 ? 22.424 1.458 -23.457 1.00 98.19 318 ILE A C 1
ATOM 2397 O O . ILE A 1 318 ? 23.259 0.656 -23.871 1.00 98.19 318 ILE A O 1
ATOM 2401 N N . ASN A 1 319 ? 22.479 2.763 -23.722 1.00 97.50 319 ASN A N 1
ATOM 2402 C CA . ASN A 1 319 ? 23.643 3.362 -24.365 1.00 97.50 319 ASN A CA 1
ATOM 2403 C C . ASN A 1 319 ? 24.673 3.764 -23.310 1.00 97.50 319 ASN A C 1
ATOM 2405 O O . ASN A 1 319 ? 24.325 4.266 -22.241 1.00 97.50 319 ASN A O 1
ATOM 2409 N N . VAL A 1 320 ? 25.946 3.592 -23.639 1.00 94.25 320 VAL A N 1
ATOM 2410 C CA . VAL A 1 320 ? 27.075 4.090 -22.852 1.00 94.25 320 VAL A CA 1
ATOM 2411 C C . VAL A 1 320 ? 27.793 5.132 -23.699 1.00 94.25 320 VAL A C 1
ATOM 2413 O O . VAL A 1 320 ? 27.899 4.984 -24.915 1.00 94.25 320 VAL A O 1
ATOM 2416 N N . LYS A 1 321 ? 28.244 6.220 -23.073 1.00 88.00 321 LYS A N 1
ATOM 2417 C CA . LYS A 1 321 ? 29.023 7.248 -23.764 1.00 88.00 321 LYS A CA 1
ATOM 2418 C C . LYS A 1 321 ? 30.321 6.610 -2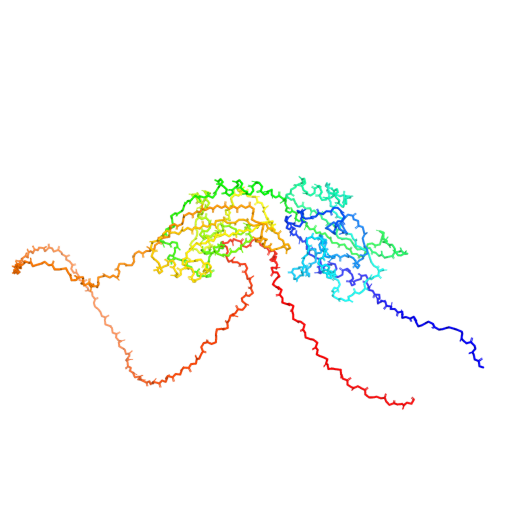4.240 1.00 88.00 321 LYS A C 1
ATOM 2420 O O . LYS A 1 321 ? 31.050 6.053 -23.422 1.00 88.00 321 LYS A O 1
ATOM 2425 N N . GLU A 1 322 ? 30.604 6.687 -25.535 1.00 75.88 322 GLU A N 1
ATOM 2426 C CA . GLU A 1 322 ? 31.899 6.251 -26.041 1.00 75.88 322 GLU A CA 1
ATOM 2427 C C . GLU A 1 322 ? 32.981 7.149 -25.437 1.00 75.88 322 GLU A C 1
ATOM 2429 O O . GLU A 1 322 ? 33.036 8.353 -25.691 1.00 75.88 322 GLU A O 1
ATOM 2434 N N . THR A 1 323 ? 33.827 6.574 -24.589 1.00 60.25 323 THR A N 1
ATOM 2435 C CA . THR A 1 323 ? 35.088 7.202 -24.218 1.00 60.25 323 THR A CA 1
ATOM 2436 C C . THR A 1 323 ? 36.030 6.990 -25.390 1.00 60.25 323 THR A C 1
ATOM 2438 O O . THR A 1 323 ? 36.466 5.867 -25.642 1.00 60.25 323 THR A O 1
ATOM 2441 N N . SER A 1 324 ? 36.323 8.054 -26.131 1.00 52.25 324 SER A N 1
ATOM 2442 C CA . SER A 1 324 ? 37.322 8.067 -27.199 1.00 52.25 324 SER A CA 1
ATOM 2443 C C . SER A 1 324 ? 38.746 7.976 -26.633 1.00 52.25 324 SER A C 1
ATOM 2445 O O . SER A 1 324 ? 39.576 8.828 -26.923 1.00 52.25 324 SER A O 1
ATOM 2447 N N . ASP A 1 325 ? 39.030 6.960 -25.823 1.00 49.94 325 ASP A N 1
ATOM 2448 C CA . ASP A 1 325 ? 40.346 6.703 -25.243 1.00 49.94 325 ASP A CA 1
ATOM 2449 C C . ASP A 1 325 ? 40.793 5.286 -25.597 1.00 49.94 325 ASP A C 1
ATOM 2451 O O . ASP A 1 325 ? 40.924 4.400 -24.756 1.00 49.94 325 ASP A O 1
ATOM 2455 N N . THR A 1 326 ? 41.029 5.058 -26.891 1.00 41.59 326 THR A N 1
ATOM 2456 C CA . THR A 1 326 ? 42.057 4.111 -27.351 1.00 41.59 326 THR A CA 1
ATOM 2457 C C . THR A 1 326 ? 42.532 4.466 -28.762 1.00 41.59 326 THR A C 1
ATOM 2459 O O . THR A 1 326 ? 42.431 3.691 -29.707 1.00 41.59 326 THR A O 1
ATOM 2462 N N . ALA A 1 327 ? 43.173 5.628 -28.897 1.00 45.94 327 ALA A N 1
ATOM 2463 C CA . ALA A 1 327 ? 44.370 5.682 -29.728 1.00 45.94 327 ALA A CA 1
ATOM 2464 C C . ALA A 1 327 ? 45.501 4.990 -28.948 1.00 45.94 327 ALA A C 1
ATOM 2466 O O . ALA A 1 327 ? 46.376 5.637 -28.385 1.00 45.94 327 ALA A O 1
ATOM 2467 N N . ASN A 1 328 ? 45.451 3.661 -28.849 1.00 40.78 328 ASN A N 1
ATOM 2468 C CA . ASN A 1 328 ? 46.639 2.881 -28.540 1.00 40.78 328 ASN A CA 1
ATOM 2469 C C . ASN A 1 328 ? 46.544 1.545 -29.270 1.00 40.78 328 ASN A C 1
ATOM 2471 O O . ASN A 1 328 ? 45.638 0.745 -29.039 1.00 40.78 328 ASN A O 1
ATOM 2475 N N . GLY A 1 329 ? 47.440 1.385 -30.240 1.00 46.50 329 GLY A N 1
ATOM 2476 C CA . GLY A 1 329 ? 47.405 0.327 -31.231 1.00 46.50 329 GLY A CA 1
ATOM 2477 C C . GLY A 1 329 ? 47.498 -1.059 -30.609 1.00 46.50 329 GLY A C 1
ATOM 2478 O O . GLY A 1 329 ? 48.511 -1.421 -30.020 1.00 46.50 329 GLY A O 1
ATOM 2479 N N . SER A 1 330 ? 46.469 -1.867 -30.845 1.00 34.91 330 SER A N 1
ATOM 2480 C CA . SER A 1 330 ? 46.629 -3.312 -30.923 1.00 34.91 330 SER A CA 1
ATOM 2481 C C . SER A 1 330 ? 46.742 -3.673 -32.399 1.00 34.91 330 SER A C 1
ATOM 2483 O O . SER A 1 330 ? 45.756 -3.744 -33.134 1.00 34.91 330 SER A O 1
ATOM 2485 N N . LEU A 1 331 ? 47.989 -3.807 -32.848 1.00 36.47 331 LEU A N 1
ATOM 2486 C CA . LEU A 1 331 ? 48.339 -4.404 -34.129 1.00 36.47 331 LEU A CA 1
ATOM 2487 C C . LEU A 1 331 ? 47.755 -5.821 -34.180 1.00 36.47 331 LEU A C 1
ATOM 2489 O O . LEU A 1 331 ? 48.228 -6.721 -33.491 1.00 36.47 331 LEU A O 1
ATOM 2493 N N . SER A 1 332 ? 46.757 -6.032 -35.034 1.00 33.94 332 SER A N 1
ATOM 2494 C CA . SER A 1 332 ? 46.476 -7.370 -35.556 1.00 33.94 332 SER A CA 1
ATOM 2495 C C . SER A 1 332 ? 47.507 -7.679 -36.649 1.00 33.94 332 SER A C 1
ATOM 2497 O O . SER A 1 332 ? 47.680 -6.845 -37.543 1.00 33.94 332 SER A O 1
ATOM 2499 N N . PRO A 1 333 ? 48.199 -8.835 -36.639 1.00 36.81 333 PRO A N 1
ATOM 2500 C CA . PRO A 1 333 ? 49.122 -9.183 -37.710 1.00 36.81 333 PRO A CA 1
ATOM 2501 C C . PRO A 1 333 ? 48.309 -9.584 -38.944 1.00 36.81 333 PRO A C 1
ATOM 2503 O O . PRO A 1 333 ? 47.852 -10.717 -39.071 1.00 36.81 333 PRO A O 1
ATOM 2506 N N . SER A 1 334 ? 48.106 -8.633 -39.855 1.00 33.00 334 SER A N 1
ATOM 2507 C CA . SER A 1 334 ? 47.563 -8.911 -41.183 1.00 33.00 334 SER A CA 1
ATOM 2508 C C . SER A 1 334 ? 48.717 -9.064 -42.161 1.00 33.00 334 SER A C 1
ATOM 2510 O O . SER A 1 334 ? 49.418 -8.114 -42.500 1.00 33.00 334 SER A O 1
ATOM 2512 N N . ASN A 1 335 ? 48.913 -10.307 -42.583 1.00 35.59 335 ASN A N 1
ATOM 2513 C CA . ASN A 1 335 ? 49.780 -10.703 -43.677 1.00 35.59 335 ASN A CA 1
ATOM 2514 C C . ASN A 1 335 ? 49.285 -10.040 -44.972 1.00 35.59 335 ASN A C 1
ATOM 2516 O O . ASN A 1 335 ? 48.198 -10.372 -45.438 1.00 35.59 335 ASN A O 1
ATOM 2520 N N . SER A 1 336 ? 50.064 -9.131 -45.556 1.00 33.31 336 SER A N 1
ATOM 2521 C CA . SER A 1 336 ? 50.091 -8.849 -47.001 1.00 33.31 336 SER A CA 1
ATOM 2522 C C . SER A 1 336 ? 51.242 -7.898 -47.301 1.00 33.31 336 SER A C 1
ATOM 2524 O O . SER A 1 336 ? 51.273 -6.761 -46.836 1.00 33.31 336 SER A O 1
ATOM 2526 N N . GLY A 1 337 ? 52.221 -8.396 -48.053 1.00 34.28 337 GLY A N 1
ATOM 2527 C CA . GLY A 1 337 ? 53.319 -7.591 -48.557 1.00 34.28 337 GLY A CA 1
ATOM 2528 C C . GLY A 1 337 ? 52.855 -6.631 -49.647 1.00 34.28 337 GLY A C 1
ATOM 2529 O O . GLY A 1 337 ? 52.003 -6.974 -50.455 1.00 34.28 337 GLY A O 1
ATOM 2530 N N . SER A 1 338 ? 53.451 -5.446 -49.668 1.00 31.95 338 SER A N 1
ATOM 2531 C CA . SER A 1 338 ? 53.956 -4.772 -50.868 1.00 31.95 338 SER A CA 1
ATOM 2532 C C . SER A 1 338 ? 54.492 -3.415 -50.422 1.00 31.95 338 SER A C 1
ATOM 2534 O O . SER A 1 338 ? 53.755 -2.605 -49.865 1.00 31.95 338 SER A O 1
ATOM 2536 N N . GLY A 1 339 ? 55.793 -3.191 -50.595 1.00 36.84 339 GLY A N 1
ATOM 2537 C CA . GLY A 1 339 ? 56.450 -1.958 -50.170 1.00 36.84 339 GLY A CA 1
ATOM 2538 C C . GLY A 1 339 ? 56.215 -0.791 -51.120 1.00 36.84 339 GLY A C 1
ATOM 2539 O O . GLY A 1 339 ? 56.014 -1.026 -52.302 1.00 36.84 339 GLY A O 1
ATOM 2540 N N . VAL A 1 340 ? 56.330 0.438 -50.603 1.00 34.25 340 VAL A N 1
ATOM 2541 C CA . VAL A 1 340 ? 56.995 1.582 -51.257 1.00 34.25 340 VAL A CA 1
ATOM 2542 C C . VAL A 1 340 ? 57.423 2.595 -50.174 1.00 34.25 340 VAL A C 1
ATOM 2544 O O . VAL A 1 340 ? 56.760 2.752 -49.153 1.00 34.25 340 VAL A O 1
ATOM 2547 N N . THR A 1 341 ? 58.565 3.239 -50.400 1.00 37.84 341 THR A N 1
ATOM 2548 C CA . THR A 1 341 ? 59.289 4.240 -49.591 1.00 37.84 341 THR A CA 1
ATOM 2549 C C . THR A 1 341 ? 58.610 5.623 -49.477 1.00 37.84 341 THR A C 1
ATOM 2551 O O . THR A 1 341 ? 57.752 5.940 -50.299 1.00 37.84 341 THR A O 1
ATOM 2554 N N . PRO A 1 342 ? 59.028 6.485 -48.518 1.00 35.53 342 PRO A N 1
ATOM 2555 C CA . PRO A 1 342 ? 58.387 7.770 -48.225 1.00 35.53 342 PRO A CA 1
ATOM 2556 C C . PRO A 1 342 ? 58.932 8.923 -49.086 1.00 35.53 342 PRO A C 1
ATOM 2558 O O . PRO A 1 342 ? 60.115 8.944 -49.426 1.00 35.53 342 PRO A O 1
ATOM 2561 N N . MET A 1 343 ? 58.099 9.932 -49.363 1.00 30.45 343 MET A N 1
ATOM 2562 C CA . MET A 1 343 ? 58.564 11.243 -49.827 1.00 30.45 343 MET A CA 1
ATOM 2563 C C . MET A 1 343 ? 57.994 12.384 -48.981 1.00 30.45 343 MET A C 1
ATOM 2565 O O . MET A 1 343 ? 56.790 12.547 -48.812 1.00 30.45 343 MET A O 1
ATOM 2569 N N . ASN A 1 344 ? 58.950 13.151 -48.473 1.00 32.50 344 ASN A N 1
ATOM 2570 C CA . ASN A 1 344 ? 58.888 14.470 -47.867 1.00 32.50 344 ASN A CA 1
ATOM 2571 C C . ASN A 1 344 ? 58.586 15.544 -48.931 1.00 32.50 344 ASN A C 1
ATOM 2573 O O . ASN A 1 344 ? 59.146 15.447 -50.019 1.00 32.50 344 ASN A O 1
ATOM 2577 N N . HIS A 1 345 ? 57.814 16.586 -48.598 1.00 34.97 345 HIS A N 1
ATOM 2578 C CA . HIS A 1 345 ? 58.048 17.948 -49.103 1.00 34.97 345 HIS A CA 1
ATOM 2579 C C . HIS A 1 345 ? 57.305 19.023 -48.281 1.00 34.97 345 HIS A C 1
ATOM 2581 O O . HIS A 1 345 ? 56.098 18.948 -48.068 1.00 34.97 345 HIS A O 1
ATOM 2587 N N . ASN A 1 346 ? 58.066 20.044 -47.872 1.00 32.19 346 ASN A N 1
ATOM 2588 C CA . ASN A 1 346 ? 57.638 21.329 -47.300 1.00 32.19 346 ASN A CA 1
ATOM 2589 C C . ASN A 1 346 ? 57.165 22.331 -48.376 1.00 32.19 346 ASN A C 1
ATOM 2591 O O . ASN A 1 346 ? 57.723 22.317 -49.472 1.00 32.19 346 ASN A O 1
ATOM 2595 N N . HIS A 1 347 ? 56.270 23.266 -48.004 1.00 33.22 347 HIS A N 1
ATOM 2596 C CA . HIS A 1 347 ? 56.366 24.754 -48.113 1.00 33.22 347 HIS A CA 1
ATOM 2597 C C . HIS A 1 347 ? 54.994 25.392 -47.740 1.00 33.22 347 HIS A C 1
ATOM 2599 O O . HIS A 1 347 ? 53.973 24.918 -48.219 1.00 33.22 347 HIS A O 1
ATOM 2605 N N . ALA A 1 348 ? 54.897 26.266 -46.717 1.00 30.73 348 ALA A N 1
ATOM 2606 C CA . ALA A 1 348 ? 54.957 27.755 -46.745 1.00 30.73 348 ALA A CA 1
ATOM 2607 C C . ALA A 1 348 ? 53.700 28.419 -47.372 1.00 30.73 348 ALA A C 1
ATOM 2609 O O . ALA A 1 348 ? 53.209 27.911 -48.365 1.00 30.73 348 ALA A O 1
ATOM 2610 N N . THR A 1 349 ? 53.101 29.550 -46.965 1.00 28.73 349 THR A N 1
ATOM 2611 C CA . THR A 1 349 ? 53.229 30.590 -45.908 1.00 28.73 349 THR A CA 1
ATOM 2612 C C . THR A 1 349 ? 52.062 31.586 -46.127 1.00 28.73 349 THR A C 1
ATOM 2614 O O . THR A 1 349 ? 51.625 31.734 -47.265 1.00 28.73 349 THR A O 1
ATOM 2617 N N . GLY A 1 350 ? 51.642 32.336 -45.095 1.00 29.34 350 GLY A N 1
ATOM 2618 C CA . GLY A 1 350 ? 50.844 33.581 -45.209 1.00 29.34 350 GLY A CA 1
ATOM 2619 C C . GLY A 1 350 ? 50.045 33.882 -43.926 1.00 29.34 350 GLY A C 1
ATOM 2620 O O . GLY A 1 350 ? 49.043 33.219 -43.697 1.00 29.34 350 GLY A O 1
ATOM 2621 N N . THR A 1 351 ? 50.593 34.604 -42.929 1.00 31.94 351 THR A N 1
ATOM 2622 C CA . THR A 1 351 ? 50.473 36.075 -42.663 1.00 31.94 351 THR A CA 1
ATOM 2623 C C . THR A 1 351 ? 49.027 36.541 -42.454 1.00 31.94 351 THR A C 1
ATOM 2625 O O . THR A 1 351 ? 48.204 36.253 -43.311 1.00 31.94 351 THR A O 1
ATOM 2628 N N . THR A 1 352 ? 48.594 37.299 -41.444 1.00 30.05 352 THR A N 1
ATOM 2629 C CA . THR A 1 352 ? 49.102 38.018 -40.245 1.00 30.05 352 THR A CA 1
ATOM 2630 C C . THR A 1 352 ? 47.807 38.372 -39.454 1.00 30.05 352 THR A C 1
ATOM 2632 O O . THR A 1 352 ? 46.727 38.357 -40.036 1.00 30.05 352 THR A O 1
ATOM 2635 N N . ASP A 1 353 ? 47.751 38.558 -38.133 1.00 27.69 353 ASP A N 1
ATOM 2636 C CA . ASP A 1 353 ? 48.146 39.787 -37.438 1.00 27.69 353 ASP A CA 1
ATOM 2637 C C . ASP A 1 353 ? 47.824 39.708 -35.925 1.00 27.69 353 ASP A C 1
ATOM 2639 O O . ASP A 1 353 ? 46.806 39.147 -35.524 1.00 27.69 353 ASP A O 1
ATOM 2643 N N . SER A 1 354 ? 48.643 40.425 -35.144 1.00 31.97 354 SER A N 1
ATOM 2644 C CA . SER A 1 354 ? 48.380 41.026 -33.814 1.00 31.97 354 SER A CA 1
ATOM 2645 C C . SER A 1 354 ? 48.633 40.225 -32.517 1.00 31.97 354 SER A C 1
ATOM 2647 O O . SER A 1 354 ? 47.774 39.534 -31.977 1.00 31.97 354 SER A O 1
ATOM 2649 N N . MET A 1 355 ? 49.838 40.459 -31.980 1.00 33.47 355 MET A N 1
ATOM 2650 C CA . MET A 1 355 ? 50.294 40.405 -30.571 1.00 33.47 355 MET A CA 1
ATOM 2651 C C . MET A 1 355 ? 49.738 41.593 -29.723 1.00 33.47 355 MET A C 1
ATOM 2653 O O . MET A 1 355 ? 49.060 42.432 -30.319 1.00 33.47 355 MET A O 1
ATOM 2657 N N . PRO A 1 356 ? 50.089 41.802 -28.420 1.00 50.50 356 PRO A N 1
ATOM 2658 C CA . PRO A 1 356 ? 50.941 41.010 -27.513 1.00 50.50 356 PRO A CA 1
ATOM 2659 C C . PRO A 1 356 ? 50.352 40.701 -26.119 1.00 50.50 356 PRO A C 1
ATOM 2661 O O . PRO A 1 356 ? 49.346 41.244 -25.670 1.00 50.50 356 PRO A O 1
ATOM 2664 N N . ALA A 1 357 ? 51.082 39.816 -25.442 1.00 37.22 357 ALA A N 1
ATOM 2665 C CA . ALA A 1 357 ? 51.018 39.492 -24.028 1.00 37.22 357 ALA A CA 1
ATOM 2666 C C . ALA A 1 357 ? 51.578 40.608 -23.132 1.00 37.22 357 ALA A C 1
ATOM 2668 O O . ALA A 1 357 ? 52.418 41.389 -23.573 1.00 37.22 357 ALA A O 1
ATOM 2669 N N . ASP A 1 358 ? 51.227 40.553 -21.845 1.00 28.19 358 ASP A N 1
ATOM 2670 C CA . ASP A 1 358 ? 52.148 40.970 -20.796 1.00 28.19 358 ASP A CA 1
ATOM 2671 C C . ASP A 1 358 ? 52.250 39.924 -19.686 1.00 28.19 358 ASP A C 1
ATOM 2673 O O . ASP A 1 358 ? 51.319 39.184 -19.363 1.00 28.19 358 ASP A O 1
ATOM 2677 N N . THR A 1 359 ? 53.472 39.854 -19.186 1.00 32.09 359 THR A N 1
ATOM 2678 C CA . THR A 1 359 ? 54.077 38.841 -18.322 1.00 32.09 359 THR A CA 1
ATOM 2679 C C . THR A 1 359 ? 54.075 39.356 -16.879 1.00 32.09 359 THR A C 1
ATOM 2681 O O . THR A 1 359 ? 53.965 40.559 -16.688 1.00 32.09 359 THR A O 1
ATOM 2684 N N . MET A 1 360 ? 54.224 38.469 -15.886 1.00 28.61 360 MET A N 1
ATOM 2685 C CA . MET A 1 360 ? 54.963 38.618 -14.603 1.00 28.61 360 MET A CA 1
ATOM 2686 C C . MET A 1 360 ? 54.430 37.531 -13.639 1.00 28.61 360 MET A C 1
ATOM 2688 O O . MET A 1 360 ? 53.272 37.559 -13.238 1.00 28.61 360 MET A O 1
ATOM 2692 N N . THR A 1 361 ? 55.107 36.387 -13.495 1.00 29.48 361 THR A N 1
ATOM 2693 C CA . THR A 1 361 ? 56.092 36.076 -12.432 1.00 29.48 361 THR A CA 1
ATOM 2694 C C . THR A 1 361 ? 55.574 36.254 -10.994 1.00 29.48 361 THR A C 1
ATOM 2696 O O . THR A 1 361 ? 55.338 37.366 -10.534 1.00 29.48 361 THR A O 1
ATOM 2699 N N . SER A 1 362 ? 55.541 35.163 -10.216 1.00 28.91 362 SER A N 1
ATOM 2700 C CA . SER A 1 362 ? 56.516 34.890 -9.133 1.00 28.91 362 SER A CA 1
ATOM 2701 C C . SER A 1 362 ? 55.985 33.913 -8.066 1.00 28.91 362 SER A C 1
ATOM 2703 O O . SER A 1 362 ? 54.852 34.032 -7.610 1.00 28.91 362 SER A O 1
ATOM 2705 N N . SER A 1 363 ? 56.901 33.042 -7.616 1.00 30.91 363 SER A N 1
ATOM 2706 C CA . SER A 1 363 ? 57.006 32.445 -6.266 1.00 30.91 363 SER A CA 1
ATOM 2707 C C . SER A 1 363 ? 56.481 31.018 -6.016 1.00 30.91 363 SER A C 1
ATOM 2709 O O . SER A 1 363 ? 55.449 30.787 -5.400 1.00 30.91 363 SER A O 1
ATOM 2711 N N . THR A 1 364 ? 57.276 30.065 -6.511 1.00 28.31 364 THR A N 1
ATOM 2712 C CA . THR A 1 364 ? 58.029 29.002 -5.797 1.00 28.31 364 THR A CA 1
ATOM 2713 C C . THR A 1 364 ? 57.712 28.631 -4.336 1.00 28.31 364 THR A C 1
ATOM 2715 O O . THR A 1 364 ? 57.737 29.494 -3.461 1.00 28.31 364 THR A O 1
ATOM 2718 N N . ASN A 1 365 ? 57.606 27.310 -4.089 1.00 32.31 365 ASN A N 1
ATOM 2719 C CA . ASN A 1 365 ? 58.324 26.460 -3.095 1.00 32.31 365 ASN A CA 1
ATOM 2720 C C . ASN A 1 365 ? 57.427 25.267 -2.680 1.00 32.31 365 ASN A C 1
ATOM 2722 O O . ASN A 1 365 ? 56.234 25.460 -2.502 1.00 32.31 365 ASN A O 1
ATOM 2726 N N . THR A 1 366 ? 57.840 24.018 -2.441 1.00 30.12 366 THR A N 1
ATOM 2727 C CA . THR A 1 366 ? 59.100 23.254 -2.506 1.00 30.12 366 THR A CA 1
ATOM 2728 C C . THR A 1 366 ? 58.695 21.776 -2.312 1.00 30.12 366 THR A C 1
ATOM 2730 O O . THR A 1 366 ? 57.836 21.488 -1.482 1.00 30.12 366 THR A O 1
ATOM 2733 N N . MET A 1 367 ? 59.288 20.839 -3.061 1.00 40.78 367 MET A N 1
ATOM 2734 C CA . MET A 1 367 ? 59.195 19.386 -2.814 1.00 40.78 367 MET A CA 1
ATOM 2735 C C . MET A 1 367 ? 60.199 18.945 -1.737 1.00 40.78 367 MET A C 1
ATOM 2737 O O . MET A 1 367 ? 61.292 19.504 -1.712 1.00 40.78 367 MET A O 1
ATOM 2741 N N . ALA A 1 368 ? 59.897 17.888 -0.964 1.00 33.44 368 ALA A N 1
ATOM 2742 C CA . ALA A 1 368 ? 60.714 16.655 -0.912 1.00 33.44 368 ALA A CA 1
ATOM 2743 C C . ALA A 1 368 ? 60.380 15.709 0.265 1.00 33.44 368 ALA A C 1
ATOM 2745 O O . ALA A 1 368 ? 60.210 16.158 1.395 1.00 33.44 368 ALA A O 1
ATOM 2746 N N . GLY A 1 369 ? 60.458 14.403 -0.041 1.00 29.12 369 GLY A N 1
ATOM 2747 C CA . GLY A 1 369 ? 60.909 13.310 0.840 1.00 29.12 369 GLY A CA 1
ATOM 2748 C C . GLY A 1 369 ? 59.819 12.616 1.665 1.00 29.12 369 GLY A C 1
ATOM 2749 O O . GLY A 1 369 ? 58.964 13.272 2.234 1.00 29.12 369 GLY A O 1
ATOM 2750 N N . GLU A 1 370 ? 59.769 11.297 1.841 1.00 26.30 370 GLU A N 1
ATOM 2751 C CA . GLU A 1 370 ? 60.486 10.138 1.296 1.00 26.30 370 GLU A CA 1
ATOM 2752 C C . GLU A 1 370 ? 59.757 8.880 1.833 1.00 26.30 370 GLU A C 1
ATOM 2754 O O . GLU A 1 370 ? 59.084 8.948 2.858 1.00 26.30 370 GLU A O 1
ATOM 2759 N N . ASN A 1 371 ? 59.883 7.762 1.113 1.00 29.75 371 ASN A N 1
ATOM 2760 C CA . ASN A 1 371 ? 59.622 6.354 1.470 1.00 29.75 371 ASN A CA 1
ATOM 2761 C C . ASN A 1 371 ? 59.209 5.980 2.915 1.00 29.75 371 ASN A C 1
ATOM 2763 O O . ASN A 1 371 ? 59.897 6.338 3.861 1.00 29.75 371 ASN A O 1
ATOM 2767 N N . MET A 1 372 ? 58.272 5.025 3.060 1.00 28.36 372 MET A N 1
ATOM 2768 C CA . MET A 1 372 ? 58.576 3.682 3.603 1.00 28.36 372 MET A CA 1
ATOM 2769 C C . MET A 1 372 ? 57.397 2.695 3.508 1.00 28.36 372 MET A C 1
ATOM 2771 O O . MET A 1 372 ? 56.220 3.038 3.543 1.00 28.36 372 MET A O 1
ATOM 2775 N N . VAL A 1 373 ? 57.802 1.437 3.364 1.00 31.72 373 VAL A N 1
ATOM 2776 C CA . VAL A 1 373 ? 57.069 0.190 3.146 1.00 31.72 373 VAL A CA 1
ATOM 2777 C C . VAL A 1 373 ? 56.382 -0.292 4.429 1.00 31.72 373 VAL A C 1
ATOM 2779 O O . VAL A 1 373 ? 57.024 -0.323 5.471 1.00 31.72 373 VAL A O 1
ATOM 2782 N N . ALA A 1 374 ? 55.149 -0.802 4.338 1.00 27.06 374 ALA A N 1
ATOM 2783 C CA . ALA A 1 374 ? 54.681 -1.898 5.194 1.00 27.06 374 ALA A CA 1
ATOM 2784 C C . ALA A 1 374 ? 53.469 -2.598 4.566 1.00 27.06 374 ALA A C 1
ATOM 2786 O O . ALA A 1 374 ? 52.358 -2.077 4.528 1.00 27.06 374 ALA A O 1
ATOM 2787 N N . SER A 1 375 ? 53.720 -3.808 4.076 1.00 36.62 375 SER A N 1
ATOM 2788 C CA . SER A 1 375 ? 52.708 -4.790 3.710 1.00 36.62 375 SER A CA 1
ATOM 2789 C C . SER A 1 375 ? 52.017 -5.302 4.977 1.00 36.62 375 SER A C 1
ATOM 2791 O O . SER A 1 375 ? 52.694 -5.695 5.928 1.00 36.62 375 SER A O 1
ATOM 2793 N N . ALA A 1 376 ? 50.685 -5.326 4.988 1.00 25.50 376 ALA A N 1
ATOM 2794 C CA . ALA A 1 376 ? 49.903 -6.077 5.961 1.00 25.50 376 ALA A CA 1
ATOM 2795 C C . ALA A 1 376 ? 48.620 -6.587 5.296 1.00 25.50 376 ALA A C 1
ATOM 2797 O O . ALA A 1 376 ? 47.621 -5.880 5.183 1.00 25.50 376 ALA A O 1
ATOM 2798 N N . ASN A 1 377 ? 48.667 -7.849 4.869 1.00 34.47 377 ASN A N 1
ATOM 2799 C CA . ASN A 1 377 ? 47.481 -8.669 4.658 1.00 34.47 377 ASN A CA 1
ATOM 2800 C C . ASN A 1 377 ? 46.605 -8.623 5.919 1.00 34.47 377 ASN A C 1
ATOM 2802 O O . ASN A 1 377 ? 47.045 -9.035 6.994 1.00 34.47 377 ASN A O 1
ATOM 2806 N N . LYS A 1 378 ? 45.342 -8.219 5.773 1.00 28.30 378 LYS A N 1
ATOM 2807 C CA . LYS A 1 378 ? 44.269 -8.656 6.667 1.00 28.30 378 LYS A CA 1
ATOM 2808 C C . LYS A 1 378 ? 43.013 -8.940 5.852 1.00 28.30 378 LYS A C 1
ATOM 2810 O O . LYS A 1 378 ? 42.572 -8.106 5.072 1.00 28.30 378 LYS A O 1
ATOM 2815 N N . MET A 1 379 ? 42.507 -10.156 6.046 1.00 27.78 379 MET A N 1
ATOM 2816 C CA . MET A 1 379 ? 41.267 -10.707 5.507 1.00 27.78 379 MET A CA 1
ATOM 2817 C C . MET A 1 379 ? 40.123 -9.694 5.531 1.00 27.78 379 MET A C 1
ATOM 2819 O O . MET A 1 379 ? 39.778 -9.167 6.587 1.00 27.78 379 MET A O 1
ATOM 2823 N N . SER A 1 380 ? 39.505 -9.483 4.374 1.00 29.39 380 SER A N 1
ATOM 2824 C CA . SER A 1 380 ? 38.163 -8.931 4.257 1.00 29.39 380 SER A CA 1
ATOM 2825 C C . SER A 1 380 ? 37.164 -10.008 4.680 1.00 29.39 380 SER A C 1
ATOM 2827 O O . SER A 1 380 ? 36.723 -10.827 3.875 1.00 29.39 380 SER A O 1
ATOM 2829 N N . ASP A 1 381 ? 36.818 -10.007 5.968 1.00 26.22 381 ASP A N 1
ATOM 2830 C CA . ASP A 1 381 ? 35.568 -10.601 6.432 1.00 26.22 381 ASP A CA 1
ATOM 2831 C C . ASP A 1 381 ? 34.429 -9.905 5.683 1.00 26.22 381 ASP A C 1
ATOM 2833 O O . ASP A 1 381 ? 34.177 -8.708 5.845 1.00 26.22 381 ASP A O 1
ATOM 2837 N N . THR A 1 382 ? 33.766 -10.662 4.813 1.00 34.12 382 THR A N 1
ATOM 2838 C CA . THR A 1 382 ? 32.521 -10.253 4.167 1.00 34.12 382 THR A CA 1
ATOM 2839 C C . THR A 1 382 ? 31.439 -10.257 5.238 1.00 34.12 382 THR A C 1
ATOM 2841 O O . THR A 1 382 ? 30.726 -11.241 5.418 1.00 34.12 382 THR A O 1
ATOM 2844 N N . MET A 1 383 ? 31.330 -9.163 5.990 1.00 24.62 383 MET A N 1
ATOM 2845 C CA . MET A 1 383 ? 30.115 -8.889 6.740 1.00 24.62 383 MET A CA 1
ATOM 2846 C C . MET A 1 383 ? 29.071 -8.421 5.732 1.00 24.62 383 MET A C 1
ATOM 2848 O O . MET A 1 383 ? 29.117 -7.295 5.241 1.00 24.62 383 MET A O 1
ATOM 2852 N N . MET A 1 384 ? 28.150 -9.322 5.394 1.00 32.53 384 MET A N 1
ATOM 2853 C CA . MET A 1 384 ? 26.854 -8.933 4.858 1.00 32.53 384 MET A CA 1
ATOM 2854 C C . MET A 1 384 ? 26.212 -8.029 5.906 1.00 32.53 384 MET A C 1
ATOM 2856 O O . MET A 1 384 ? 25.709 -8.502 6.923 1.00 32.53 384 MET A O 1
ATOM 2860 N N . SER A 1 385 ? 26.296 -6.721 5.694 1.00 32.50 385 SER A N 1
ATOM 2861 C CA . SER A 1 385 ? 25.458 -5.774 6.405 1.00 32.50 385 SER A CA 1
ATOM 2862 C C . SER A 1 385 ? 24.021 -6.171 6.098 1.00 32.50 385 SER A C 1
ATOM 2864 O O . SER A 1 385 ? 23.582 -6.063 4.952 1.00 32.50 385 SER A O 1
ATOM 2866 N N . GLU A 1 386 ? 23.304 -6.668 7.103 1.00 33.47 386 GLU A N 1
ATOM 2867 C CA . GLU A 1 386 ? 21.845 -6.714 7.107 1.00 33.47 386 GLU A CA 1
ATOM 2868 C C . GLU A 1 386 ? 21.351 -5.265 7.049 1.00 33.47 386 GLU A C 1
ATOM 2870 O O . GLU A 1 386 ? 21.020 -4.632 8.054 1.00 33.47 386 GLU A O 1
ATOM 2875 N N . ASP A 1 387 ? 21.401 -4.705 5.843 1.00 34.66 387 ASP A N 1
ATOM 2876 C CA . ASP A 1 387 ? 20.846 -3.411 5.516 1.00 34.66 387 ASP A CA 1
ATOM 2877 C C . ASP A 1 387 ? 19.347 -3.568 5.749 1.00 34.66 387 ASP A C 1
ATOM 2879 O O . ASP A 1 387 ? 18.656 -4.292 5.025 1.00 34.66 387 ASP A O 1
ATOM 2883 N N . LYS A 1 388 ? 18.853 -2.986 6.848 1.00 37.25 388 LYS A N 1
ATOM 2884 C CA . LYS A 1 388 ? 17.418 -2.889 7.116 1.00 37.25 388 LYS A CA 1
ATOM 2885 C C . LYS A 1 388 ? 16.788 -2.415 5.818 1.00 37.25 388 LYS A C 1
ATOM 2887 O O . LYS A 1 388 ? 17.127 -1.318 5.394 1.00 37.25 388 LYS A O 1
ATOM 2892 N N . ALA A 1 389 ? 15.944 -3.235 5.191 1.00 42.94 389 ALA A N 1
ATOM 2893 C CA . ALA A 1 389 ? 15.394 -2.954 3.870 1.00 42.94 389 ALA A CA 1
ATOM 2894 C C . ALA A 1 389 ? 14.630 -1.620 3.883 1.00 42.94 389 ALA A C 1
ATOM 2896 O O . ALA A 1 389 ? 13.436 -1.554 4.177 1.00 42.94 389 ALA A O 1
ATOM 2897 N N . MET A 1 390 ? 15.351 -0.534 3.623 1.00 59.06 390 MET A N 1
ATOM 2898 C CA . MET A 1 390 ? 14.792 0.771 3.361 1.00 59.06 390 MET A CA 1
ATOM 2899 C C . MET A 1 390 ? 14.165 0.696 1.977 1.00 59.06 390 MET A C 1
ATOM 2901 O O . MET A 1 390 ? 14.745 0.119 1.053 1.00 59.06 390 MET A O 1
ATOM 2905 N N . LEU A 1 391 ? 12.972 1.275 1.841 1.00 72.69 391 LEU A N 1
ATOM 2906 C CA . LEU A 1 391 ? 12.381 1.479 0.526 1.00 72.69 391 LEU A CA 1
ATOM 2907 C C . LEU A 1 391 ? 13.404 2.197 -0.366 1.00 72.69 391 LEU A C 1
ATOM 2909 O O . LEU A 1 391 ? 14.084 3.111 0.114 1.00 72.69 391 LEU A O 1
ATOM 2913 N N . PRO A 1 392 ? 13.548 1.785 -1.636 1.00 72.62 392 PRO A N 1
ATOM 2914 C CA . PRO A 1 392 ? 14.493 2.435 -2.522 1.00 72.62 392 PRO A CA 1
ATOM 2915 C C . PRO A 1 392 ? 14.106 3.901 -2.710 1.00 72.62 392 PRO A C 1
ATOM 2917 O O . PRO A 1 392 ? 12.929 4.261 -2.668 1.00 72.62 392 PRO A O 1
ATOM 2920 N N . ASN A 1 393 ? 15.106 4.749 -2.933 1.00 81.94 393 ASN A N 1
ATOM 2921 C CA . ASN A 1 393 ? 14.868 6.129 -3.321 1.00 81.94 393 ASN A CA 1
ATOM 2922 C C . ASN A 1 393 ? 14.165 6.151 -4.689 1.00 81.94 393 ASN A C 1
ATOM 2924 O O . ASN A 1 393 ? 14.710 5.640 -5.665 1.00 81.94 393 ASN A O 1
ATOM 2928 N N . THR A 1 394 ? 12.963 6.720 -4.753 1.00 82.75 394 THR A N 1
ATOM 2929 C CA . THR A 1 394 ? 12.148 6.795 -5.978 1.00 82.75 394 THR A CA 1
ATOM 2930 C C . THR A 1 394 ? 12.209 8.167 -6.645 1.00 82.75 394 THR A C 1
ATOM 2932 O O . THR A 1 394 ? 11.522 8.395 -7.634 1.00 82.75 394 THR A O 1
ATOM 2935 N N . GLY A 1 395 ? 13.005 9.102 -6.108 1.00 76.81 395 GLY A N 1
ATOM 2936 C CA . GLY A 1 395 ? 13.114 10.461 -6.640 1.00 76.81 395 GLY A CA 1
ATOM 2937 C C . GLY A 1 395 ? 11.854 11.315 -6.456 1.00 76.81 395 GLY A C 1
ATOM 2938 O O . GLY A 1 395 ? 11.761 12.391 -7.025 1.00 76.81 395 GLY A O 1
ATOM 2939 N N . GLU A 1 396 ? 10.861 10.872 -5.685 1.00 74.00 396 GLU A N 1
ATOM 2940 C CA . GLU A 1 396 ? 9.598 11.600 -5.523 1.00 74.00 396 GLU A CA 1
ATOM 2941 C C . GLU A 1 396 ? 9.615 12.611 -4.367 1.00 74.00 396 GLU A C 1
ATOM 2943 O O . GLU A 1 396 ? 10.374 12.505 -3.397 1.00 74.00 396 GLU A O 1
ATOM 2948 N N . ALA A 1 397 ? 8.718 13.601 -4.432 1.00 58.06 397 ALA A N 1
ATOM 2949 C CA . ALA A 1 397 ? 8.417 14.436 -3.278 1.00 58.06 397 ALA A CA 1
ATOM 2950 C C . ALA A 1 397 ? 7.838 13.562 -2.159 1.00 58.06 397 ALA A C 1
ATOM 2952 O O . ALA A 1 397 ? 6.773 12.972 -2.314 1.00 58.06 397 ALA A O 1
ATOM 2953 N N . GLN A 1 398 ? 8.524 13.499 -1.014 1.00 47.97 398 GLN A N 1
ATOM 2954 C CA . GLN A 1 398 ? 8.022 12.815 0.176 1.00 47.97 398 GLN A CA 1
ATOM 2955 C C . GLN A 1 398 ? 6.749 13.508 0.684 1.00 47.97 398 GLN A C 1
ATOM 2957 O O . GLN A 1 398 ? 6.790 14.377 1.553 1.00 47.97 398 GLN A O 1
ATOM 2962 N N . THR A 1 399 ? 5.587 13.129 0.160 1.00 38.03 399 THR A N 1
ATOM 2963 C CA . THR A 1 399 ? 4.298 13.499 0.740 1.00 38.03 399 THR A CA 1
ATOM 2964 C C . THR A 1 399 ? 4.104 12.674 1.998 1.00 38.03 399 THR A C 1
ATOM 2966 O O . THR A 1 399 ? 3.565 11.581 1.887 1.00 38.03 399 THR A O 1
ATOM 2969 N N . SER A 1 400 ? 4.596 13.158 3.152 1.00 30.12 400 SER A N 1
ATOM 2970 C CA . SER A 1 400 ? 4.312 12.678 4.522 1.00 30.12 400 SER A CA 1
ATOM 2971 C C . SER A 1 400 ? 3.752 11.250 4.568 1.00 30.12 400 SER A C 1
ATOM 2973 O O . SER A 1 400 ? 2.617 11.014 4.991 1.00 30.12 400 SER A O 1
ATOM 2975 N N . MET A 1 401 ? 4.515 10.288 4.056 1.00 37.97 401 MET A N 1
ATOM 2976 C CA . MET A 1 401 ? 4.080 8.908 4.076 1.00 37.97 401 MET A CA 1
ATOM 2977 C C . MET A 1 401 ? 4.405 8.431 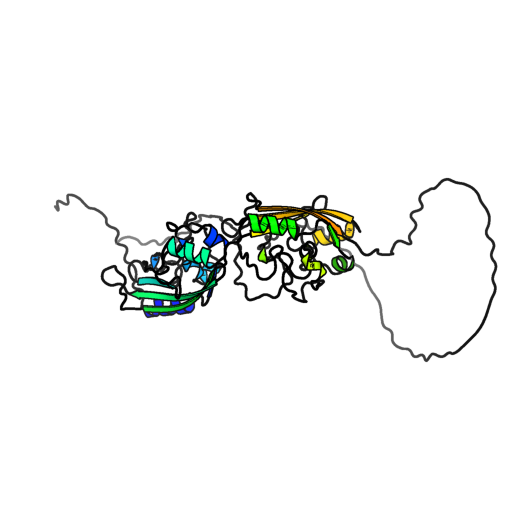5.475 1.00 37.97 401 MET A C 1
ATOM 2979 O O . MET A 1 401 ? 5.574 8.391 5.851 1.00 37.97 401 MET A O 1
ATOM 2983 N N . ALA A 1 402 ? 3.372 8.107 6.257 1.00 37.09 402 ALA A N 1
ATOM 2984 C CA . ALA A 1 402 ? 3.546 7.173 7.354 1.00 37.09 402 ALA A CA 1
ATOM 2985 C C . ALA A 1 402 ? 4.192 5.941 6.720 1.00 37.09 402 ALA A C 1
ATOM 2987 O O . ALA A 1 402 ? 3.559 5.240 5.926 1.00 37.09 402 ALA A O 1
ATOM 2988 N N . SER A 1 403 ? 5.496 5.802 6.938 1.00 31.81 403 SER A N 1
ATOM 2989 C CA . SER A 1 403 ? 6.302 4.704 6.452 1.00 31.81 403 SER A CA 1
ATOM 2990 C C . SER A 1 403 ? 5.623 3.437 6.937 1.00 31.81 403 SER A C 1
ATOM 2992 O O . SER A 1 403 ? 5.616 3.142 8.129 1.00 31.81 403 SER A O 1
ATOM 2994 N N . ILE A 1 404 ? 4.985 2.718 6.014 1.00 40.59 404 ILE A N 1
A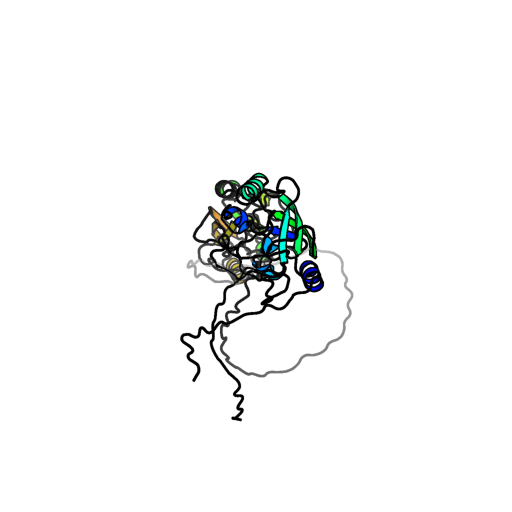TOM 2995 C CA . ILE A 1 404 ? 4.540 1.358 6.274 1.00 40.59 404 ILE A CA 1
ATOM 2996 C C . ILE A 1 404 ? 5.834 0.602 6.563 1.00 40.59 404 ILE A C 1
ATOM 2998 O O . ILE A 1 404 ? 6.640 0.362 5.665 1.00 40.59 404 ILE A O 1
ATOM 3002 N N . GLY A 1 405 ? 6.092 0.359 7.847 1.00 34.53 405 GLY A N 1
ATOM 3003 C CA . GLY A 1 405 ? 7.248 -0.383 8.307 1.00 34.53 405 GLY A CA 1
ATOM 3004 C C . GLY A 1 405 ? 7.153 -1.793 7.752 1.00 34.53 405 GLY A C 1
ATOM 3005 O O . GLY A 1 405 ? 6.397 -2.615 8.264 1.00 34.53 405 GLY A O 1
ATOM 3006 N N . PHE A 1 406 ? 7.905 -2.071 6.689 1.00 39.34 406 PHE A N 1
ATOM 3007 C CA . PHE A 1 406 ? 8.121 -3.425 6.208 1.00 39.34 406 PHE A CA 1
ATOM 3008 C C . PHE A 1 406 ? 8.828 -4.209 7.320 1.00 39.34 406 PHE A C 1
ATOM 3010 O O . PHE A 1 406 ? 10.018 -4.046 7.579 1.00 39.34 406 PHE A O 1
ATOM 3017 N N . LEU A 1 407 ? 8.055 -5.022 8.039 1.00 34.19 407 LEU A N 1
ATOM 3018 C CA . LEU A 1 407 ? 8.530 -5.863 9.131 1.00 34.19 407 LEU A CA 1
ATOM 3019 C C . LEU A 1 407 ? 9.385 -7.011 8.587 1.00 34.19 407 LEU A C 1
ATOM 3021 O O . LEU A 1 407 ? 8.865 -8.034 8.125 1.00 34.19 407 LEU A O 1
ATOM 3025 N N . GLY A 1 408 ? 10.703 -6.839 8.673 1.00 27.94 408 GLY A N 1
ATOM 3026 C CA . GLY A 1 408 ? 11.667 -7.934 8.663 1.00 27.94 408 GLY A CA 1
ATOM 3027 C C . GLY A 1 408 ? 11.558 -8.734 9.963 1.00 27.94 408 GLY A C 1
ATOM 3028 O O . GLY A 1 408 ? 11.690 -8.185 11.055 1.00 27.94 408 GLY A O 1
ATOM 3029 N N . LEU A 1 409 ? 11.261 -10.026 9.832 1.00 29.25 409 LEU A N 1
ATOM 3030 C CA . LEU A 1 409 ? 11.236 -11.012 10.911 1.00 29.25 409 LEU A CA 1
ATOM 3031 C C . LEU A 1 409 ? 12.661 -11.318 11.384 1.00 29.25 409 LEU A C 1
ATOM 3033 O O . LEU A 1 409 ? 13.499 -11.696 10.575 1.00 29.25 409 LEU A O 1
ATOM 3037 N N . ALA A 1 410 ? 12.883 -11.292 12.697 1.00 29.45 410 ALA A N 1
ATOM 3038 C CA . ALA A 1 410 ? 13.897 -12.118 13.343 1.00 29.45 410 ALA A CA 1
ATOM 3039 C C . ALA A 1 410 ? 13.317 -12.647 14.661 1.00 29.45 410 ALA A C 1
ATOM 3041 O O . ALA A 1 410 ? 13.229 -11.935 15.660 1.00 29.45 410 ALA A O 1
ATOM 3042 N N . LEU A 1 411 ? 12.864 -13.901 14.633 1.00 30.55 411 LEU A N 1
ATOM 3043 C CA . LEU A 1 411 ? 12.550 -14.673 15.827 1.00 30.55 411 LEU A CA 1
ATOM 3044 C C . LEU A 1 411 ? 13.828 -15.423 16.224 1.00 30.55 411 LEU A C 1
ATOM 3046 O O . LEU A 1 411 ? 14.222 -16.364 15.543 1.00 30.55 411 LEU A O 1
ATOM 3050 N N . ALA A 1 412 ? 14.460 -15.025 17.325 1.00 31.62 412 ALA A N 1
ATOM 3051 C CA . ALA A 1 412 ? 15.473 -15.831 17.996 1.00 31.62 412 ALA A CA 1
ATOM 3052 C C . ALA A 1 412 ? 15.149 -15.861 19.490 1.00 31.62 412 ALA A C 1
ATOM 3054 O O . ALA A 1 412 ? 15.310 -14.876 20.208 1.00 31.62 412 ALA A O 1
ATOM 3055 N N . GLY A 1 413 ? 14.630 -17.002 19.940 1.00 29.67 413 GLY A N 1
ATOM 3056 C CA . GLY A 1 413 ? 14.537 -17.310 21.356 1.00 29.67 413 GLY A CA 1
ATOM 3057 C C . GLY A 1 413 ? 15.921 -17.607 21.919 1.00 29.67 413 GLY A C 1
ATOM 3058 O O . GLY A 1 413 ? 16.704 -18.323 21.302 1.00 29.67 413 GLY A O 1
ATOM 3059 N N . LEU A 1 414 ? 16.188 -17.117 23.126 1.00 29.19 414 LEU A N 1
ATOM 3060 C CA . LEU A 1 414 ? 17.153 -17.735 24.023 1.00 29.19 414 LEU A CA 1
ATOM 3061 C C . LEU A 1 414 ? 16.625 -17.637 25.454 1.00 29.19 414 LEU A C 1
ATOM 3063 O O . LEU A 1 414 ? 16.610 -16.584 26.087 1.00 29.19 414 LEU A O 1
ATOM 3067 N N . LEU A 1 415 ? 16.149 -18.788 25.925 1.00 34.91 415 LEU A N 1
ATOM 3068 C CA . LEU A 1 415 ? 16.056 -19.136 27.333 1.00 34.91 415 LEU A CA 1
ATOM 3069 C C . LEU A 1 415 ? 17.444 -18.983 27.968 1.00 34.91 415 LEU A C 1
ATOM 3071 O O . LEU A 1 415 ? 18.424 -19.505 27.445 1.00 34.91 415 LEU A O 1
ATOM 3075 N N . GLY A 1 416 ? 17.517 -18.320 29.117 1.00 29.34 416 GLY A N 1
ATOM 3076 C CA . GLY A 1 416 ? 18.745 -18.211 29.899 1.00 29.34 416 GLY A CA 1
ATOM 3077 C C . GLY A 1 416 ? 18.486 -17.473 31.200 1.00 29.34 416 GLY A C 1
ATOM 3078 O O . GLY A 1 416 ? 18.631 -16.259 31.276 1.00 29.34 416 GLY A O 1
ATOM 3079 N N . GLY A 1 417 ? 18.020 -18.211 32.207 1.00 30.88 417 GLY A N 1
ATOM 3080 C CA . GLY A 1 417 ? 17.746 -17.677 33.533 1.00 30.88 417 GLY A CA 1
ATOM 3081 C C . GLY A 1 417 ? 19.008 -17.245 34.274 1.00 30.88 417 GLY A C 1
ATOM 3082 O O . GLY A 1 417 ? 20.058 -17.861 34.139 1.00 30.88 417 GLY A O 1
ATOM 3083 N N . LEU A 1 418 ? 18.861 -16.246 35.140 1.00 31.12 418 LEU A N 1
ATOM 3084 C CA . LEU A 1 418 ? 19.709 -16.068 36.314 1.00 31.12 418 LEU A CA 1
ATOM 3085 C C . LEU A 1 418 ? 18.830 -15.521 37.447 1.00 31.12 418 LEU A C 1
ATOM 3087 O O . LEU A 1 418 ? 18.658 -14.319 37.630 1.00 31.12 418 LEU A O 1
ATOM 3091 N N . GLY A 1 419 ? 18.191 -16.445 38.165 1.00 31.83 419 GLY A N 1
ATOM 3092 C CA . GLY A 1 419 ? 17.469 -16.147 39.395 1.00 31.83 419 GLY A CA 1
ATOM 3093 C C . GLY A 1 419 ? 18.459 -15.874 40.520 1.00 31.83 419 GLY A C 1
ATOM 3094 O O . GLY A 1 419 ? 19.272 -16.736 40.864 1.00 31.83 419 GLY A O 1
ATOM 3095 N N . LEU A 1 420 ? 18.375 -14.675 41.096 1.00 34.25 420 LEU A N 1
ATOM 3096 C CA . LEU A 1 420 ? 19.034 -14.340 42.349 1.00 34.25 420 LEU A CA 1
ATOM 3097 C C . LEU A 1 420 ? 18.520 -15.257 43.464 1.00 34.25 420 LEU A C 1
ATOM 3099 O O . LEU A 1 420 ? 17.320 -15.359 43.720 1.00 34.25 420 LEU A O 1
ATOM 3103 N N . LYS A 1 421 ? 19.465 -15.895 44.151 1.00 36.94 421 LYS A N 1
ATOM 3104 C CA . LYS A 1 421 ? 19.250 -16.571 45.428 1.00 36.94 421 LYS A CA 1
ATOM 3105 C C . LYS A 1 421 ? 18.955 -15.508 46.485 1.00 36.94 421 LYS A C 1
ATOM 3107 O O . LYS A 1 421 ? 19.842 -14.723 46.794 1.00 36.94 421 LYS A O 1
ATOM 3112 N N . ASN A 1 422 ? 17.770 -15.542 47.089 1.00 37.84 422 ASN A N 1
ATOM 3113 C CA . ASN A 1 422 ? 17.562 -14.960 48.412 1.00 37.84 422 ASN A CA 1
ATOM 3114 C C . ASN A 1 422 ? 17.214 -16.079 49.392 1.00 37.84 422 ASN A C 1
ATOM 3116 O O . ASN A 1 422 ? 16.179 -16.733 49.297 1.00 37.84 422 ASN A O 1
ATOM 3120 N N . LYS A 1 423 ? 18.158 -16.297 50.307 1.00 37.72 423 LYS A N 1
ATOM 3121 C CA . LYS A 1 423 ? 18.078 -17.146 51.490 1.00 37.72 423 LYS A CA 1
ATOM 3122 C C . LYS A 1 423 ? 17.406 -16.345 52.613 1.00 37.72 423 LYS A C 1
ATOM 3124 O O . LYS A 1 423 ? 17.834 -15.222 52.863 1.00 37.72 423 LYS A O 1
ATOM 3129 N N . LYS A 1 424 ? 16.407 -16.928 53.276 1.00 35.25 424 LYS A N 1
ATOM 3130 C CA . LYS A 1 424 ? 15.968 -16.673 54.667 1.00 35.25 424 LYS A CA 1
ATOM 3131 C C . LYS A 1 424 ? 15.076 -17.864 55.044 1.00 35.25 424 LYS A C 1
ATOM 3133 O O . LYS A 1 424 ? 14.040 -18.042 54.419 1.00 35.25 424 LYS A O 1
ATOM 3138 N N . GLU A 1 425 ? 15.630 -18.909 55.657 1.00 36.12 425 GLU A N 1
ATOM 3139 C CA . GLU A 1 425 ? 15.798 -19.115 57.111 1.00 36.12 425 GLU A CA 1
ATOM 3140 C C . GLU A 1 425 ? 14.486 -19.003 57.900 1.00 36.12 425 GLU A C 1
ATOM 3142 O O . GLU A 1 425 ? 13.827 -17.966 57.895 1.00 36.12 425 GLU A O 1
ATOM 3147 N N . GLU A 1 426 ? 14.146 -20.140 58.517 1.00 36.38 426 GLU A N 1
ATOM 3148 C CA . GLU A 1 426 ? 13.063 -20.392 59.465 1.00 36.38 426 GLU A CA 1
ATOM 3149 C C . GLU A 1 426 ? 13.050 -19.384 60.618 1.00 36.38 426 GLU A C 1
ATOM 3151 O O . GLU A 1 426 ? 14.087 -19.110 61.228 1.00 36.38 426 GLU A O 1
ATOM 3156 N N . ASN A 1 427 ? 11.859 -18.873 60.932 1.00 39.22 427 ASN A N 1
ATOM 3157 C CA . ASN A 1 427 ? 11.161 -19.090 62.208 1.00 39.22 427 ASN A CA 1
ATOM 3158 C C . ASN A 1 427 ? 9.766 -18.465 62.159 1.00 39.22 427 ASN A C 1
ATOM 3160 O O . ASN A 1 427 ? 9.666 -17.280 61.762 1.00 39.22 427 ASN A O 1
#